Protein AF-0000000081878417 (afdb_homodimer)

Radius of gyration: 31.55 Å; Cα contacts (8 Å, |Δi|>4): 1395; chains: 2; bounding box: 73×76×82 Å

Solvent-accessible surface area (backbone atoms only — not comparable to full-atom values): 37478 Å² total; per-residue (Å²): 100,66,66,60,36,52,51,48,36,58,74,62,37,59,91,52,34,83,74,55,77,72,51,66,67,51,69,57,28,53,36,28,34,59,55,48,40,34,74,86,54,28,40,25,36,40,38,36,64,19,31,47,32,52,66,45,48,50,41,46,41,34,70,64,58,53,53,49,50,54,50,37,52,51,54,51,52,50,50,51,24,53,53,41,17,65,73,70,72,45,90,40,70,38,30,34,34,42,34,37,29,52,69,54,51,69,80,66,66,40,60,73,42,44,53,52,50,44,51,53,48,41,49,45,53,62,65,46,70,78,32,68,61,37,35,42,34,33,60,64,47,89,58,41,22,35,59,47,47,75,47,50,86,63,48,51,70,70,57,56,69,33,49,44,78,40,44,83,61,37,56,63,56,47,50,76,50,23,50,43,68,37,28,36,35,76,68,68,25,65,25,51,34,97,89,59,42,40,67,28,62,92,48,34,33,69,32,32,83,58,63,74,83,48,37,23,56,71,69,71,69,78,86,61,81,43,74,48,75,31,47,46,49,27,66,40,78,44,79,44,79,37,86,53,52,66,23,30,44,33,43,36,34,31,27,33,41,43,64,42,26,41,28,32,30,33,56,76,55,86,95,56,93,72,56,76,89,65,28,46,75,74,38,74,71,40,82,35,58,19,40,79,44,74,40,70,54,64,43,75,32,76,62,54,42,43,34,30,45,32,42,40,30,55,86,31,80,79,52,59,35,42,36,36,28,39,77,46,80,43,54,54,28,66,70,53,44,49,51,51,50,53,25,50,50,50,47,52,51,54,57,53,68,76,96,102,66,67,59,37,53,50,48,37,59,74,60,38,60,92,50,33,84,74,56,77,72,52,68,67,51,67,57,29,53,37,29,34,58,58,48,39,34,74,86,54,28,42,25,36,39,37,35,66,19,31,50,33,51,67,44,48,50,42,45,41,35,72,66,56,54,53,49,50,52,50,39,52,51,54,52,51,50,50,51,25,52,53,40,18,65,72,69,72,45,92,40,70,38,32,34,33,41,34,37,28,51,70,54,51,69,79,65,66,39,60,72,44,44,52,52,51,45,50,52,48,41,49,44,51,61,65,45,68,80,32,68,61,35,34,42,34,33,58,64,45,89,58,41,21,34,58,47,46,74,47,49,83,62,48,50,69,70,58,54,71,33,48,43,77,40,42,84,62,38,54,63,56,47,51,76,51,22,51,46,70,36,27,37,34,76,67,68,25,65,26,51,33,97,89,58,42,39,68,29,62,94,47,34,34,68,32,31,83,57,63,72,84,47,36,24,55,71,69,70,68,79,88,61,81,41,72,46,75,30,48,47,50,27,66,41,78,45,80,45,79,37,85,51,53,67,23,31,45,35,41,37,34,32,29,32,41,44,64,42,27,40,28,33,30,33,55,73,56,86,95,55,93,72,57,76,87,68,30,46,76,74,38,75,69,41,80,35,58,20,42,79,44,72,40,70,55,64,44,76,31,76,61,54,44,43,34,31,46,33,44,40,30,54,84,32,79,78,54,60,37,42,36,36,28,38,76,47,80,44,55,55,28,66,70,52,43,48,49,51,50,53,24,51,51,49,46,51,49,52,57,55,68,76,97

Organism: Varanus komodoensis (NCBI:txid61221)

InterPro domains:
  IPR001251 CRAL-TRIO lipid binding domain [PF00650] (30-189)
  IPR001251 CRAL-TRIO lipid binding domain [PS50191] (22-195)
  IPR001251 CRAL-TRIO lipid binding domain [SM00516] (22-192)
  IPR001251 CRAL-TRIO lipid binding domain [cd00170] (23-190)
  IPR009038 GOLD domain [PS50866] (221-329)
  IPR036598 GOLD domain superfamily [SSF101576] (222-340)
  IPR036865 CRAL-TRIO lipid binding domain superfamily [G3DSA:3.40.525.10] (1-221)
  IPR036865 CRAL-TRIO lipid binding domain superfamily [SSF52087] (24-218)

pLDDT: mean 90.57, std 9.91, range [38.44, 98.81]

Secondary structure (DSSP, 8-state):
-HHHHHHHHHHTTGGGGGG----HHHHHHS-BEEEEE-TTS-EEEEE-GGG--HHHHHTTS-HHHHHHHHHHHHHHHHHHHHHHHHHHTS----EEEEEE-TT--GGGG-HHHHHHHHHHHHHHHHH-TT-EEEEEEES--TTHHHHHHHHGGGS-HHHHHTEEE--TTHHHHHHTTS-GGGSBGGGTS-B--TT--TT-TTT-B---PPPGGG-SGGGGPPPPSEEEEE-TT-EEEEEEEE-STTEEEEEEEEEESS-EEEEEEE-SSTTS---GGGSEEEEEEEEE-TTTS-EEEEEEE-S-EEEEEEEE-TT-SS--EEEEEEEEEEPPPHHHHHHHHHHHHHHHHHHHHT-/-HHHHHHHHHHTTGGGGGG----HHHHHHS-BEEEEE-TTS-EEEEE-GGG--HHHHHTTS-HHHHHHHHHHHHHHHHHHHHHHHHHHTS----EEEEEE-TT--GGGG-HHHHHHHHHHHHHHHHH-TT-EEEEEEES--TTHHHHHHHHGGGS-HHHHHTEEE--TTHHHHHHTTS-GGGSBGGGTS-B--TT--TT-TTT-B---PPPGGG-SGGGGPPPPSEEEEE-TT-EEEEEEEE-STTEEEEEEEEEESS-EEEEEEE-SSTTS---GGGSEEEEEEEEE-TTTS-EEEEEEE-S-EEEEEEEE-TT-SS--EEEEEEEEEEPPPHHHHHHHHHHHHHHHHHHHHT-

Foldseek 3Di:
DVVVLVVVCVVLVVVCLLVDDAPPLCVFAQWKFWFFAWPVRAIEIEAELLFHQLVLVVLQDPLVSVLSVLSNRVSVSQVSQVVSCVVVVHRGQAYEYEYENPNPDPSCVPPVSLVSVLVSLLVCCVNPVPHHQAYEYEPHDPCNVVSCVSRVVSDDPVHVVRYDYDPPCSLVVSVVIHPLCRDQVVSPGDDAPPVRHSVNCVGTHSHHDRDPVSRPVVVPDDDFDDKDKADALGKDKDKDFFADFFKKKKKKKAKADFWWKKFKWFAPDPPDDDDPVRTHTPGDIDTGRRNVPIDIDMDGGRDGGMMMIMIDNSVGRDDMMMMGMDMDIGDDDPVVVVVVVVVVVVVVVVVVVVD/DVVVQVVVCVVLVVVCLLVDDAPPLCVFAQWKFWFFAWPVRAIEIEAELLFHQLVLVVLQDPLVSVLSVLSNRVSVSQVSQVVSCVVVVHRRQAYEYEYENPNPDPSCVPPVSLVSVLVSLLVCCVNPVPHHQAYEYEPHDPCNVVSCVSRVVSDDPVHVVRYDYDDPCSLVVSVVIHPLCRDQ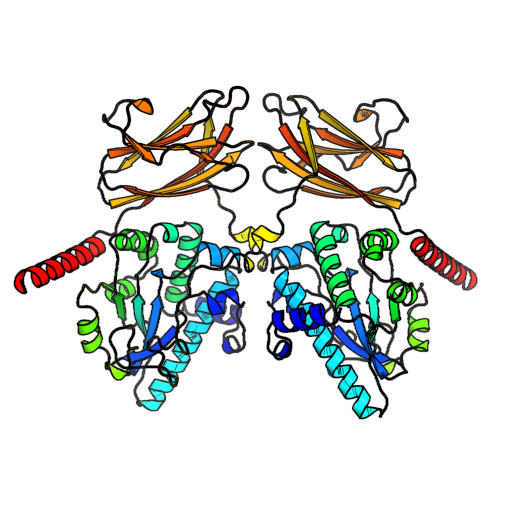VVSVGDDAPPVRHSVNCVGTHSHHDRDPVSRDVVVPDDDFDDKDKAFALGKDKDKDFFADFFKKKKKKKAKADFWWKKFKWFAPDPPDDDDPVRTHTPGDIDTGRRNVPIDIDMDGGRDGGMMMIMIDNSVGRDDMMMMGMDMDIGDDDPVVVVVVVVVVVVVVVVVVVVD

Structure (mmCIF, N/CA/C/O backbone):
data_AF-0000000081878417-model_v1
#
loop_
_entity.id
_entity.type
_entity.pdbx_description
1 polymer 'SEC14-like protein 2'
#
loop_
_atom_site.group_PDB
_atom_site.id
_atom_site.type_symbol
_atom_site.label_atom_id
_atom_site.label_alt_id
_atom_site.label_comp_id
_atom_site.label_asym_id
_atom_site.label_entity_id
_atom_site.label_seq_id
_atom_site.pdbx_PDB_ins_code
_atom_site.Cartn_x
_atom_site.Cartn_y
_atom_site.Cartn_z
_atom_site.occupancy
_atom_site.B_iso_or_equiv
_atom_site.auth_seq_id
_atom_site.auth_comp_id
_atom_site.auth_asym_id
_atom_site.auth_atom_id
_atom_site.pdbx_PDB_model_num
ATOM 1 N N . MET A 1 1 ? -19.375 -26.359 7.75 1 61.56 1 MET A N 1
ATOM 2 C CA . MET A 1 1 ? -19.172 -25.781 6.422 1 61.56 1 MET A CA 1
ATOM 3 C C . MET A 1 1 ? -20.156 -24.656 6.145 1 61.56 1 MET A C 1
ATOM 5 O O . MET A 1 1 ? -19.75 -23.547 5.781 1 61.56 1 MET A O 1
ATOM 9 N N . ILE A 1 2 ? -21.359 -24.875 6.484 1 66.19 2 ILE A N 1
ATOM 10 C CA . ILE A 1 2 ? -22.422 -23.922 6.18 1 66.19 2 ILE A CA 1
ATOM 11 C C . ILE A 1 2 ? -22.281 -22.688 7.086 1 66.19 2 ILE A C 1
ATOM 13 O O . ILE A 1 2 ? -22.391 -21.562 6.621 1 66.19 2 ILE A O 1
ATOM 17 N N . ARG A 1 3 ? -21.984 -22.969 8.359 1 69.94 3 ARG A N 1
ATOM 18 C CA . ARG A 1 3 ? -21.891 -21.859 9.297 1 69.94 3 ARG A CA 1
ATOM 19 C C . ARG A 1 3 ? -20.734 -20.953 8.945 1 69.94 3 ARG A C 1
ATOM 21 O O . ARG A 1 3 ? -20.859 -19.719 8.992 1 69.94 3 ARG A O 1
ATOM 28 N N . LYS A 1 4 ? -19.625 -21.594 8.594 1 73.69 4 LYS A N 1
ATOM 29 C CA . LYS A 1 4 ? -18.453 -20.797 8.211 1 73.69 4 LYS A CA 1
ATOM 30 C C . LYS A 1 4 ? -18.719 -19.984 6.957 1 73.69 4 LYS A C 1
ATOM 32 O O . LYS A 1 4 ? -18.297 -18.828 6.867 1 73.69 4 LYS A O 1
ATOM 37 N N . HIS A 1 5 ? -19.484 -20.578 6.18 1 80.5 5 HIS A N 1
ATOM 38 C CA . HIS A 1 5 ? -19.828 -19.891 4.938 1 80.5 5 HIS A CA 1
ATOM 39 C C . HIS A 1 5 ? -20.719 -18.672 5.203 1 80.5 5 HIS A C 1
ATOM 41 O O . HIS A 1 5 ? -20.469 -17.594 4.652 1 80.5 5 HIS A O 1
ATOM 47 N N . VAL A 1 6 ? -21.641 -18.828 6.094 1 79.56 6 VAL A N 1
ATOM 48 C CA . VAL A 1 6 ? -22.578 -17.75 6.418 1 79.56 6 VAL A CA 1
ATOM 49 C C . VAL A 1 6 ? -21.828 -16.609 7.082 1 79.56 6 VAL A C 1
ATOM 51 O O . VAL A 1 6 ? -22.047 -15.438 6.758 1 79.56 6 VAL A O 1
ATOM 54 N N . GLN A 1 7 ? -20.984 -17.016 7.918 1 80.12 7 GLN A N 1
ATOM 55 C CA . GLN A 1 7 ? -20.203 -15.992 8.602 1 80.12 7 GLN A CA 1
ATOM 56 C C . GLN A 1 7 ? -19.297 -15.25 7.629 1 80.12 7 GLN A C 1
ATOM 58 O O . GLN A 1 7 ? -19.156 -14.023 7.711 1 80.12 7 GLN A O 1
ATOM 63 N N . PHE A 1 8 ? -18.781 -15.953 6.805 1 85.12 8 PHE A N 1
ATOM 64 C CA . PHE A 1 8 ? -17.891 -15.367 5.801 1 85.12 8 PHE A CA 1
ATOM 65 C C . PHE A 1 8 ? -18.656 -14.414 4.898 1 85.12 8 PHE A C 1
ATOM 67 O O . PHE A 1 8 ? -18.188 -13.312 4.602 1 85.12 8 PHE A O 1
ATOM 74 N N . ARG A 1 9 ? -19.75 -14.781 4.574 1 85.12 9 ARG A N 1
ATOM 75 C CA . ARG A 1 9 ? -20.578 -13.953 3.697 1 85.12 9 ARG A CA 1
ATOM 76 C C . ARG A 1 9 ? -20.984 -12.656 4.383 1 85.12 9 ARG A C 1
ATOM 78 O O . ARG A 1 9 ? -21.047 -11.602 3.742 1 85.12 9 ARG A O 1
ATOM 85 N N . LYS A 1 10 ? -21.219 -12.781 5.598 1 81.25 10 LYS A N 1
ATOM 86 C CA . LYS A 1 10 ? -21.531 -11.578 6.371 1 81.25 10 LYS A CA 1
ATOM 87 C C . LYS A 1 10 ? -20.328 -10.656 6.469 1 81.25 10 LYS A C 1
ATOM 89 O O . LYS A 1 10 ? -20.438 -9.445 6.266 1 81.25 10 LYS A O 1
ATOM 94 N N . LEU A 1 11 ? -19.266 -11.305 6.668 1 78.44 11 LEU A N 1
ATOM 95 C CA . LEU A 1 11 ? -18.016 -10.547 6.793 1 78.44 11 LEU A CA 1
ATOM 96 C C . LEU A 1 11 ? -17.688 -9.812 5.496 1 78.44 11 LEU A C 1
ATOM 98 O O . LEU A 1 11 ? -17.219 -8.68 5.52 1 78.44 11 LEU A O 1
ATOM 102 N N . MET A 1 12 ? -18.031 -10.398 4.434 1 84.31 12 MET A N 1
ATOM 103 C CA . MET A 1 12 ? -17.703 -9.844 3.121 1 84.31 12 MET A CA 1
ATOM 104 C C . MET A 1 12 ? -18.828 -8.961 2.607 1 84.31 12 MET A C 1
ATOM 106 O O . MET A 1 12 ? -18.734 -8.398 1.513 1 84.31 12 MET A O 1
ATOM 110 N N . ASP A 1 13 ? -19.859 -8.859 3.359 1 83.81 13 ASP A N 1
ATOM 111 C CA . ASP A 1 13 ? -21.031 -8.094 2.947 1 83.81 13 ASP A CA 1
ATOM 112 C C . ASP A 1 13 ? -21.531 -8.539 1.577 1 83.81 13 ASP A C 1
ATOM 114 O O . ASP A 1 13 ? -21.656 -7.727 0.66 1 83.81 13 ASP A O 1
ATOM 118 N N . ALA A 1 14 ? -21.875 -9.727 1.53 1 83.88 14 ALA A N 1
ATOM 119 C CA . ALA A 1 14 ? -22.234 -10.375 0.27 1 83.88 14 ALA A CA 1
ATOM 120 C C . ALA A 1 14 ? -23.391 -9.641 -0.409 1 83.88 14 ALA A C 1
ATOM 122 O O . ALA A 1 14 ? -23.438 -9.547 -1.638 1 83.88 14 ALA A O 1
ATOM 123 N N . GLU A 1 15 ? -24.266 -9.078 0.28 1 86.38 15 GLU A N 1
ATOM 124 C CA . GLU A 1 15 ? -25.453 -8.422 -0.269 1 86.38 15 GLU A CA 1
ATOM 125 C C . GLU A 1 15 ? -25.078 -7.156 -1.034 1 86.38 15 GLU A C 1
ATOM 127 O O . GLU A 1 15 ? -25.781 -6.754 -1.961 1 86.38 15 GLU A O 1
ATOM 132 N N . HIS A 1 16 ? -23.984 -6.621 -0.652 1 88.44 16 HIS A N 1
ATOM 133 C CA . HIS A 1 16 ? -23.641 -5.348 -1.268 1 88.44 16 HIS A CA 1
ATOM 134 C C . HIS A 1 16 ? -22.281 -5.418 -1.96 1 88.44 16 HIS A C 1
ATOM 136 O O . HIS A 1 16 ? -21.719 -4.387 -2.316 1 88.44 16 HIS A O 1
ATOM 142 N N . VAL A 1 17 ? -21.812 -6.582 -2.17 1 90.94 17 VAL A N 1
ATOM 143 C CA . VAL A 1 17 ? -20.453 -6.73 -2.654 1 90.94 17 VAL A CA 1
ATOM 144 C C . VAL A 1 17 ? -20.344 -6.223 -4.094 1 90.94 17 VAL A C 1
ATOM 146 O O . VAL A 1 17 ? -19.297 -5.75 -4.52 1 90.94 17 VAL A O 1
ATOM 149 N N . GLN A 1 18 ? -21.5 -6.203 -4.742 1 90.88 18 GLN A N 1
ATOM 150 C CA . GLN A 1 18 ? -21.469 -5.781 -6.141 1 90.88 18 GLN A CA 1
ATOM 151 C C . GLN A 1 18 ? -21.344 -4.266 -6.254 1 90.88 18 GLN A C 1
ATOM 153 O O . GLN A 1 18 ? -20.938 -3.75 -7.301 1 90.88 18 GLN A O 1
ATOM 158 N N . GLU A 1 19 ? -21.609 -3.615 -5.219 1 88 19 GLU A N 1
ATOM 159 C CA . GLU A 1 19 ? -21.5 -2.158 -5.207 1 88 19 GLU A CA 1
ATOM 160 C C . GLU A 1 19 ? -20.109 -1.703 -4.805 1 88 19 GLU A C 1
ATOM 162 O O . GLU A 1 19 ? -19.734 -0.545 -5.016 1 88 19 GLU A O 1
ATOM 167 N N . TRP A 1 20 ? -19.438 -2.645 -4.305 1 87.31 20 TRP A N 1
ATOM 168 C CA . TRP A 1 20 ? -18.094 -2.322 -3.875 1 87.31 20 TRP A CA 1
ATOM 169 C C . TRP A 1 20 ? -17.172 -2.105 -5.074 1 87.31 20 TRP A C 1
ATOM 171 O O . TRP A 1 20 ? -17.219 -2.857 -6.051 1 87.31 20 TRP A O 1
ATOM 181 N N . GLN A 1 21 ? -16.344 -1.017 -4.945 1 87.38 21 GLN A N 1
ATOM 182 C CA . GLN A 1 21 ? -15.391 -0.75 -6.012 1 87.38 21 GLN A CA 1
ATOM 183 C C . GLN A 1 21 ? -13.969 -1.088 -5.566 1 87.38 21 GLN A C 1
ATOM 185 O O . GLN A 1 21 ? -13.445 -0.476 -4.633 1 87.38 21 GLN A O 1
ATOM 190 N N . ALA A 1 22 ? -13.383 -1.992 -6.273 1 91.06 22 ALA A N 1
ATOM 191 C CA . ALA A 1 22 ? -12.016 -2.395 -5.973 1 91.06 22 ALA A CA 1
ATOM 192 C C . ALA A 1 22 ? -11.031 -1.272 -6.289 1 91.06 22 ALA A C 1
ATOM 194 O O . ALA A 1 22 ? -11.297 -0.431 -7.152 1 91.06 22 ALA A O 1
ATOM 195 N N . PRO A 1 23 ? -9.844 -1.28 -5.543 1 88.62 23 PRO A N 1
ATOM 196 C CA . PRO A 1 23 ? -8.781 -0.359 -5.953 1 88.62 23 PRO A CA 1
ATOM 197 C C . PRO A 1 23 ? -8.422 -0.491 -7.43 1 88.62 23 PRO A C 1
ATOM 199 O O . PRO A 1 23 ? -8.492 -1.587 -7.992 1 88.62 23 PRO A O 1
ATOM 202 N N . GLU A 1 24 ? -7.996 0.595 -8.031 1 89.81 24 GLU A N 1
ATOM 203 C CA . GLU A 1 24 ? -7.715 0.657 -9.461 1 89.81 24 GLU A CA 1
ATOM 204 C C . GLU A 1 24 ? -6.707 -0.409 -9.875 1 89.81 24 GLU A C 1
ATOM 206 O O . GLU A 1 24 ? -6.852 -1.035 -10.922 1 89.81 24 GLU A O 1
ATOM 211 N N . VAL A 1 25 ? -5.742 -0.569 -9.094 1 92.75 25 VAL A N 1
ATOM 212 C CA . VAL A 1 25 ? -4.668 -1.504 -9.422 1 92.75 25 VAL A CA 1
ATOM 213 C C . VAL A 1 25 ? -5.242 -2.912 -9.57 1 92.75 25 VAL A C 1
ATOM 215 O O . VAL A 1 25 ? -4.801 -3.678 -10.438 1 92.75 25 VAL A O 1
ATOM 218 N N . ILE A 1 26 ? -6.172 -3.25 -8.734 1 95 26 ILE A N 1
ATOM 219 C CA . ILE A 1 26 ? -6.797 -4.566 -8.797 1 95 26 ILE A CA 1
ATOM 220 C C . ILE A 1 26 ? -7.691 -4.656 -10.031 1 95 26 ILE A C 1
ATOM 222 O O . ILE A 1 26 ? -7.68 -5.66 -10.742 1 95 26 ILE A O 1
ATOM 226 N N . GLN A 1 27 ? -8.391 -3.666 -10.328 1 94.38 27 GLN A N 1
ATOM 227 C CA . GLN A 1 27 ? -9.273 -3.629 -11.492 1 94.38 27 GLN A CA 1
ATOM 228 C C . GLN A 1 27 ? -8.484 -3.818 -12.781 1 94.38 27 GLN A C 1
ATOM 230 O O . GLN A 1 27 ? -8.938 -4.5 -13.703 1 94.38 27 GLN A O 1
ATOM 235 N N . LYS A 1 28 ? -7.316 -3.332 -12.781 1 95.38 28 LYS A N 1
ATOM 236 C CA . LYS A 1 28 ? -6.574 -3.264 -14.039 1 95.38 28 LYS A CA 1
ATOM 237 C C . LYS A 1 28 ? -5.598 -4.43 -14.156 1 95.38 28 LYS A C 1
ATOM 239 O O . LYS A 1 28 ? -5.273 -4.859 -15.266 1 95.38 28 LYS A O 1
ATOM 244 N N . TYR A 1 29 ? -5.199 -4.984 -13.016 1 97.38 29 TYR A N 1
ATOM 245 C CA . TYR A 1 29 ? -4.031 -5.852 -13.133 1 97.38 29 TYR A CA 1
ATOM 246 C C . TYR A 1 29 ? -4.309 -7.227 -12.539 1 97.38 29 TYR A C 1
ATOM 248 O O . TYR A 1 29 ? -3.496 -8.141 -12.672 1 97.38 29 TYR A O 1
ATOM 256 N N . MET A 1 30 ? -5.367 -7.363 -11.828 1 97.19 30 MET A N 1
ATOM 257 C CA . MET A 1 30 ? -5.762 -8.719 -11.453 1 97.19 30 MET A CA 1
ATOM 258 C C . MET A 1 30 ? -6.438 -9.43 -12.625 1 97.19 30 MET A C 1
ATOM 260 O O . MET A 1 30 ? -7.605 -9.172 -12.914 1 97.19 30 MET A O 1
ATOM 264 N N . ALA A 1 31 ? -5.738 -10.391 -13.172 1 97.5 31 ALA A N 1
ATOM 265 C CA . ALA A 1 31 ? -6.145 -11.008 -14.438 1 97.5 31 ALA A CA 1
ATOM 266 C C . ALA A 1 31 ? -7.285 -11.992 -14.219 1 97.5 31 ALA A C 1
ATOM 268 O O . ALA A 1 31 ? -7.281 -12.75 -13.242 1 97.5 31 ALA A O 1
ATOM 269 N N . GLY A 1 32 ? -8.297 -11.953 -15.133 1 97.69 32 GLY A N 1
ATOM 270 C CA . GLY A 1 32 ? -9.406 -12.883 -15.109 1 97.69 32 GLY A CA 1
ATOM 271 C C . GLY A 1 32 ? -10.719 -12.266 -15.555 1 97.69 32 GLY A C 1
ATOM 272 O O . GLY A 1 32 ? -10.781 -11.07 -15.844 1 97.69 32 GLY A O 1
ATOM 273 N N . GLY A 1 33 ? -11.742 -13.156 -15.719 1 97.88 33 GLY A N 1
ATOM 274 C CA . GLY A 1 33 ? -13.07 -12.688 -16.078 1 97.88 33 GLY A CA 1
ATOM 275 C C . GLY A 1 33 ? -13.953 -13.781 -16.641 1 97.88 33 GLY A C 1
ATOM 276 O O . GLY A 1 33 ? -13.484 -14.898 -16.891 1 97.88 33 GLY A O 1
ATOM 277 N N . THR A 1 34 ? -15.219 -13.43 -16.75 1 98 34 THR A N 1
ATOM 278 C CA . THR A 1 34 ? -16.203 -14.352 -17.312 1 98 34 THR A CA 1
ATOM 279 C C . THR A 1 34 ? -16.531 -13.969 -18.75 1 98 34 THR A C 1
ATOM 281 O O . THR A 1 34 ? -16.812 -12.797 -19.047 1 98 34 THR A O 1
ATOM 284 N N . CYS A 1 35 ? -16.469 -14.984 -19.641 1 98 35 CYS A N 1
ATOM 285 C CA . CYS A 1 35 ? -16.812 -14.758 -21.047 1 98 35 CYS A CA 1
ATOM 286 C C . CYS A 1 35 ? -17.359 -16.031 -21.688 1 98 35 CYS A C 1
ATOM 288 O O . CYS A 1 35 ? -16.656 -17.031 -21.781 1 98 35 CYS A O 1
ATOM 290 N N . GLY A 1 36 ? -18.672 -15.984 -22.047 1 98.12 36 GLY A N 1
ATOM 291 C CA . GLY A 1 36 ? -19.266 -17.094 -22.781 1 98.12 36 GLY A CA 1
ATOM 292 C C . GLY A 1 36 ? -19.797 -18.188 -21.891 1 98.12 36 GLY A C 1
ATOM 293 O O . GLY A 1 36 ? -19.75 -18.062 -20.656 1 98.12 36 GLY A O 1
ATOM 294 N N . PHE A 1 37 ? -20.375 -19.281 -22.641 1 98.75 37 PHE A N 1
ATOM 295 C CA . PHE A 1 37 ? -21 -20.438 -22 1 98.75 37 PHE A CA 1
ATOM 296 C C . PHE A 1 37 ? -20.562 -21.734 -22.672 1 98.75 37 PHE A C 1
ATOM 298 O O . PHE A 1 37 ? -20.344 -21.75 -23.891 1 98.75 37 PHE A O 1
ATOM 305 N N . ASP A 1 38 ? -20.375 -22.734 -21.844 1 98.5 38 ASP A N 1
ATOM 306 C CA . ASP A 1 38 ? -20.078 -24.016 -22.469 1 98.5 38 ASP A CA 1
ATOM 307 C C . ASP A 1 38 ? -21.344 -24.656 -23.047 1 98.5 38 ASP A C 1
ATOM 309 O O . ASP A 1 38 ? -22.422 -24.047 -23.016 1 98.5 38 ASP A O 1
ATOM 313 N N . LEU A 1 39 ? -21.203 -25.891 -23.594 1 97.94 39 LEU A N 1
ATOM 314 C CA . LEU A 1 39 ? -22.281 -26.516 -24.328 1 97.94 39 LEU A CA 1
ATOM 315 C C . LEU A 1 39 ? -23.469 -26.797 -23.438 1 97.94 39 LEU A C 1
ATOM 317 O O . LEU A 1 39 ? -24.609 -26.875 -23.906 1 97.94 39 LEU A O 1
ATOM 321 N N . ASP A 1 40 ? -23.297 -26.875 -22.125 1 97.12 40 ASP A N 1
ATOM 322 C CA . ASP A 1 40 ? -24.375 -27.156 -21.172 1 97.12 40 ASP A CA 1
ATOM 323 C C . ASP A 1 40 ? -24.953 -25.859 -20.609 1 97.12 40 ASP A C 1
ATOM 325 O O . ASP A 1 40 ? -25.906 -25.891 -19.812 1 97.12 40 ASP A O 1
ATOM 329 N N . GLY A 1 41 ? -24.375 -24.75 -20.969 1 98 41 GLY A N 1
ATOM 330 C CA . GLY A 1 41 ? -24.906 -23.469 -20.516 1 98 41 GLY A CA 1
ATOM 331 C C . GLY A 1 41 ? -24.172 -22.906 -19.328 1 98 41 GLY A C 1
ATOM 332 O O . GLY A 1 41 ? -24.469 -21.797 -18.859 1 98 41 GLY A O 1
ATOM 333 N N . SER A 1 42 ? -23.188 -23.625 -18.812 1 98.5 42 SER A N 1
ATOM 334 C CA . SER A 1 42 ? -22.375 -23.141 -17.703 1 98.5 42 SER A CA 1
ATOM 335 C C . SER A 1 42 ? -21.484 -21.984 -18.141 1 98.5 42 SER A C 1
ATOM 337 O O . SER A 1 42 ? -20.906 -22.016 -19.219 1 98.5 42 SER A O 1
ATOM 339 N N . PRO A 1 43 ? -21.406 -20.875 -17.281 1 98.62 43 PRO A N 1
ATOM 340 C CA . PRO A 1 43 ? -20.484 -19.797 -17.625 1 98.62 43 PRO A CA 1
ATOM 341 C C . PRO A 1 43 ? -19.016 -20.25 -17.609 1 98.62 43 PRO A C 1
ATOM 343 O O . PRO A 1 43 ? -18.672 -21.203 -16.922 1 98.62 43 PRO A O 1
ATOM 346 N N . ILE A 1 44 ? -18.203 -19.547 -18.406 1 98.81 44 ILE A N 1
ATOM 347 C CA . ILE A 1 44 ? -16.781 -19.859 -18.5 1 98.81 44 ILE A CA 1
ATOM 348 C C . ILE A 1 44 ? -15.961 -18.75 -17.828 1 98.81 44 ILE A C 1
ATOM 350 O O . ILE A 1 44 ? -16.094 -17.578 -18.188 1 98.81 44 ILE A O 1
ATOM 354 N N . TRP A 1 45 ? -15.188 -19.109 -16.844 1 98.56 45 TRP A N 1
ATOM 355 C CA . TRP A 1 45 ? -14.234 -18.188 -16.203 1 98.56 45 TRP A CA 1
ATOM 356 C C . TRP A 1 45 ? -12.828 -18.406 -16.766 1 98.56 45 TRP A C 1
ATOM 358 O O . TRP A 1 45 ? -12.336 -19.531 -16.797 1 98.56 45 TRP A O 1
ATOM 368 N N . TYR A 1 46 ? -12.242 -17.344 -17.234 1 98.75 46 TYR A N 1
ATOM 369 C CA . TYR A 1 46 ? -10.859 -17.375 -17.688 1 98.75 46 TYR A CA 1
ATOM 370 C C . TYR A 1 46 ? -9.922 -16.906 -16.578 1 98.75 46 TYR A C 1
ATOM 372 O O . TYR A 1 46 ? -10.125 -15.844 -15.984 1 98.75 46 TYR A O 1
ATOM 380 N N . GLU A 1 47 ? -8.938 -17.719 -16.234 1 97.88 47 GLU A N 1
ATOM 381 C CA . GLU A 1 47 ? -7.895 -17.422 -15.266 1 97.88 47 GLU A CA 1
ATOM 382 C C . GLU A 1 47 ? -6.52 -17.375 -15.922 1 97.88 47 GLU A C 1
ATOM 384 O O . GLU A 1 47 ? -5.973 -18.406 -16.297 1 97.88 47 GLU A O 1
ATOM 389 N N . MET A 1 48 ? -5.965 -16.188 -16.078 1 98 48 MET A N 1
ATOM 390 C CA . MET A 1 48 ? -4.656 -16.078 -16.719 1 98 48 MET A CA 1
ATOM 391 C C . MET A 1 48 ? -3.547 -15.992 -15.672 1 98 48 MET A C 1
ATOM 393 O O . MET A 1 48 ? -2.998 -14.914 -15.43 1 98 48 MET A O 1
ATOM 397 N N . ILE A 1 49 ? -3.137 -17.031 -15.148 1 96.88 49 ILE A N 1
ATOM 398 C CA . ILE A 1 49 ? -2.219 -17.078 -14.016 1 96.88 49 ILE A CA 1
ATOM 399 C C . ILE A 1 49 ? -0.827 -16.641 -14.461 1 96.88 49 ILE A C 1
ATOM 401 O O . ILE A 1 49 ? -0.072 -16.062 -13.672 1 96.88 49 ILE A O 1
ATOM 405 N N . GLY A 1 50 ? -0.506 -16.906 -15.711 1 96.31 50 GLY A N 1
ATOM 406 C CA . GLY A 1 50 ? 0.807 -16.531 -16.203 1 96.31 50 GLY A CA 1
ATOM 407 C C . GLY A 1 50 ? 0.974 -15.023 -16.359 1 96.31 50 GLY A C 1
ATOM 408 O O . GLY A 1 50 ? 2.096 -14.531 -16.469 1 96.31 50 GLY A O 1
ATOM 409 N N . HIS A 1 51 ? -0.052 -14.305 -16.328 1 96.94 51 HIS A N 1
ATOM 410 C CA . HIS A 1 51 ? -0.013 -12.859 -16.547 1 96.94 51 HIS A CA 1
ATOM 411 C C . HIS A 1 51 ? 0.056 -12.102 -15.234 1 96.94 51 HIS A C 1
ATOM 413 O O . HIS A 1 51 ? 0.285 -10.891 -15.219 1 96.94 51 HIS A O 1
ATOM 419 N N . LEU A 1 52 ? -0.075 -12.75 -14.125 1 96.88 52 LEU A N 1
ATOM 420 C CA . LEU A 1 52 ? -0.178 -12.086 -12.828 1 96.88 52 LEU A CA 1
ATOM 421 C C . LEU A 1 52 ? 1.19 -11.609 -12.352 1 96.88 52 LEU A C 1
ATOM 423 O O . LEU A 1 52 ? 2.174 -12.352 -12.438 1 96.88 52 LEU A O 1
ATOM 427 N N . ASP A 1 53 ? 1.254 -10.352 -11.93 1 96.5 53 ASP A N 1
ATOM 428 C CA . ASP A 1 53 ? 2.389 -9.805 -11.188 1 96.5 53 ASP A CA 1
ATOM 429 C C . ASP A 1 53 ? 2.123 -9.82 -9.688 1 96.5 53 ASP A C 1
ATOM 431 O O . ASP A 1 53 ? 1.728 -8.805 -9.109 1 96.5 53 ASP A O 1
ATOM 435 N N . ALA A 1 54 ? 2.408 -10.953 -9.062 1 92.62 54 ALA A N 1
ATOM 436 C CA . ALA A 1 54 ? 2.051 -11.156 -7.664 1 92.62 54 ALA A CA 1
ATOM 437 C C . ALA A 1 54 ? 2.729 -10.125 -6.77 1 92.62 54 ALA A C 1
ATOM 439 O O . ALA A 1 54 ? 2.088 -9.547 -5.887 1 92.62 54 ALA A O 1
ATOM 440 N N . LYS A 1 55 ? 3.988 -9.867 -6.965 1 88.69 55 LYS A N 1
ATOM 441 C CA . LYS A 1 55 ? 4.738 -8.906 -6.156 1 88.69 55 LYS A CA 1
ATOM 442 C C . LYS A 1 55 ? 4.176 -7.5 -6.305 1 88.69 55 LYS A C 1
ATOM 444 O O . LYS A 1 55 ? 3.861 -6.84 -5.312 1 88.69 55 LYS A O 1
ATOM 449 N N . GLY A 1 56 ? 4 -7.098 -7.535 1 91.06 56 GLY A N 1
ATOM 450 C CA . GLY A 1 56 ? 3.436 -5.781 -7.785 1 91.06 56 GLY A CA 1
ATOM 451 C C . GLY A 1 56 ? 2.068 -5.59 -7.156 1 91.06 56 GLY A C 1
ATOM 452 O O . GLY A 1 56 ? 1.784 -4.535 -6.586 1 91.06 56 GLY A O 1
ATOM 453 N N . LEU A 1 57 ? 1.261 -6.566 -7.238 1 93.44 57 LEU A N 1
ATOM 454 C CA . LEU A 1 57 ? -0.086 -6.496 -6.684 1 93.44 57 LEU A CA 1
ATOM 455 C C . LEU A 1 57 ? -0.041 -6.414 -5.16 1 93.44 57 LEU A C 1
ATOM 457 O O . LEU A 1 57 ? -0.719 -5.574 -4.562 1 93.44 57 LEU A O 1
ATOM 461 N N . LEU A 1 58 ? 0.828 -7.18 -4.539 1 89.75 58 LEU A N 1
ATOM 462 C CA . LEU A 1 58 ? 0.85 -7.254 -3.08 1 89.75 58 LEU A CA 1
ATOM 463 C C . LEU A 1 58 ? 1.519 -6.02 -2.484 1 89.75 58 LEU A C 1
ATOM 465 O O . LEU A 1 58 ? 1.312 -5.703 -1.312 1 89.75 58 LEU A O 1
ATOM 469 N N . PHE A 1 59 ? 2.289 -5.336 -3.285 1 86.94 59 PHE A N 1
ATOM 470 C CA . PHE A 1 59 ? 2.885 -4.082 -2.834 1 86.94 59 PHE A CA 1
ATOM 471 C C . PHE A 1 59 ? 1.942 -2.912 -3.082 1 86.94 59 PHE A C 1
ATOM 473 O O . PHE A 1 59 ? 2.203 -1.792 -2.637 1 86.94 59 PHE A O 1
ATOM 480 N N . SER A 1 60 ? 0.774 -3.203 -3.701 1 89.06 60 SER A N 1
ATOM 481 C CA . SER A 1 60 ? -0.048 -2.094 -4.176 1 89.06 60 SER A CA 1
ATOM 482 C C . SER A 1 60 ? -1.433 -2.119 -3.537 1 89.06 60 SER A C 1
ATOM 484 O O . SER A 1 60 ? -2.174 -1.139 -3.613 1 89.06 60 SER A O 1
ATOM 486 N N . ALA A 1 61 ? -1.807 -3.225 -2.932 1 89.5 61 ALA A N 1
ATOM 487 C CA . ALA A 1 61 ? -3.121 -3.365 -2.309 1 89.5 61 ALA A CA 1
ATOM 488 C C . ALA A 1 61 ? -3.072 -4.344 -1.14 1 89.5 61 ALA A C 1
ATOM 490 O O . ALA A 1 61 ? -2.121 -5.117 -1.01 1 89.5 61 ALA A O 1
ATOM 491 N N . THR A 1 62 ? -4.074 -4.285 -0.295 1 85 62 THR A N 1
ATOM 492 C CA . THR A 1 62 ? -4.098 -5.141 0.887 1 85 62 THR A CA 1
ATOM 493 C C . THR A 1 62 ? -4.566 -6.547 0.528 1 85 62 THR A C 1
ATOM 495 O O . THR A 1 62 ? -5.266 -6.738 -0.47 1 85 62 THR A O 1
ATOM 498 N N . LYS A 1 63 ? -4.254 -7.488 1.363 1 85.56 63 LYS A N 1
ATOM 499 C CA . LYS A 1 63 ? -4.73 -8.859 1.23 1 85.56 63 LYS A CA 1
ATOM 500 C C . LYS A 1 63 ? -6.254 -8.914 1.223 1 85.56 63 LYS A C 1
ATOM 502 O O . LYS A 1 63 ? -6.852 -9.648 0.427 1 85.56 63 LYS A O 1
ATOM 507 N N . GLN A 1 64 ? -6.855 -8.148 1.981 1 86.06 64 GLN A N 1
ATOM 508 C CA . GLN A 1 64 ? -8.312 -8.133 2.098 1 86.06 64 GLN A CA 1
ATOM 509 C C . GLN A 1 64 ? -8.961 -7.652 0.801 1 86.06 64 GLN A C 1
ATOM 511 O O . GLN A 1 64 ? -10.016 -8.148 0.412 1 86.06 64 GLN A O 1
ATOM 516 N N . ASP A 1 65 ? -8.32 -6.699 0.182 1 89.94 65 ASP A N 1
ATOM 517 C CA . ASP A 1 65 ? -8.844 -6.211 -1.087 1 89.94 65 ASP A CA 1
ATOM 518 C C . ASP A 1 65 ? -8.844 -7.312 -2.145 1 89.94 65 ASP A C 1
ATOM 520 O O . ASP A 1 65 ? -9.781 -7.43 -2.934 1 89.94 65 ASP A O 1
ATOM 524 N N . PHE A 1 66 ? -7.844 -8.117 -2.158 1 92.06 66 PHE A N 1
ATOM 525 C CA . PHE A 1 66 ? -7.754 -9.219 -3.109 1 92.06 66 PHE A CA 1
ATOM 526 C C . PHE A 1 66 ? -8.828 -10.258 -2.836 1 92.06 66 PHE A C 1
ATOM 528 O O . PHE A 1 66 ? -9.5 -10.727 -3.76 1 92.06 66 PHE A O 1
ATOM 535 N N . ILE A 1 67 ? -8.961 -10.602 -1.621 1 92.19 67 ILE A N 1
ATOM 536 C CA . ILE A 1 67 ? -9.961 -11.578 -1.208 1 92.19 67 ILE A CA 1
ATOM 537 C C . ILE A 1 67 ? -11.359 -11.078 -1.576 1 92.19 67 ILE A C 1
ATOM 539 O O . ILE A 1 67 ? -12.164 -11.82 -2.139 1 92.19 67 ILE A O 1
ATOM 543 N N . LYS A 1 68 ? -11.57 -9.859 -1.304 1 91.81 68 LYS A N 1
ATOM 544 C CA . LYS A 1 68 ? -12.875 -9.273 -1.581 1 91.81 68 LYS A CA 1
ATOM 545 C C . LYS A 1 68 ? -13.164 -9.25 -3.08 1 91.81 68 LYS A C 1
ATOM 547 O O . LYS A 1 68 ? -14.289 -9.492 -3.508 1 91.81 68 LYS A O 1
ATOM 552 N N . ARG A 1 69 ? -12.172 -8.945 -3.857 1 95.06 69 ARG A N 1
ATOM 553 C CA . ARG A 1 69 ? -12.344 -8.961 -5.309 1 95.06 69 ARG A CA 1
ATOM 554 C C . ARG A 1 69 ? -12.695 -10.359 -5.805 1 95.06 69 ARG A C 1
ATOM 556 O O . ARG A 1 69 ? -13.594 -10.523 -6.633 1 95.06 69 ARG A O 1
ATOM 563 N N . LYS A 1 70 ? -12 -11.336 -5.312 1 95.69 70 LYS A N 1
ATOM 564 C CA . LYS A 1 70 ? -12.289 -12.711 -5.707 1 95.69 70 LYS A CA 1
ATOM 565 C C . LYS A 1 70 ? -13.703 -13.117 -5.297 1 95.69 70 LYS A C 1
ATOM 567 O O . LYS A 1 70 ? -14.414 -13.773 -6.059 1 95.69 70 LYS A O 1
ATOM 572 N N . PHE A 1 71 ? -14.133 -12.727 -4.117 1 94.69 71 PHE A N 1
ATOM 573 C CA . PHE A 1 71 ? -15.484 -12.977 -3.65 1 94.69 71 PHE A CA 1
ATOM 574 C C . PHE A 1 71 ? -16.516 -12.305 -4.562 1 94.69 71 PHE A C 1
ATOM 576 O O . PHE A 1 71 ? -17.516 -12.914 -4.926 1 94.69 71 PHE A O 1
ATOM 583 N N . GLN A 1 72 ? -16.188 -11.086 -4.875 1 95.38 72 GLN A N 1
ATOM 584 C CA . GLN A 1 72 ? -17.047 -10.344 -5.785 1 95.38 72 GLN A CA 1
ATOM 585 C C . GLN A 1 72 ? -17.203 -11.078 -7.117 1 95.38 72 GLN A C 1
ATOM 587 O O . GLN A 1 72 ? -18.312 -11.211 -7.633 1 95.38 72 GLN A O 1
ATOM 592 N N . ASP A 1 73 ? -16.141 -11.562 -7.695 1 95.5 73 ASP A N 1
ATOM 593 C CA . ASP A 1 73 ? -16.156 -12.312 -8.945 1 95.5 73 ASP A CA 1
ATOM 594 C C . ASP A 1 73 ? -17 -13.578 -8.82 1 95.5 73 ASP A C 1
ATOM 596 O O . ASP A 1 73 ? -17.781 -13.898 -9.711 1 95.5 73 ASP A O 1
ATOM 600 N N . CYS A 1 74 ? -16.859 -14.281 -7.766 1 94.88 74 CYS A N 1
ATOM 601 C CA . CYS A 1 74 ? -17.609 -15.516 -7.539 1 94.88 74 CYS A CA 1
ATOM 602 C C . CYS A 1 74 ? -19.109 -15.242 -7.473 1 94.88 74 CYS A C 1
ATOM 604 O O . CYS A 1 74 ? -19.891 -15.953 -8.094 1 94.88 74 CYS A O 1
ATOM 606 N N . GLU A 1 75 ? -19.453 -14.211 -6.699 1 94.25 75 GLU A N 1
ATOM 607 C CA . GLU A 1 75 ? -20.875 -13.875 -6.566 1 94.25 75 GLU A CA 1
ATOM 608 C C . GLU A 1 75 ? -21.453 -13.422 -7.902 1 94.25 75 GLU A C 1
ATOM 610 O O . GLU A 1 75 ? -22.609 -13.734 -8.211 1 94.25 75 GLU A O 1
ATOM 615 N N . ARG A 1 76 ? -20.703 -12.734 -8.633 1 95.19 76 ARG A N 1
ATOM 616 C CA . ARG A 1 76 ? -21.156 -12.32 -9.961 1 95.19 76 ARG A CA 1
ATOM 617 C C . ARG A 1 76 ? -21.391 -13.531 -10.859 1 95.19 76 ARG A C 1
ATOM 619 O O . ARG A 1 76 ? -22.391 -13.594 -11.578 1 95.19 76 ARG A O 1
ATOM 626 N N . THR A 1 77 ? -20.469 -14.484 -10.867 1 95.56 77 THR A N 1
ATOM 627 C CA . THR A 1 77 ? -20.594 -15.695 -11.664 1 95.56 77 THR A CA 1
ATOM 628 C C . THR A 1 77 ? -21.797 -16.531 -11.211 1 95.56 77 THR A C 1
ATOM 630 O O . THR A 1 77 ? -22.5 -17.125 -12.039 1 95.56 77 THR A O 1
ATOM 633 N N . ARG A 1 78 ? -22.016 -16.562 -9.938 1 93.19 78 ARG A N 1
ATOM 634 C CA . ARG A 1 78 ? -23.188 -17.234 -9.406 1 93.19 78 ARG A CA 1
ATOM 635 C C . ARG A 1 78 ? -24.469 -16.594 -9.914 1 93.19 78 ARG A C 1
ATOM 637 O O . ARG A 1 78 ? -25.438 -17.281 -10.234 1 93.19 78 ARG A O 1
ATOM 644 N N . GLY A 1 79 ? -24.438 -15.266 -9.914 1 95.12 79 GLY A N 1
ATOM 645 C CA . GLY A 1 79 ? -25.562 -14.57 -10.516 1 95.12 79 GLY A CA 1
ATOM 646 C C . GLY A 1 79 ? -25.797 -14.945 -11.969 1 95.12 79 GLY A C 1
ATOM 647 O O . GLY A 1 79 ? -26.938 -15.148 -12.383 1 95.12 79 GLY A O 1
ATOM 648 N N . THR A 1 80 ? -24.734 -15.086 -12.703 1 97 80 THR A N 1
ATOM 649 C CA . THR A 1 80 ? -24.812 -15.492 -14.102 1 97 80 THR A CA 1
ATOM 650 C C . THR A 1 80 ? -25.406 -16.891 -14.219 1 97 80 THR A C 1
ATOM 652 O O . THR A 1 80 ? -26.188 -17.172 -15.133 1 97 80 THR A O 1
ATOM 655 N N . CYS A 1 81 ? -25.062 -17.812 -13.344 1 97.38 81 CYS A N 1
ATOM 656 C CA . CYS A 1 81 ? -25.641 -19.156 -13.305 1 97.38 81 CYS A CA 1
ATOM 657 C C . CYS A 1 81 ? -27.141 -19.094 -13.102 1 97.38 81 CYS A C 1
ATOM 659 O O . CYS A 1 81 ? -27.891 -19.797 -13.789 1 97.38 81 CYS A O 1
ATOM 661 N N . SER A 1 82 ? -27.562 -18.234 -12.219 1 96.56 82 SER A N 1
ATOM 662 C CA . SER A 1 82 ? -28.984 -18.078 -11.945 1 96.56 82 SER A CA 1
ATOM 663 C C . SER A 1 82 ? -29.719 -17.562 -13.18 1 96.56 82 SER A C 1
ATOM 665 O O . SER A 1 82 ? -30.812 -18.031 -13.484 1 96.56 82 SER A O 1
ATOM 667 N N . GLU A 1 83 ? -29.141 -16.641 -13.797 1 97.25 83 GLU A N 1
ATOM 668 C CA . GLU A 1 83 ? -29.734 -16.109 -15.023 1 97.25 83 GLU A CA 1
ATOM 669 C C . GLU A 1 83 ? -29.844 -17.188 -16.094 1 97.25 83 GLU A C 1
ATOM 671 O O . GLU A 1 83 ? -30.844 -17.266 -16.812 1 97.25 83 GLU A O 1
ATOM 676 N N . GLN A 1 84 ? -28.844 -18.016 -16.281 1 97.44 84 GLN A N 1
ATOM 677 C CA . GLN A 1 84 ? -28.828 -19.109 -17.25 1 97.44 84 GLN A CA 1
ATOM 678 C C . GLN A 1 84 ? -29.875 -20.172 -16.906 1 97.44 84 GLN A C 1
ATOM 680 O O . GLN A 1 84 ? -30.5 -20.75 -17.797 1 97.44 84 GLN A O 1
ATOM 685 N N . THR A 1 85 ? -30.016 -20.438 -15.586 1 97.56 85 THR A N 1
ATOM 686 C CA . THR A 1 85 ? -31.031 -21.375 -15.125 1 97.56 85 THR A CA 1
ATOM 687 C C . THR A 1 85 ? -32.406 -20.938 -15.609 1 97.56 85 THR A C 1
ATOM 689 O O . THR A 1 85 ? -33.188 -21.75 -16.125 1 97.56 85 THR A O 1
ATOM 692 N N . GLN A 1 86 ? -32.688 -19.641 -15.453 1 97.81 86 GLN A N 1
ATOM 693 C CA . GLN A 1 86 ? -33.969 -19.094 -15.883 1 97.81 86 GLN A CA 1
ATOM 694 C C . GLN A 1 86 ? -34.094 -19.156 -17.406 1 97.81 86 GLN A C 1
ATOM 696 O O . GLN A 1 86 ? -35.156 -19.562 -17.922 1 97.81 86 GLN A O 1
ATOM 701 N N . LYS A 1 87 ? -33.125 -18.812 -18.047 1 97.5 87 LYS A N 1
ATOM 702 C CA . LYS A 1 87 ? -33.125 -18.75 -19.5 1 97.5 87 LYS A CA 1
ATOM 703 C C . LYS A 1 87 ? -33.312 -20.125 -20.125 1 97.5 87 LYS A C 1
ATOM 705 O O . LYS A 1 87 ? -34.031 -20.297 -21.094 1 97.5 87 LYS A O 1
ATOM 710 N N . LEU A 1 88 ? -32.656 -21.172 -19.609 1 97.31 88 LEU A N 1
ATOM 711 C CA . LEU A 1 88 ? -32.594 -22.484 -20.234 1 97.31 88 LEU A CA 1
ATOM 712 C C . LEU A 1 88 ? -33.625 -23.422 -19.625 1 97.31 88 LEU A C 1
ATOM 714 O O . LEU A 1 88 ? -33.906 -24.5 -20.172 1 97.31 88 LEU A O 1
ATOM 718 N N . GLY A 1 89 ? -34.156 -23.047 -18.516 1 96.69 89 GLY A N 1
ATOM 719 C CA . GLY A 1 89 ? -35.156 -23.875 -17.875 1 96.69 89 GLY A CA 1
ATOM 720 C C . GLY A 1 89 ? -34.594 -25.109 -17.203 1 96.69 89 GLY A C 1
ATOM 721 O O . GLY A 1 89 ? -35.281 -26.109 -17.047 1 96.69 89 GLY A O 1
ATOM 722 N N . ARG A 1 90 ? -33.375 -25.125 -17.062 1 95.94 90 ARG A N 1
ATOM 723 C CA . ARG A 1 90 ? -32.688 -26.172 -16.312 1 95.94 90 ARG A CA 1
ATOM 724 C C . ARG A 1 90 ? -31.656 -25.594 -15.352 1 95.94 90 ARG A C 1
ATOM 726 O O . ARG A 1 90 ? -31.094 -24.531 -15.602 1 95.94 90 ARG A O 1
ATOM 733 N N . LYS A 1 91 ? -31.422 -26.359 -14.328 1 96.56 91 LYS A N 1
ATOM 734 C CA . LYS A 1 91 ? -30.562 -25.875 -13.258 1 96.56 91 LYS A CA 1
ATOM 735 C C . LYS A 1 91 ? -29.094 -25.797 -13.703 1 96.56 91 LYS A C 1
ATOM 737 O O . LYS A 1 91 ? -28.531 -26.812 -14.109 1 96.56 91 LYS A O 1
ATOM 742 N N . ILE A 1 92 ? -28.531 -24.656 -13.742 1 97.62 92 ILE A N 1
ATOM 743 C CA . ILE A 1 92 ? -27.125 -24.391 -13.992 1 97.62 92 ILE A CA 1
ATOM 744 C C . ILE A 1 92 ? -26.453 -23.875 -12.711 1 97.62 92 ILE A C 1
ATOM 746 O O . ILE A 1 92 ? -26.766 -22.781 -12.242 1 97.62 92 ILE A O 1
ATOM 750 N N . GLU A 1 93 ? -25.469 -24.656 -12.133 1 96.44 93 GLU A N 1
ATOM 751 C CA . GLU A 1 93 ? -24.906 -24.281 -10.836 1 96.44 93 GLU A CA 1
ATOM 752 C C . GLU A 1 93 ? -23.391 -24.391 -10.844 1 96.44 93 GLU A C 1
ATOM 754 O O . GLU A 1 93 ? -22.734 -24.109 -9.836 1 96.44 93 GLU A O 1
ATOM 759 N N . THR A 1 94 ? -22.828 -24.797 -12.008 1 97.94 94 THR A N 1
ATOM 760 C CA . THR A 1 94 ? -21.391 -25.031 -12.047 1 97.94 94 THR A CA 1
ATOM 761 C C . THR A 1 94 ? -20.719 -24.094 -13.062 1 97.94 94 THR A C 1
ATOM 763 O O . THR A 1 94 ? -21.406 -23.516 -13.914 1 97.94 94 THR A O 1
ATOM 766 N N . VAL A 1 95 ? -19.438 -23.938 -12.906 1 98.06 95 VAL A N 1
ATOM 767 C CA . VAL A 1 95 ? -18.625 -23.062 -13.75 1 98.06 95 VAL A CA 1
ATOM 768 C C . VAL A 1 95 ? -17.5 -23.844 -14.398 1 98.06 95 VAL A C 1
ATOM 770 O O . VAL A 1 95 ? -16.906 -24.734 -13.773 1 98.06 95 VAL A O 1
ATOM 773 N N . THR A 1 96 ? -17.297 -23.594 -15.656 1 98.62 96 THR A N 1
ATOM 774 C CA . THR A 1 96 ? -16.109 -24.094 -16.359 1 98.62 96 THR A CA 1
ATOM 775 C C . THR A 1 96 ? -14.977 -23.078 -16.297 1 98.62 96 THR A C 1
ATOM 777 O O . THR A 1 96 ? -15.195 -21.875 -16.516 1 98.62 96 THR A O 1
ATOM 780 N N . ILE A 1 97 ? -13.734 -23.547 -15.969 1 98.56 97 ILE A N 1
ATOM 781 C CA . ILE A 1 97 ? -12.602 -22.641 -15.867 1 98.56 97 ILE A CA 1
ATOM 782 C C . ILE A 1 97 ? -11.57 -22.969 -16.938 1 98.56 97 ILE A C 1
ATOM 784 O O . ILE A 1 97 ? -11.234 -24.141 -17.141 1 98.56 97 ILE A O 1
ATOM 788 N N . ILE A 1 98 ? -11.188 -22.031 -17.688 1 98.75 98 ILE A N 1
ATOM 789 C CA . ILE A 1 98 ? -10.008 -22.109 -18.547 1 98.75 98 ILE A CA 1
ATOM 790 C C . ILE A 1 98 ? -8.836 -21.391 -17.891 1 98.75 98 ILE A C 1
ATOM 792 O O . ILE A 1 98 ? -8.859 -20.156 -17.766 1 98.75 98 ILE A O 1
ATOM 796 N N . CYS A 1 99 ? -7.852 -22.125 -17.516 1 98.38 99 CYS A N 1
ATOM 797 C CA . CYS A 1 99 ? -6.652 -21.578 -16.891 1 98.38 99 CYS A CA 1
ATOM 798 C C . CYS A 1 99 ? -5.52 -21.453 -17.891 1 98.38 99 CYS A C 1
ATOM 800 O O . CYS A 1 99 ? -4.969 -22.453 -18.344 1 98.38 99 CYS A O 1
ATOM 802 N N . ASP A 1 100 ? -5.23 -20.25 -18.25 1 98.5 100 ASP A N 1
ATOM 803 C CA . ASP A 1 100 ? -4.133 -19.953 -19.172 1 98.5 100 ASP A CA 1
ATOM 804 C C . ASP A 1 100 ? -2.812 -19.797 -18.422 1 98.5 100 ASP A C 1
ATOM 806 O O . ASP A 1 100 ? -2.59 -18.797 -17.734 1 98.5 100 ASP A O 1
ATOM 810 N N . ALA A 1 101 ? -1.873 -20.703 -18.641 1 97.69 101 ALA A N 1
ATOM 811 C CA . ALA A 1 101 ? -0.62 -20.734 -17.891 1 97.69 101 ALA A CA 1
ATOM 812 C C . ALA A 1 101 ? 0.526 -20.156 -18.719 1 97.69 101 ALA A C 1
ATOM 814 O O . ALA A 1 101 ? 1.692 -20.25 -18.328 1 97.69 101 ALA A O 1
ATOM 815 N N . GLU A 1 102 ? 0.136 -19.547 -19.781 1 97.12 102 GLU A N 1
ATOM 816 C CA . GLU A 1 102 ? 1.181 -18.922 -20.594 1 97.12 102 GLU A CA 1
ATOM 817 C C . GLU A 1 102 ? 1.885 -17.812 -19.797 1 97.12 102 GLU A C 1
ATOM 819 O O . GLU A 1 102 ? 1.231 -16.938 -19.234 1 97.12 102 GLU A O 1
ATOM 824 N N . GLY A 1 103 ? 3.176 -17.922 -19.797 1 95.94 103 GLY A N 1
ATOM 825 C CA . GLY A 1 103 ? 3.947 -16.891 -19.109 1 95.94 103 GLY A CA 1
ATOM 826 C C . GLY A 1 103 ? 4.316 -17.281 -17.688 1 95.94 103 GLY A C 1
ATOM 827 O O . GLY A 1 103 ? 5.078 -16.578 -17.031 1 95.94 103 GLY A O 1
ATOM 828 N N . LEU A 1 104 ? 3.861 -18.375 -17.188 1 96.62 104 LEU A N 1
ATOM 829 C CA . LEU A 1 104 ? 4.219 -18.844 -15.859 1 96.62 104 LEU A CA 1
ATOM 830 C C . LEU A 1 104 ? 5.719 -19.109 -15.758 1 96.62 104 LEU A C 1
ATOM 832 O O . LEU A 1 104 ? 6.277 -19.844 -16.578 1 96.62 104 LEU A O 1
ATOM 836 N N . GLY A 1 105 ? 6.363 -18.453 -14.836 1 94.25 105 GLY A N 1
ATOM 837 C CA . GLY A 1 105 ? 7.801 -18.578 -14.664 1 94.25 105 GLY A CA 1
ATOM 838 C C . GLY A 1 105 ? 8.242 -18.453 -13.211 1 94.25 105 GLY A C 1
ATOM 839 O O . GLY A 1 105 ? 7.414 -18.531 -12.305 1 94.25 105 GLY A O 1
ATOM 840 N N . LEU A 1 106 ? 9.539 -18.328 -12.984 1 91.31 106 LEU A N 1
ATOM 841 C CA . LEU A 1 106 ? 10.141 -18.359 -11.648 1 91.31 106 LEU A CA 1
ATOM 842 C C . LEU A 1 106 ? 9.602 -17.219 -10.789 1 91.31 106 LEU A C 1
ATOM 844 O O . LEU A 1 106 ? 9.461 -17.359 -9.578 1 91.31 106 LEU A O 1
ATOM 848 N N . LYS A 1 107 ? 9.273 -16.141 -11.391 1 92.25 107 LYS A N 1
ATOM 849 C CA . LYS A 1 107 ? 8.789 -14.992 -10.633 1 92.25 107 LYS A CA 1
ATOM 850 C C . LYS A 1 107 ? 7.469 -15.312 -9.93 1 92.25 107 LYS A C 1
ATOM 852 O O . LYS A 1 107 ? 7.137 -14.703 -8.914 1 92.25 107 LYS A O 1
ATOM 857 N N . HIS A 1 108 ? 6.789 -16.266 -10.414 1 94.44 108 HIS A N 1
ATOM 858 C CA . HIS A 1 108 ? 5.5 -16.641 -9.852 1 94.44 108 HIS A CA 1
ATOM 859 C C . HIS A 1 108 ? 5.672 -17.547 -8.641 1 94.44 108 HIS A C 1
ATOM 861 O O . HIS A 1 108 ? 4.703 -17.859 -7.949 1 94.44 108 HIS A O 1
ATOM 867 N N . LEU A 1 109 ? 6.863 -17.938 -8.359 1 93.12 109 LEU A N 1
ATOM 868 C CA . LEU A 1 109 ? 7.109 -18.859 -7.258 1 93.12 109 LEU A CA 1
ATOM 869 C C . LEU A 1 109 ? 7.508 -18.094 -5.996 1 93.12 109 LEU A C 1
ATOM 871 O O . LEU A 1 109 ? 7.891 -18.703 -4.992 1 93.12 109 LEU A O 1
ATOM 875 N N . TRP A 1 110 ? 7.305 -16.734 -6.027 1 89.75 110 TRP A N 1
ATOM 876 C CA . TRP A 1 110 ? 7.559 -15.898 -4.859 1 89.75 110 TRP A CA 1
ATOM 877 C C . TRP A 1 110 ? 6.664 -16.297 -3.693 1 89.75 110 TRP A C 1
ATOM 879 O O . TRP A 1 110 ? 5.438 -16.344 -3.83 1 89.75 110 TRP A O 1
ATOM 889 N N . LYS A 1 111 ? 7.211 -16.609 -2.539 1 87.62 111 LYS A N 1
ATOM 890 C CA . LYS A 1 111 ? 6.504 -17.281 -1.455 1 87.62 111 LYS A CA 1
ATOM 891 C C . LYS A 1 111 ? 5.301 -16.469 -0.99 1 87.62 111 LYS A C 1
ATOM 893 O O . LYS A 1 111 ? 4.195 -17 -0.862 1 87.62 111 LYS A O 1
ATOM 898 N N . PRO A 1 112 ? 5.457 -15.148 -0.669 1 84.12 112 PRO A N 1
ATOM 899 C CA . PRO A 1 112 ? 4.266 -14.406 -0.246 1 84.12 112 PRO A CA 1
ATOM 900 C C . PRO A 1 112 ? 3.148 -14.445 -1.286 1 84.12 112 PRO A C 1
ATOM 902 O O . PRO A 1 112 ? 1.968 -14.453 -0.928 1 84.12 112 PRO A O 1
ATOM 905 N N . GLY A 1 113 ? 3.559 -14.414 -2.523 1 90.81 113 GLY A N 1
ATOM 906 C CA . GLY A 1 113 ? 2.578 -14.531 -3.59 1 90.81 113 GLY A CA 1
ATOM 907 C C . GLY A 1 113 ? 1.862 -15.867 -3.6 1 90.81 113 GLY A C 1
ATOM 908 O O . GLY A 1 113 ? 0.637 -15.922 -3.721 1 90.81 113 GLY A O 1
ATOM 909 N N . ILE A 1 114 ? 2.637 -16.922 -3.473 1 92.38 114 ILE A N 1
ATOM 910 C CA . ILE A 1 114 ? 2.082 -18.266 -3.428 1 92.38 114 ILE A CA 1
ATOM 911 C C . ILE A 1 114 ? 1.177 -18.422 -2.207 1 92.38 114 ILE A C 1
ATOM 913 O O . ILE A 1 114 ? 0.089 -18.984 -2.299 1 92.38 114 ILE A O 1
ATOM 917 N N . ASP A 1 115 ? 1.569 -17.875 -1.086 1 89.69 115 ASP A N 1
ATOM 918 C CA . ASP A 1 115 ? 0.76 -17.938 0.127 1 89.69 115 ASP A CA 1
ATOM 919 C C . ASP A 1 115 ? -0.579 -17.234 -0.076 1 89.69 115 ASP A C 1
ATOM 921 O O . ASP A 1 115 ? -1.626 -17.75 0.318 1 89.69 115 ASP A O 1
ATOM 925 N N . MET A 1 116 ? -0.479 -16.094 -0.709 1 90 116 MET A N 1
ATOM 926 C CA . MET A 1 116 ? -1.701 -15.344 -0.971 1 90 116 MET A CA 1
ATOM 927 C C . MET A 1 116 ? -2.621 -16.109 -1.916 1 90 116 MET A C 1
ATOM 929 O O . MET A 1 116 ? -3.826 -16.203 -1.679 1 90 116 MET A O 1
ATOM 933 N N . TYR A 1 117 ? -2.105 -16.641 -2.961 1 94.44 117 TYR A N 1
ATOM 934 C CA . TYR A 1 117 ? -2.908 -17.406 -3.9 1 94.44 117 TYR A CA 1
ATOM 935 C C . TYR A 1 117 ? -3.508 -18.641 -3.223 1 94.44 117 TYR A C 1
ATOM 937 O O . TYR A 1 117 ? -4.652 -19 -3.49 1 94.44 117 TYR A O 1
ATOM 945 N N . GLY A 1 118 ? -2.754 -19.25 -2.408 1 94.19 118 GLY A N 1
ATOM 946 C CA . GLY A 1 118 ? -3.256 -20.375 -1.629 1 94.19 118 GLY A CA 1
ATOM 947 C C . GLY A 1 118 ? -4.449 -20.016 -0.767 1 94.19 118 GLY A C 1
ATOM 948 O O . GLY A 1 118 ? -5.402 -20.781 -0.66 1 94.19 118 GLY A O 1
ATOM 949 N N . GLU A 1 119 ? -4.375 -18.891 -0.201 1 91.75 119 GLU A N 1
ATOM 950 C CA . GLU A 1 119 ? -5.508 -18.438 0.595 1 91.75 119 GLU A CA 1
ATOM 951 C C . GLU A 1 119 ? -6.758 -18.281 -0.266 1 91.75 119 GLU A C 1
ATOM 953 O O . GLU A 1 119 ? -7.867 -18.594 0.168 1 91.75 119 GLU A O 1
ATOM 958 N N . LEU A 1 120 ? -6.609 -17.797 -1.439 1 94.25 120 LEU A N 1
ATOM 959 C CA . LEU A 1 120 ? -7.73 -17.656 -2.359 1 94.25 120 LEU A CA 1
ATOM 960 C C . LEU A 1 120 ? -8.32 -19.016 -2.717 1 94.25 120 LEU A C 1
ATOM 962 O O . LEU A 1 120 ? -9.539 -19.188 -2.732 1 94.25 120 LEU A O 1
ATOM 966 N N . ILE A 1 121 ? -7.438 -19.953 -2.998 1 95.31 121 ILE A N 1
ATOM 967 C CA . ILE A 1 121 ? -7.879 -21.297 -3.322 1 95.31 121 ILE A CA 1
ATOM 968 C C . ILE A 1 121 ? -8.672 -21.891 -2.152 1 95.31 121 ILE A C 1
ATOM 970 O O . ILE A 1 121 ? -9.766 -22.422 -2.34 1 95.31 121 ILE A O 1
ATOM 974 N N . SER A 1 122 ? -8.141 -21.703 -0.982 1 92.94 122 SER A N 1
ATOM 975 C CA . SER A 1 122 ? -8.797 -22.234 0.212 1 92.94 122 SER A CA 1
ATOM 976 C C . SER A 1 122 ? -10.164 -21.594 0.413 1 92.94 122 SER A C 1
ATOM 978 O O . SER A 1 122 ? -11.125 -22.281 0.778 1 92.94 122 SER A O 1
ATOM 980 N N . LEU A 1 123 ? -10.234 -20.391 0.197 1 88.94 123 LEU A N 1
ATOM 981 C CA . LEU A 1 123 ? -11.5 -19.672 0.315 1 88.94 123 LEU A CA 1
ATOM 982 C C . LEU A 1 123 ? -12.539 -20.234 -0.653 1 88.94 123 LEU A C 1
ATOM 984 O O . LEU A 1 123 ? -13.695 -20.453 -0.278 1 88.94 123 LEU A O 1
ATOM 988 N N . LEU A 1 124 ? -12.125 -20.5 -1.873 1 92.44 124 LEU A N 1
ATOM 989 C CA . LEU A 1 124 ? -13.031 -21.031 -2.883 1 92.44 124 LEU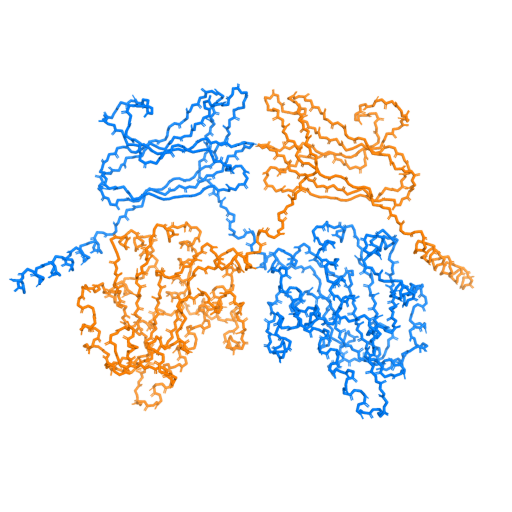 A CA 1
ATOM 990 C C . LEU A 1 124 ? -13.477 -22.438 -2.525 1 92.44 124 LEU A C 1
ATOM 992 O O . LEU A 1 124 ? -14.656 -22.781 -2.627 1 92.44 124 LEU A O 1
ATOM 996 N N . GLU A 1 125 ? -12.547 -23.281 -2.074 1 92.44 125 GLU A N 1
ATOM 997 C CA . GLU A 1 125 ? -12.828 -24.656 -1.685 1 92.44 125 GLU A CA 1
ATOM 998 C C . GLU A 1 125 ? -13.805 -24.703 -0.511 1 92.44 125 GLU A C 1
ATOM 1000 O O . GLU A 1 125 ? -14.688 -25.562 -0.464 1 92.44 125 GLU A O 1
ATOM 1005 N N . ASP A 1 126 ? -13.703 -23.75 0.321 1 89.88 126 ASP A N 1
ATOM 1006 C CA . ASP A 1 126 ? -14.492 -23.75 1.55 1 89.88 126 ASP A CA 1
ATOM 1007 C C . ASP A 1 126 ? -15.883 -23.172 1.31 1 89.88 126 ASP A C 1
ATOM 1009 O O . ASP A 1 126 ? -16.859 -23.594 1.932 1 89.88 126 ASP A O 1
ATOM 1013 N N . ASN A 1 127 ? -15.977 -22.281 0.365 1 89.56 127 ASN A N 1
ATOM 1014 C CA . ASN A 1 127 ? -17.219 -21.531 0.287 1 89.56 127 ASN A CA 1
ATOM 1015 C C . ASN A 1 127 ? -18 -21.859 -0.978 1 89.56 127 ASN A C 1
ATOM 1017 O O . ASN A 1 127 ? -19.203 -21.562 -1.07 1 89.56 127 ASN A O 1
ATOM 1021 N N . TYR A 1 128 ? -17.359 -22.547 -1.89 1 91.94 128 TYR A N 1
ATOM 1022 C CA . TYR A 1 128 ? -18.031 -22.906 -3.137 1 91.94 128 TYR A CA 1
ATOM 1023 C C . TYR A 1 128 ? -17.688 -24.344 -3.541 1 91.94 128 TYR A C 1
ATOM 1025 O O . TYR A 1 128 ? -17.344 -24.594 -4.695 1 91.94 128 TYR A O 1
ATOM 1033 N N . PRO A 1 129 ? -17.734 -25.312 -2.764 1 87.12 129 PRO A N 1
ATOM 1034 C CA . PRO A 1 129 ? -17.25 -26.672 -2.986 1 87.12 129 PRO A CA 1
ATOM 1035 C C . PRO A 1 129 ? -17.953 -27.375 -4.145 1 87.12 129 PRO A C 1
ATOM 1037 O O . PRO A 1 129 ? -17.375 -28.25 -4.785 1 87.12 129 PRO A O 1
ATOM 1040 N N . GLU A 1 130 ? -19.109 -27.109 -4.59 1 88.06 130 GLU A N 1
ATOM 1041 C CA . GLU A 1 130 ? -19.812 -27.844 -5.629 1 88.06 130 GLU A CA 1
ATOM 1042 C C . GLU A 1 130 ? -20.109 -26.953 -6.84 1 88.06 130 GLU A C 1
ATOM 1044 O O . GLU A 1 130 ? -20.969 -27.281 -7.656 1 88.06 130 GLU A O 1
ATOM 1049 N N . SER A 1 131 ? -19.266 -25.953 -7 1 93.81 131 SER A N 1
ATOM 1050 C CA . SER A 1 131 ? -19.578 -24.984 -8.047 1 93.81 131 SER A CA 1
ATOM 1051 C C . SER A 1 131 ? -18.641 -25.141 -9.242 1 93.81 131 SER A C 1
ATOM 1053 O O . SER A 1 131 ? -18.781 -24.438 -10.242 1 93.81 131 SER A O 1
ATOM 1055 N N . LEU A 1 132 ? -17.75 -26.109 -9.203 1 97.12 132 LEU A N 1
ATOM 1056 C CA . LEU A 1 132 ? -16.781 -26.281 -10.273 1 97.12 132 LEU A CA 1
ATOM 1057 C C . LEU A 1 132 ? -17.172 -27.453 -11.172 1 97.12 132 LEU A C 1
ATOM 1059 O O . LEU A 1 132 ? -17.406 -28.562 -10.688 1 97.12 132 LEU A O 1
ATOM 1063 N N . LYS A 1 133 ? -17.281 -27.219 -12.422 1 97.5 133 LYS A N 1
ATOM 1064 C CA . LYS A 1 133 ? -17.578 -28.266 -13.391 1 97.5 133 LYS A CA 1
ATOM 1065 C C . LYS A 1 133 ? -16.297 -28.938 -13.891 1 97.5 133 LYS A C 1
ATOM 1067 O O . LYS A 1 133 ? -16.156 -30.156 -13.82 1 97.5 133 LYS A O 1
ATOM 1072 N N . ARG A 1 134 ? -15.445 -28.094 -14.445 1 97.5 134 ARG A N 1
ATOM 1073 C CA . ARG A 1 134 ? -14.164 -28.578 -14.969 1 97.5 134 ARG A CA 1
ATOM 1074 C C . ARG A 1 134 ? -13.164 -27.438 -15.086 1 97.5 134 ARG A C 1
ATOM 1076 O O . ARG A 1 134 ? -13.547 -26.266 -15.172 1 97.5 134 ARG A O 1
ATOM 1083 N N . ILE A 1 135 ? -11.867 -27.828 -15.008 1 98.12 135 ILE A N 1
ATOM 1084 C CA . ILE A 1 135 ? -10.773 -26.875 -15.242 1 98.12 135 ILE A CA 1
ATOM 1085 C C . ILE A 1 135 ? -9.906 -27.375 -16.391 1 98.12 135 ILE A C 1
ATOM 1087 O O . ILE A 1 135 ? -9.352 -28.469 -16.344 1 98.12 135 ILE A O 1
ATOM 1091 N N . PHE A 1 136 ? -9.836 -26.594 -17.438 1 98.38 136 PHE A N 1
ATOM 1092 C CA . PHE A 1 136 ? -8.898 -26.828 -18.531 1 98.38 136 PHE A CA 1
ATOM 1093 C C . PHE A 1 136 ? -7.641 -25.984 -18.359 1 98.38 136 PHE A C 1
ATOM 1095 O O . PHE A 1 136 ? -7.703 -24.75 -18.375 1 98.38 136 PHE A O 1
ATOM 1102 N N . ILE A 1 137 ? -6.523 -26.609 -18.156 1 98.06 137 ILE A N 1
ATOM 1103 C CA . ILE A 1 137 ? -5.246 -25.906 -18.109 1 98.06 137 ILE A CA 1
ATOM 1104 C C . ILE A 1 137 ? -4.605 -25.922 -19.5 1 98.06 137 ILE A C 1
ATOM 1106 O O . ILE A 1 137 ? -4.332 -26.984 -20.047 1 98.06 137 ILE A O 1
ATOM 1110 N N . ILE A 1 138 ? -4.41 -24.734 -19.984 1 97.81 138 ILE A N 1
ATOM 1111 C CA . ILE A 1 138 ? -3.863 -24.656 -21.344 1 97.81 138 ILE A CA 1
ATOM 1112 C C . ILE A 1 138 ? -2.506 -23.953 -21.312 1 97.81 138 ILE A C 1
ATOM 1114 O O . ILE A 1 138 ? -2.229 -23.172 -20.406 1 97.81 138 ILE A O 1
ATOM 1118 N N . LYS A 1 139 ? -1.606 -24.266 -22.281 1 97.19 139 LYS A N 1
ATOM 1119 C CA . LYS A 1 139 ? -0.305 -23.641 -22.5 1 97.19 139 LYS A CA 1
ATOM 1120 C C . LYS A 1 139 ? 0.577 -23.75 -21.266 1 97.19 139 LYS A C 1
ATOM 1122 O O . LYS A 1 139 ? 1.205 -22.766 -20.859 1 97.19 139 LYS A O 1
ATOM 1127 N N . ALA A 1 140 ? 0.545 -24.922 -20.609 1 95.75 140 ALA A N 1
ATOM 1128 C CA . ALA A 1 140 ? 1.327 -25.172 -19.406 1 95.75 140 ALA A CA 1
ATOM 1129 C C . ALA A 1 140 ? 2.811 -25.312 -19.719 1 95.75 140 ALA A C 1
ATOM 1131 O O . ALA A 1 140 ? 3.205 -26.234 -20.453 1 95.75 140 ALA A O 1
ATOM 1132 N N . PRO A 1 141 ? 3.617 -24.453 -19.172 1 94.12 141 PRO A N 1
ATOM 1133 C CA . PRO A 1 141 ? 5.055 -24.625 -19.375 1 94.12 141 PRO A CA 1
ATOM 1134 C C . PRO A 1 141 ? 5.656 -25.719 -18.5 1 94.12 141 PRO A C 1
ATOM 1136 O O . PRO A 1 141 ? 4.961 -26.281 -17.656 1 94.12 141 PRO A O 1
ATOM 1139 N N . ARG A 1 142 ? 6.91 -25.984 -18.719 1 87.88 142 ARG A N 1
ATOM 1140 C CA . ARG A 1 142 ? 7.613 -27.047 -18 1 87.88 142 ARG A CA 1
ATOM 1141 C C . ARG A 1 142 ? 7.609 -26.781 -16.5 1 87.88 142 ARG A C 1
ATOM 1143 O O . ARG A 1 142 ? 7.695 -27.703 -15.695 1 87.88 142 ARG A O 1
ATOM 1150 N N . LEU A 1 143 ? 7.469 -25.547 -16.141 1 91.94 143 LEU A N 1
ATOM 1151 C CA . LEU A 1 143 ? 7.523 -25.156 -14.742 1 91.94 143 LEU A CA 1
ATOM 1152 C C . LEU A 1 143 ? 6.191 -25.422 -14.047 1 91.94 143 LEU A C 1
ATOM 1154 O O . LEU A 1 143 ? 6.117 -25.422 -12.82 1 91.94 143 LEU A O 1
ATOM 1158 N N . PHE A 1 144 ? 5.199 -25.719 -14.711 1 95.25 144 PHE A N 1
ATOM 1159 C CA . PHE A 1 144 ? 3.844 -25.828 -14.188 1 95.25 144 PHE A CA 1
ATOM 1160 C C . PHE A 1 144 ? 3.766 -26.906 -13.109 1 95.25 144 PHE A C 1
ATOM 1162 O O . PHE A 1 144 ? 3.186 -26.688 -12.047 1 95.25 144 PHE A O 1
ATOM 1169 N N . PRO A 1 145 ? 4.387 -28.031 -13.312 1 93.75 145 PRO A N 1
ATOM 1170 C CA . PRO A 1 145 ? 4.258 -29.078 -12.297 1 93.75 145 PRO A CA 1
ATOM 1171 C C . PRO A 1 145 ? 4.805 -28.656 -10.938 1 93.75 145 PRO A C 1
ATOM 1173 O O . PRO A 1 145 ? 4.297 -29.078 -9.898 1 93.75 145 PRO A O 1
ATOM 1176 N N . VAL A 1 146 ? 5.82 -27.797 -10.938 1 93 146 VAL A N 1
ATOM 1177 C CA . VAL A 1 146 ? 6.371 -27.297 -9.688 1 93 146 VAL A CA 1
ATOM 1178 C C . VAL A 1 146 ? 5.359 -26.391 -9.008 1 93 146 VAL A C 1
ATOM 1180 O O . VAL A 1 146 ? 5.074 -26.531 -7.816 1 93 146 VAL A O 1
ATOM 1183 N N . ALA A 1 147 ? 4.828 -25.484 -9.781 1 95.38 147 ALA A N 1
ATOM 1184 C CA . ALA A 1 147 ? 3.836 -24.547 -9.242 1 95.38 147 ALA A CA 1
ATOM 1185 C C . ALA A 1 147 ? 2.609 -25.297 -8.727 1 95.38 147 ALA A C 1
ATOM 1187 O O . ALA A 1 147 ? 2.107 -25.016 -7.637 1 95.38 147 ALA A O 1
ATOM 1188 N N . PHE A 1 148 ? 2.166 -26.234 -9.508 1 96.25 148 PHE A N 1
ATOM 1189 C CA . PHE A 1 148 ? 0.995 -27.031 -9.141 1 96.25 148 PHE A CA 1
ATOM 1190 C C . PHE A 1 148 ? 1.231 -27.766 -7.824 1 96.25 148 PHE A C 1
ATOM 1192 O O . PHE A 1 148 ? 0.35 -27.812 -6.965 1 96.25 148 PHE A O 1
ATOM 1199 N N . ASN A 1 149 ? 2.391 -28.281 -7.664 1 94 149 ASN A N 1
ATOM 1200 C CA . ASN A 1 149 ? 2.73 -29.031 -6.461 1 94 149 ASN A CA 1
ATOM 1201 C C . ASN A 1 149 ? 2.662 -28.141 -5.215 1 94 149 ASN A C 1
ATOM 1203 O O . ASN A 1 149 ? 2.385 -28.641 -4.117 1 94 149 ASN A O 1
ATOM 1207 N N . LEU A 1 150 ? 2.896 -26.938 -5.34 1 93.5 150 LEU A N 1
ATOM 1208 C CA . LEU A 1 150 ? 2.912 -26.016 -4.211 1 93.5 150 LEU A CA 1
ATOM 1209 C C . LEU A 1 150 ? 1.497 -25.75 -3.707 1 93.5 150 LEU A C 1
ATOM 1211 O O . LEU A 1 150 ? 1.308 -25.375 -2.551 1 93.5 150 LEU A O 1
ATOM 1215 N N . VAL A 1 151 ? 0.458 -25.969 -4.559 1 95.5 151 VAL A N 1
ATOM 1216 C CA . VAL A 1 151 ? -0.873 -25.547 -4.145 1 95.5 151 VAL A CA 1
ATOM 1217 C C . VAL A 1 151 ? -1.831 -26.734 -4.164 1 95.5 151 VAL A C 1
ATOM 1219 O O . VAL A 1 151 ? -2.934 -26.656 -3.615 1 95.5 151 VAL A O 1
ATOM 1222 N N . LYS A 1 152 ? -1.469 -27.891 -4.746 1 94.88 152 LYS A N 1
ATOM 1223 C CA . LYS A 1 152 ? -2.377 -29 -4.965 1 94.88 152 LYS A CA 1
ATOM 1224 C C . LYS A 1 152 ? -2.945 -29.516 -3.645 1 94.88 152 LYS A C 1
ATOM 1226 O O . LYS A 1 152 ? -4.07 -30.031 -3.602 1 94.88 152 LYS A O 1
ATOM 1231 N N . HIS A 1 153 ? -2.213 -29.422 -2.547 1 94.06 153 HIS A N 1
ATOM 1232 C CA . HIS A 1 153 ? -2.658 -29.906 -1.245 1 94.06 153 HIS A CA 1
ATOM 1233 C C . HIS A 1 153 ? -3.85 -29.109 -0.736 1 94.06 153 HIS A C 1
ATOM 1235 O O . HIS A 1 153 ? -4.582 -29.562 0.147 1 94.06 153 HIS A O 1
ATOM 1241 N N . LEU A 1 154 ? -4.07 -27.969 -1.26 1 95.19 154 LEU A N 1
ATOM 1242 C CA . LEU A 1 154 ? -5.184 -27.109 -0.858 1 95.19 154 LEU A CA 1
ATOM 1243 C C . LEU A 1 154 ? -6.449 -27.469 -1.631 1 95.19 154 LEU A C 1
ATOM 1245 O O . LEU A 1 154 ? -7.543 -27.016 -1.28 1 95.19 154 LEU A O 1
ATOM 1249 N N . LEU A 1 155 ? -6.297 -28.266 -2.699 1 95.62 155 LEU A N 1
ATOM 1250 C CA . LEU A 1 155 ? -7.414 -28.672 -3.547 1 95.62 155 LEU A CA 1
ATOM 1251 C C . LEU A 1 155 ? -8.023 -29.984 -3.062 1 95.62 155 LEU A C 1
ATOM 1253 O O . LEU A 1 155 ? -7.301 -30.906 -2.682 1 95.62 155 LEU A O 1
ATOM 1257 N N . SER A 1 156 ? -9.297 -30.047 -3.092 1 95.19 156 SER A N 1
ATOM 1258 C CA . SER A 1 156 ? -9.969 -31.312 -2.795 1 95.19 156 SER A CA 1
ATOM 1259 C C . SER A 1 156 ? -9.703 -32.344 -3.885 1 95.19 156 SER A C 1
ATOM 1261 O O . SER A 1 156 ? -9.328 -31.984 -5.004 1 95.19 156 SER A O 1
ATOM 1263 N N . GLU A 1 157 ? -9.938 -33.562 -3.527 1 94.19 157 GLU A N 1
ATOM 1264 C CA . GLU A 1 157 ? -9.805 -34.656 -4.512 1 94.19 157 GLU A CA 1
ATOM 1265 C C . GLU A 1 157 ? -10.773 -34.438 -5.676 1 94.19 157 GLU A C 1
ATOM 1267 O O . GLU A 1 157 ? -10.414 -34.688 -6.828 1 94.19 157 GLU A O 1
ATOM 1272 N N . ASP A 1 158 ? -11.922 -34.062 -5.336 1 94.81 158 ASP A N 1
ATOM 1273 C CA . ASP A 1 158 ? -12.93 -33.812 -6.363 1 94.81 158 ASP A CA 1
ATOM 1274 C C . ASP A 1 158 ? -12.477 -32.75 -7.348 1 94.81 158 ASP A C 1
ATOM 1276 O O . ASP A 1 158 ? -12.625 -32.906 -8.562 1 94.81 158 ASP A O 1
ATOM 1280 N N . THR A 1 159 ? -11.922 -31.641 -6.809 1 95.88 159 THR A N 1
ATOM 1281 C CA . THR A 1 159 ? -11.422 -30.562 -7.656 1 95.88 159 THR A CA 1
ATOM 1282 C C . THR A 1 159 ? -10.281 -31.047 -8.539 1 95.88 159 THR A C 1
ATOM 1284 O O . THR A 1 159 ? -10.25 -30.766 -9.742 1 95.88 159 THR A O 1
ATOM 1287 N N . ARG A 1 160 ? -9.406 -31.844 -8.023 1 95 160 ARG A N 1
ATOM 1288 C CA . ARG A 1 160 ? -8.25 -32.344 -8.766 1 95 160 ARG A CA 1
ATOM 1289 C C . ARG A 1 160 ? -8.695 -33.25 -9.914 1 95 160 ARG A C 1
ATOM 1291 O O . ARG A 1 160 ? -8.109 -33.188 -11 1 95 160 ARG A O 1
ATOM 1298 N N . LYS A 1 161 ? -9.719 -34 -9.688 1 94.62 161 LYS A N 1
ATOM 1299 C CA . LYS A 1 161 ? -10.227 -34.906 -10.711 1 94.62 161 LYS A CA 1
ATOM 1300 C C . LYS A 1 161 ? -10.836 -34.125 -11.875 1 94.62 161 LYS A C 1
ATOM 1302 O O . LYS A 1 161 ? -10.93 -34.625 -12.992 1 94.62 161 LYS A O 1
ATOM 1307 N N . LYS A 1 162 ? -11.242 -32.969 -11.578 1 96.56 162 LYS A N 1
ATOM 1308 C CA . LYS A 1 162 ? -11.914 -32.156 -12.578 1 96.56 162 LYS A CA 1
ATOM 1309 C C . LYS A 1 162 ? -10.914 -31.312 -13.352 1 96.56 162 LYS A C 1
ATOM 1311 O O . LYS A 1 162 ? -11.305 -30.484 -14.188 1 96.56 162 LYS A O 1
ATOM 1316 N N . MET A 1 163 ? -9.633 -31.438 -13.078 1 96 163 MET A N 1
ATOM 1317 C CA . MET A 1 163 ? -8.586 -30.688 -13.75 1 96 163 MET A CA 1
ATOM 1318 C C . MET A 1 163 ? -7.934 -31.516 -14.859 1 96 163 MET A C 1
ATOM 1320 O O . MET A 1 163 ? -7.594 -32.688 -14.648 1 96 163 MET A O 1
ATOM 1324 N N . VAL A 1 164 ? -7.793 -30.891 -16 1 95.06 164 VAL A N 1
ATOM 1325 C CA . VAL A 1 164 ? -7.125 -31.562 -17.109 1 95.06 164 VAL A CA 1
ATOM 1326 C C . VAL A 1 164 ? -6.113 -30.625 -17.75 1 95.06 164 VAL A C 1
ATOM 1328 O O . VAL A 1 164 ? -6.453 -29.5 -18.125 1 95.06 164 VAL A O 1
ATOM 1331 N N . VAL A 1 165 ? -4.891 -31.078 -17.875 1 95.12 165 VAL A N 1
ATOM 1332 C CA . VAL A 1 165 ? -3.865 -30.328 -18.609 1 95.12 165 VAL A CA 1
ATOM 1333 C C . VAL A 1 165 ? -3.914 -30.703 -20.078 1 95.12 165 VAL A C 1
ATOM 1335 O O . VAL A 1 165 ? -3.74 -31.875 -20.438 1 95.12 165 VAL A O 1
ATOM 1338 N N . LEU A 1 166 ? -4.176 -29.688 -20.875 1 95.38 166 LEU A N 1
ATOM 1339 C CA . LEU A 1 166 ? -4.312 -29.953 -22.297 1 95.38 166 LEU A CA 1
ATOM 1340 C C . LEU A 1 166 ? -2.986 -29.734 -23.016 1 95.38 166 LEU A C 1
ATOM 1342 O O . LEU A 1 166 ? -2.217 -28.844 -22.656 1 95.38 166 LEU A O 1
ATOM 1346 N N . GLY A 1 167 ? -2.727 -30.516 -24.016 1 91.94 167 GLY A N 1
ATOM 1347 C CA . GLY A 1 167 ? -1.518 -30.406 -24.828 1 91.94 167 GLY A CA 1
ATOM 1348 C C . GLY A 1 167 ? -1.624 -29.375 -25.922 1 91.94 167 GLY A C 1
ATOM 1349 O O . GLY A 1 167 ? -2.393 -28.422 -25.828 1 91.94 167 GLY A O 1
ATOM 1350 N N . ALA A 1 168 ? -0.825 -29.547 -27 1 91.06 168 ALA A N 1
ATOM 1351 C CA . ALA A 1 168 ? -0.705 -28.594 -28.094 1 91.06 168 ALA A CA 1
ATOM 1352 C C . ALA A 1 168 ? -2.025 -28.438 -28.844 1 91.06 168 ALA A C 1
ATOM 1354 O O . ALA A 1 168 ? -2.281 -27.422 -29.469 1 91.06 168 ALA A O 1
ATOM 1355 N N . ASN A 1 169 ? -2.883 -29.453 -28.781 1 94.38 169 ASN A N 1
ATOM 1356 C CA . ASN A 1 169 ? -4.16 -29.422 -29.484 1 94.38 169 ASN A CA 1
ATOM 1357 C C . ASN A 1 169 ? -5.281 -28.891 -28.594 1 94.38 169 ASN A C 1
ATOM 1359 O O . ASN A 1 169 ? -6.434 -29.312 -28.734 1 94.38 169 ASN A O 1
ATOM 1363 N N . TRP A 1 170 ? -4.949 -28.016 -27.688 1 96.75 170 TRP A N 1
ATOM 1364 C CA . TRP A 1 170 ? -5.898 -27.547 -26.672 1 96.75 170 TRP A CA 1
ATOM 1365 C C . TRP A 1 170 ? -7.078 -26.844 -27.328 1 96.75 170 TRP A C 1
ATOM 1367 O O . TRP A 1 170 ? -8.219 -26.953 -26.875 1 96.75 170 TRP A O 1
ATOM 1377 N N . LYS A 1 171 ? -6.949 -26.141 -28.438 1 97.75 171 LYS A N 1
ATOM 1378 C CA . LYS A 1 171 ? -8.047 -25.453 -29.109 1 97.75 171 LYS A CA 1
ATOM 1379 C C . LYS A 1 171 ? -9.109 -26.438 -29.578 1 97.75 171 LYS A C 1
ATOM 1381 O O . LYS A 1 171 ? -10.305 -26.203 -29.375 1 97.75 171 LYS A O 1
ATOM 1386 N N . GLU A 1 172 ? -8.656 -27.469 -30.203 1 96.69 172 GLU A N 1
ATOM 1387 C CA . GLU A 1 172 ? -9.57 -28.484 -30.688 1 96.69 172 GLU A CA 1
ATOM 1388 C C . GLU A 1 172 ? -10.352 -29.141 -29.547 1 96.69 172 GLU A C 1
ATOM 1390 O O . GLU A 1 172 ? -11.555 -29.375 -29.672 1 96.69 172 GLU A O 1
ATOM 1395 N N . ILE A 1 173 ? -9.656 -29.406 -28.547 1 96.94 173 ILE A N 1
ATOM 1396 C CA . ILE A 1 173 ? -10.297 -30.047 -27.406 1 96.94 173 ILE A CA 1
ATOM 1397 C C . ILE A 1 173 ? -11.344 -29.109 -26.812 1 96.94 173 ILE A C 1
ATOM 1399 O O . ILE A 1 173 ? -12.445 -29.531 -26.453 1 96.94 173 ILE A O 1
ATOM 1403 N N . LEU A 1 174 ? -11.023 -27.797 -26.688 1 98.31 174 LEU A N 1
ATOM 1404 C CA . LEU A 1 174 ? -11.992 -26.828 -26.172 1 98.31 174 LEU A CA 1
ATOM 1405 C C . LEU A 1 174 ? -13.258 -26.828 -27.031 1 98.31 174 LEU A C 1
ATOM 1407 O O . LEU A 1 174 ? -14.367 -26.719 -26.516 1 98.31 174 LEU A O 1
ATOM 1411 N N . HIS A 1 175 ? -13.125 -27 -28.312 1 98.25 175 HIS A N 1
ATOM 1412 C CA . HIS A 1 175 ? -14.242 -26.969 -29.234 1 98.25 175 HIS A CA 1
ATOM 1413 C C . HIS A 1 175 ? -15.188 -28.141 -29 1 98.25 175 HIS A C 1
ATOM 1415 O O . HIS A 1 175 ? -16.359 -28.094 -29.406 1 98.25 175 HIS A O 1
ATOM 1421 N N . ASN A 1 176 ? -14.703 -29.203 -28.391 1 97.94 176 ASN A N 1
ATOM 1422 C CA . ASN A 1 176 ? -15.562 -30.328 -28.047 1 97.94 176 ASN A CA 1
ATOM 1423 C C . ASN A 1 176 ? -16.5 -30.016 -26.891 1 97.94 176 ASN A C 1
ATOM 1425 O O . ASN A 1 176 ? -17.484 -30.703 -26.672 1 97.94 176 ASN A O 1
ATOM 1429 N N . HIS A 1 177 ? -16.172 -28.953 -26.203 1 98.19 177 HIS A N 1
ATOM 1430 C CA . HIS A 1 177 ? -16.922 -28.672 -24.984 1 98.19 177 HIS A CA 1
ATOM 1431 C C . HIS A 1 177 ? -17.609 -27.312 -25.047 1 98.19 177 HIS A C 1
ATOM 1433 O O . HIS A 1 177 ? -18.5 -27.031 -24.25 1 98.19 177 HIS A O 1
ATOM 1439 N N . ILE A 1 178 ? -17.172 -26.484 -25.906 1 98.62 178 ILE A N 1
ATOM 1440 C CA . ILE A 1 178 ? -17.641 -25.109 -26.016 1 98.62 178 ILE A CA 1
ATOM 1441 C C . ILE A 1 178 ? -17.812 -24.734 -27.484 1 98.62 178 ILE A C 1
ATOM 1443 O O . ILE A 1 178 ? -16.922 -24.969 -28.312 1 98.62 178 ILE A O 1
ATOM 1447 N N . ASP A 1 179 ? -18.953 -24.172 -27.781 1 98.56 179 ASP A N 1
ATOM 1448 C CA . ASP A 1 179 ? -19.141 -23.656 -29.125 1 98.56 179 ASP A CA 1
ATOM 1449 C C . ASP A 1 179 ? -18.109 -22.562 -29.453 1 98.56 179 ASP A C 1
ATOM 1451 O O . ASP A 1 179 ? -17.922 -21.641 -28.672 1 98.56 179 ASP A O 1
ATOM 1455 N N . PRO A 1 180 ? -17.484 -22.672 -30.625 1 98.38 180 PRO A N 1
ATOM 1456 C CA . PRO A 1 180 ? -16.469 -21.688 -30.984 1 98.38 180 PRO A CA 1
ATOM 1457 C C . PRO A 1 180 ? -16.984 -20.25 -30.922 1 98.38 180 PRO A C 1
ATOM 1459 O O . PRO A 1 180 ? -16.219 -19.328 -30.641 1 98.38 180 PRO A O 1
ATOM 1462 N N . SER A 1 181 ? -18.266 -20.031 -31.094 1 98.44 181 SER A N 1
ATOM 1463 C CA . SER A 1 181 ? -18.828 -18.688 -31.047 1 98.44 181 SER A CA 1
ATOM 1464 C C . SER A 1 181 ? -18.828 -18.125 -29.625 1 98.44 181 SER A C 1
ATOM 1466 O O . SER A 1 181 ? -19.031 -16.922 -29.422 1 98.44 181 SER A O 1
ATOM 1468 N N . GLU A 1 182 ? -18.594 -18.984 -28.625 1 98.5 182 GLU A N 1
ATOM 1469 C CA . GLU A 1 182 ? -18.562 -18.594 -27.219 1 98.5 182 GLU A CA 1
ATOM 1470 C C . GLU A 1 182 ? -17.141 -18.391 -26.734 1 98.5 182 GLU A C 1
ATOM 1472 O O . GLU A 1 182 ? -16.922 -18.016 -25.578 1 98.5 182 GLU A O 1
ATOM 1477 N N . ILE A 1 183 ? -16.141 -18.625 -27.578 1 98.75 183 ILE A N 1
ATOM 1478 C CA . ILE A 1 183 ? -14.734 -18.516 -27.234 1 98.75 183 ILE A CA 1
ATOM 1479 C C . ILE A 1 183 ? -14.117 -17.297 -27.938 1 98.75 183 ILE A C 1
ATOM 1481 O O . ILE A 1 183 ? -14.289 -17.125 -29.141 1 98.75 183 ILE A O 1
ATOM 1485 N N . PRO A 1 184 ? -13.398 -16.453 -27.172 1 98.69 184 PRO A N 1
ATOM 1486 C CA . PRO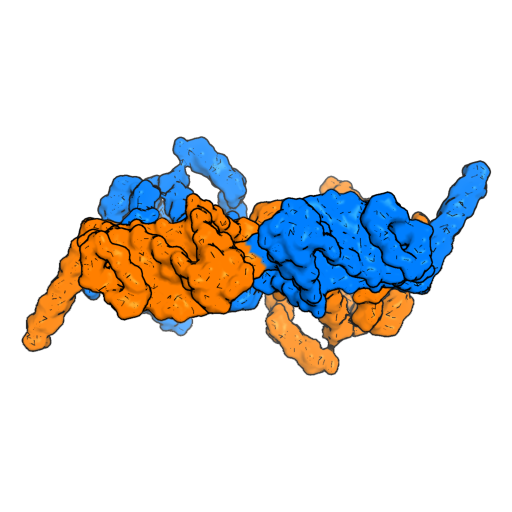 A 1 184 ? -12.703 -15.352 -27.844 1 98.69 184 PRO A CA 1
ATOM 1487 C C . PRO A 1 184 ? -11.781 -15.836 -28.953 1 98.69 184 PRO A C 1
ATOM 1489 O O . PRO A 1 184 ? -11.18 -16.906 -28.844 1 98.69 184 PRO A O 1
ATOM 1492 N N . VAL A 1 185 ? -11.609 -14.984 -29.969 1 98.62 185 VAL A N 1
ATOM 1493 C CA . VAL A 1 185 ? -10.703 -15.289 -31.078 1 98.62 185 VAL A CA 1
ATOM 1494 C C . VAL A 1 185 ? -9.305 -15.578 -30.531 1 98.62 185 VAL A C 1
ATOM 1496 O O . VAL A 1 185 ? -8.641 -16.516 -30.969 1 98.62 185 VAL A O 1
ATOM 1499 N N . HIS A 1 186 ? -8.852 -14.883 -29.578 1 98.12 186 HIS A N 1
ATOM 1500 C CA . HIS A 1 186 ? -7.539 -15.031 -28.953 1 98.12 186 HIS A CA 1
ATOM 1501 C C . HIS A 1 186 ? -7.344 -16.453 -28.406 1 98.12 186 HIS A C 1
ATOM 1503 O O . HIS A 1 186 ? -6.219 -16.938 -28.344 1 98.12 186 HIS A O 1
ATOM 1509 N N . TYR A 1 187 ? -8.453 -17.078 -28.109 1 98.38 187 TYR A N 1
ATOM 1510 C CA . TYR A 1 187 ? -8.375 -18.422 -27.547 1 98.38 187 TYR A CA 1
ATOM 1511 C C . TYR A 1 187 ? -8.922 -19.453 -28.531 1 98.38 187 TYR A C 1
ATOM 1513 O O . TYR A 1 187 ? -9.359 -20.531 -28.125 1 98.38 187 TYR A O 1
ATOM 1521 N N . GLY A 1 188 ? -8.938 -19.109 -29.766 1 98 188 GLY A N 1
ATOM 1522 C CA . GLY A 1 188 ? -9.219 -20.078 -30.797 1 98 188 GLY A CA 1
ATOM 1523 C C . GLY A 1 188 ? -10.68 -20.141 -31.188 1 98 188 GLY A C 1
ATOM 1524 O O . GLY A 1 188 ? -11.102 -21.031 -31.938 1 98 188 GLY A O 1
ATOM 1525 N N . GLY A 1 189 ? -11.5 -19.234 -30.656 1 98.62 189 GLY A N 1
ATOM 1526 C CA . GLY A 1 189 ? -12.898 -19.141 -31.062 1 98.62 189 GLY A CA 1
ATOM 1527 C C . GLY A 1 189 ? -13.148 -18.062 -32.094 1 98.62 189 GLY A C 1
ATOM 1528 O O . GLY A 1 189 ? -12.289 -17.781 -32.938 1 98.62 189 GLY A O 1
ATOM 1529 N N . THR A 1 190 ? -14.438 -17.594 -32.125 1 98.5 190 THR A N 1
ATOM 1530 C CA . THR A 1 190 ? -14.797 -16.594 -33.125 1 98.5 190 THR A CA 1
ATOM 1531 C C . THR A 1 190 ? -15.422 -15.375 -32.438 1 98.5 190 THR A C 1
ATOM 1533 O O . THR A 1 190 ? -15.758 -14.398 -33.125 1 98.5 190 THR A O 1
ATOM 1536 N N . ARG A 1 191 ? -15.531 -15.328 -31.156 1 98.12 191 ARG A N 1
ATOM 1537 C CA . ARG A 1 191 ? -16.156 -14.227 -30.438 1 98.12 191 ARG A CA 1
ATOM 1538 C C . ARG A 1 191 ? -15.242 -13.008 -30.391 1 98.12 191 ARG A C 1
ATOM 1540 O O . ARG A 1 191 ? -14.039 -13.141 -30.203 1 98.12 191 ARG A O 1
ATOM 1547 N N . THR A 1 192 ? -15.789 -11.797 -30.641 1 98.31 192 THR A N 1
ATOM 1548 C CA . THR A 1 192 ? -15.094 -10.523 -30.484 1 98.31 192 THR A CA 1
ATOM 1549 C C . THR A 1 192 ? -15.953 -9.523 -29.719 1 98.31 192 THR A C 1
ATOM 1551 O O . THR A 1 192 ? -17.156 -9.727 -29.562 1 98.31 192 THR A O 1
ATOM 1554 N N . ASP A 1 193 ? -15.359 -8.508 -29.188 1 97.12 193 ASP A N 1
ATOM 1555 C CA . ASP A 1 193 ? -16.125 -7.383 -28.656 1 97.12 193 ASP A CA 1
ATOM 1556 C C . ASP A 1 193 ? -16.875 -6.645 -29.766 1 97.12 193 ASP A C 1
ATOM 1558 O O . ASP A 1 193 ? -16.578 -6.828 -30.938 1 97.12 193 ASP A O 1
ATOM 1562 N N . PRO A 1 194 ? -17.828 -5.852 -29.297 1 95 194 PRO A N 1
ATOM 1563 C CA . PRO A 1 194 ? -18.562 -5.094 -30.312 1 95 194 PRO A CA 1
ATOM 1564 C C . PRO A 1 194 ? -17.641 -4.246 -31.188 1 95 194 PRO A C 1
ATOM 1566 O O . PRO A 1 194 ? -17.938 -4.031 -32.375 1 95 194 PRO A O 1
ATOM 1569 N N . ASP A 1 195 ? -16.531 -3.797 -30.734 1 96.38 195 ASP A N 1
ATOM 1570 C CA . ASP A 1 195 ? -15.617 -2.975 -31.516 1 96.38 195 ASP A CA 1
ATOM 1571 C C . ASP A 1 195 ? -14.617 -3.844 -32.281 1 96.38 195 ASP A C 1
ATOM 1573 O O . ASP A 1 195 ? -13.664 -3.33 -32.875 1 96.38 195 ASP A O 1
ATOM 1577 N N . GLY A 1 196 ? -14.773 -5.168 -32.188 1 97 196 GLY A N 1
ATOM 1578 C CA . GLY A 1 196 ? -13.969 -6.082 -33 1 97 196 GLY A CA 1
ATOM 1579 C C . GLY A 1 196 ? -12.75 -6.602 -32.25 1 97 196 GLY A C 1
ATOM 1580 O O . GLY A 1 196 ? -11.938 -7.34 -32.812 1 97 196 GLY A O 1
ATOM 1581 N N . ASP A 1 197 ? -12.531 -6.285 -31.031 1 97.75 197 ASP A N 1
ATOM 1582 C CA . ASP A 1 197 ? -11.375 -6.73 -30.25 1 97.75 197 ASP A CA 1
ATOM 1583 C C . ASP A 1 197 ? -11.375 -8.25 -30.094 1 97.75 197 ASP A C 1
ATOM 1585 O O . ASP A 1 197 ? -12.273 -8.812 -29.469 1 97.75 197 ASP A O 1
ATOM 1589 N N . PRO A 1 198 ? -10.406 -8.867 -30.625 1 98.31 198 PRO A N 1
ATOM 1590 C CA . PRO A 1 198 ? -10.352 -10.336 -30.578 1 98.31 198 PRO A CA 1
ATOM 1591 C C . PRO A 1 198 ? -10.086 -10.875 -29.188 1 98.31 198 PRO A C 1
ATOM 1593 O O . PRO A 1 198 ? -10.227 -12.078 -28.953 1 98.31 198 PRO A O 1
ATOM 1596 N N . LYS A 1 199 ? -9.719 -10.062 -28.25 1 98.19 199 LYS A N 1
ATOM 1597 C CA . LYS A 1 199 ? -9.383 -10.492 -26.906 1 98.19 199 LYS A CA 1
ATOM 1598 C C . LYS A 1 199 ? -10.562 -10.297 -25.953 1 98.19 199 LYS A C 1
ATOM 1600 O O . LYS A 1 199 ? -10.508 -10.703 -24.797 1 98.19 199 LYS A O 1
ATOM 1605 N N . CYS A 1 200 ? -11.664 -9.703 -26.406 1 98.31 200 CYS A N 1
ATOM 1606 C CA . CYS A 1 200 ? -12.859 -9.445 -25.625 1 98.31 200 CYS A CA 1
ATOM 1607 C C . CYS A 1 200 ? -12.508 -8.773 -24.297 1 98.31 200 CYS A C 1
ATOM 1609 O O . CYS A 1 200 ? -12.922 -9.234 -23.234 1 98.31 200 CYS A O 1
ATOM 1611 N N . GLN A 1 201 ? -11.781 -7.66 -24.375 1 97.44 201 GLN A N 1
ATOM 1612 C CA . GLN A 1 201 ? -11.25 -6.98 -23.203 1 97.44 201 GLN A CA 1
ATOM 1613 C C . GLN A 1 201 ? -12.352 -6.266 -22.422 1 97.44 201 GLN A C 1
ATOM 1615 O O . GLN A 1 201 ? -12.141 -5.844 -21.281 1 97.44 201 GLN A O 1
ATOM 1620 N N . SER A 1 202 ? -13.539 -6.156 -22.984 1 96.06 202 SER A N 1
ATOM 1621 C CA . SER A 1 202 ? -14.68 -5.613 -22.25 1 96.06 202 SER A CA 1
ATOM 1622 C C . SER A 1 202 ? -15.117 -6.555 -21.125 1 96.06 202 SER A C 1
ATOM 1624 O O . SER A 1 202 ? -15.742 -6.125 -20.156 1 96.06 202 SER A O 1
ATOM 1626 N N . MET A 1 203 ? -14.734 -7.859 -21.25 1 96.44 203 MET A N 1
ATOM 1627 C CA . MET A 1 203 ? -15.195 -8.859 -20.297 1 96.44 203 MET A CA 1
ATOM 1628 C C . MET A 1 203 ? -14.016 -9.508 -19.578 1 96.44 203 MET A C 1
ATOM 1630 O O . MET A 1 203 ? -14.18 -10.094 -18.5 1 96.44 203 MET A O 1
ATOM 1634 N N . LEU A 1 204 ? -12.836 -9.359 -20.234 1 98.06 204 LEU A N 1
ATOM 1635 C CA . LEU A 1 204 ?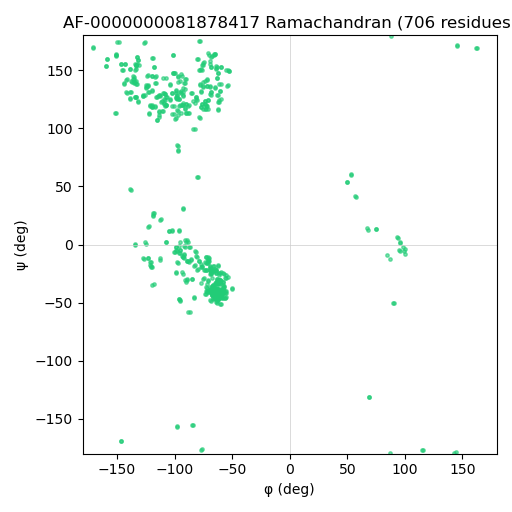 -11.664 -10.055 -19.703 1 98.06 204 LEU A CA 1
ATOM 1636 C C . LEU A 1 204 ? -10.539 -9.078 -19.391 1 98.06 204 LEU A C 1
ATOM 1638 O O . LEU A 1 204 ? -10.203 -8.219 -20.219 1 98.06 204 LEU A O 1
ATOM 1642 N N . CYS A 1 205 ? -10.016 -9.266 -18.172 1 97.75 205 CYS A N 1
ATOM 1643 C CA . CYS A 1 205 ? -8.812 -8.531 -17.781 1 97.75 205 CYS A CA 1
ATOM 1644 C C . CYS A 1 205 ? -7.57 -9.398 -17.938 1 97.75 205 CYS A C 1
ATOM 1646 O O . CYS A 1 205 ? -7.477 -10.477 -17.344 1 97.75 205 CYS A O 1
ATOM 1648 N N . TYR A 1 206 ? -6.594 -8.891 -18.656 1 97.81 206 TYR A N 1
ATOM 1649 C CA . TYR A 1 206 ? -5.438 -9.727 -18.969 1 97.81 206 TYR A CA 1
ATOM 1650 C C . TYR A 1 206 ? -4.27 -9.406 -18.031 1 97.81 206 TYR A C 1
ATOM 1652 O O . TYR A 1 206 ? -3.234 -10.078 -18.078 1 97.81 206 TYR A O 1
ATOM 1660 N N . GLY A 1 207 ? -4.391 -8.398 -17.203 1 97.12 207 GLY A N 1
ATOM 1661 C CA . GLY A 1 207 ? -3.393 -8.07 -16.188 1 97.12 207 GLY A CA 1
ATOM 1662 C C . GLY A 1 207 ? -2.096 -7.555 -16.781 1 97.12 207 GLY A C 1
ATOM 1663 O O . GLY A 1 207 ? -2.109 -6.664 -17.641 1 97.12 207 GLY A O 1
ATOM 1664 N N . GLY A 1 208 ? -0.996 -8.109 -16.328 1 96.62 208 GLY A N 1
ATOM 1665 C CA . GLY A 1 208 ? 0.324 -7.637 -16.719 1 96.62 208 GLY A CA 1
ATOM 1666 C C . GLY A 1 208 ? 1.119 -7.066 -15.562 1 96.62 208 GLY A C 1
ATOM 1667 O O . GLY A 1 208 ? 0.7 -7.16 -14.414 1 96.62 208 GLY A O 1
ATOM 1668 N N . ASP A 1 209 ? 2.352 -6.539 -15.891 1 96.12 209 ASP A N 1
ATOM 1669 C CA . ASP A 1 209 ? 3.209 -5.953 -14.867 1 96.12 209 ASP A CA 1
ATOM 1670 C C . ASP A 1 209 ? 2.566 -4.707 -14.258 1 96.12 209 ASP A C 1
ATOM 1672 O O . ASP A 1 209 ? 2.037 -3.861 -14.984 1 96.12 209 ASP A O 1
ATOM 1676 N N . VAL A 1 210 ? 2.629 -4.629 -12.906 1 94.94 210 VAL A N 1
ATOM 1677 C CA . VAL A 1 210 ? 2.047 -3.494 -12.195 1 94.94 210 VAL A CA 1
ATOM 1678 C C . VAL A 1 210 ? 3.01 -2.311 -12.234 1 94.94 210 VAL A C 1
ATOM 1680 O O . VAL A 1 210 ? 4.168 -2.432 -11.828 1 94.94 210 VAL A O 1
ATOM 1683 N N . PRO A 1 211 ? 2.566 -1.203 -12.664 1 92.44 211 PRO A N 1
ATOM 1684 C CA . PRO A 1 211 ? 3.426 -0.018 -12.648 1 92.44 211 PRO A CA 1
ATOM 1685 C C . PRO A 1 211 ? 3.809 0.417 -11.242 1 92.44 211 PRO A C 1
ATOM 1687 O O . PRO A 1 211 ? 3.004 0.294 -10.312 1 92.44 211 PRO A O 1
ATOM 1690 N N . ARG A 1 212 ? 5.012 1.072 -11.047 1 84.94 212 ARG A N 1
ATOM 1691 C CA . ARG A 1 212 ? 5.566 1.457 -9.75 1 84.94 212 ARG A CA 1
ATOM 1692 C C . ARG A 1 212 ? 4.707 2.527 -9.086 1 84.94 212 ARG A C 1
ATOM 1694 O O . ARG A 1 212 ? 4.684 2.637 -7.859 1 84.94 212 ARG A O 1
ATOM 1701 N N . LYS A 1 213 ? 3.98 3.219 -9.844 1 83.12 213 LYS A N 1
ATOM 1702 C CA . LYS A 1 213 ? 3.143 4.289 -9.312 1 83.12 213 LYS A CA 1
ATOM 1703 C C . LYS A 1 213 ? 2.102 3.744 -8.344 1 83.12 213 LYS A C 1
ATOM 1705 O O . LYS A 1 213 ? 1.543 4.492 -7.535 1 83.12 213 LYS A O 1
ATOM 1710 N N . TYR A 1 214 ? 1.8 2.49 -8.336 1 88.62 214 TYR A N 1
ATOM 1711 C CA . TYR A 1 214 ? 0.792 1.89 -7.473 1 88.62 214 TYR A CA 1
ATOM 1712 C C . TYR A 1 214 ? 1.418 1.389 -6.176 1 88.62 214 TYR A C 1
ATOM 1714 O O . TYR A 1 214 ? 0.708 1.065 -5.219 1 88.62 214 TYR A O 1
ATOM 1722 N N . PHE A 1 215 ? 2.785 1.409 -6.105 1 86 215 PHE A N 1
ATOM 1723 C CA . PHE A 1 215 ? 3.447 0.82 -4.949 1 86 215 PHE A CA 1
ATOM 1724 C C . PHE A 1 215 ? 3.342 1.741 -3.738 1 86 215 PHE A C 1
ATOM 1726 O O . PHE A 1 215 ? 3.807 2.883 -3.777 1 86 215 PHE A O 1
ATOM 1733 N N . VAL A 1 216 ? 2.738 1.263 -2.633 1 81 216 VAL A N 1
ATOM 1734 C CA . VAL A 1 216 ? 2.564 2.029 -1.403 1 81 216 VAL A CA 1
ATOM 1735 C C . VAL A 1 216 ? 3.836 1.951 -0.561 1 81 216 VAL A C 1
ATOM 1737 O O . VAL A 1 216 ? 4.27 2.951 0.015 1 81 216 VAL A O 1
ATOM 1740 N N . CYS A 1 217 ? 4.438 0.886 -0.372 1 65.5 217 CYS A N 1
ATOM 1741 C CA . CYS A 1 217 ? 5.594 0.645 0.484 1 65.5 217 CYS A CA 1
ATOM 1742 C C . CYS A 1 217 ? 6.785 1.482 0.038 1 65.5 217 CYS A C 1
ATOM 1744 O O . CYS A 1 217 ? 7.566 1.953 0.87 1 65.5 217 CYS A O 1
ATOM 1746 N N . ASP A 1 218 ? 6.969 1.804 -1.15 1 63.12 218 ASP A N 1
ATOM 1747 C CA . ASP A 1 218 ? 8.102 2.537 -1.704 1 63.12 218 ASP A CA 1
ATOM 1748 C C . ASP A 1 218 ? 7.965 4.035 -1.442 1 63.12 218 ASP A C 1
ATOM 1750 O O . ASP A 1 218 ? 8.969 4.758 -1.413 1 63.12 218 ASP A O 1
ATOM 1754 N N . GLN A 1 219 ? 6.895 4.449 -1.088 1 62.22 219 GLN A N 1
ATOM 1755 C CA . GLN A 1 219 ? 6.633 5.883 -1.019 1 62.22 219 GLN A CA 1
ATOM 1756 C C . GLN A 1 219 ? 7.055 6.453 0.334 1 62.22 219 GLN A C 1
ATOM 1758 O O . GLN A 1 219 ? 7.301 7.656 0.457 1 62.22 219 GLN A O 1
ATOM 1763 N N . VAL A 1 220 ? 7.273 5.602 1.286 1 64.19 220 VAL A N 1
ATOM 1764 C CA . VAL A 1 220 ? 7.574 6.121 2.617 1 64.19 220 VAL A CA 1
ATOM 1765 C C . VAL A 1 220 ? 9.062 5.961 2.91 1 64.19 220 VAL A C 1
ATOM 1767 O O . VAL A 1 220 ? 9.531 6.32 3.992 1 64.19 220 VAL A O 1
ATOM 1770 N N . LYS A 1 221 ? 9.781 5.648 1.912 1 64.81 221 LYS A N 1
ATOM 1771 C CA . LYS A 1 221 ? 11.219 5.496 2.131 1 64.81 221 LYS A CA 1
ATOM 1772 C C . LYS A 1 221 ? 11.883 6.844 2.387 1 64.81 221 LYS A C 1
ATOM 1774 O O . LYS A 1 221 ? 11.617 7.82 1.682 1 64.81 221 LYS A O 1
ATOM 1779 N N . GLN A 1 222 ? 12.602 6.98 3.535 1 67.31 222 GLN A N 1
ATOM 1780 C CA . GLN A 1 222 ? 13.211 8.211 4.031 1 67.31 222 GLN A CA 1
ATOM 1781 C C . GLN A 1 222 ? 14.695 8.266 3.676 1 67.31 222 GLN A C 1
ATOM 1783 O O . GLN A 1 222 ? 15.398 7.262 3.756 1 67.31 222 GLN A O 1
ATOM 1788 N N . GLN A 1 223 ? 15.094 9.43 3.088 1 73.06 223 GLN A N 1
ATOM 1789 C CA . GLN A 1 223 ? 16.516 9.734 2.945 1 73.06 223 GLN A CA 1
ATOM 1790 C C . GLN A 1 223 ? 17.062 10.406 4.199 1 73.06 223 GLN A C 1
ATOM 1792 O O . GLN A 1 223 ? 16.453 11.328 4.738 1 73.06 223 GLN A O 1
ATOM 1797 N N . TYR A 1 224 ? 18.219 9.906 4.758 1 85.81 224 TYR A N 1
ATOM 1798 C CA . TYR A 1 224 ? 18.828 10.445 5.969 1 85.81 224 TYR A CA 1
ATOM 1799 C C . TYR A 1 224 ? 19.953 11.422 5.625 1 85.81 224 TYR A C 1
ATOM 1801 O O . TYR A 1 224 ? 20.734 11.18 4.707 1 85.81 224 TYR A O 1
ATOM 1809 N N . GLU A 1 225 ? 20.156 12.477 6.375 1 86.19 225 GLU A N 1
ATOM 1810 C CA . GLU A 1 225 ? 21.078 13.562 6.066 1 86.19 225 GLU A CA 1
ATOM 1811 C C . GLU A 1 225 ? 22.469 13.273 6.609 1 86.19 225 GLU A C 1
ATOM 1813 O O . GLU A 1 225 ? 23.469 13.773 6.074 1 86.19 225 GLU A O 1
ATOM 1818 N N . HIS A 1 226 ? 22.547 12.539 7.703 1 90.12 226 HIS A N 1
ATOM 1819 C CA . HIS A 1 226 ? 23.812 12.328 8.391 1 90.12 226 HIS A CA 1
ATOM 1820 C C . HIS A 1 226 ? 24.031 10.852 8.711 1 90.12 226 HIS A C 1
ATOM 1822 O O . HIS A 1 226 ? 23.078 10.062 8.68 1 90.12 226 HIS A O 1
ATOM 1828 N N . SER A 1 227 ? 25.281 10.5 8.914 1 91.5 227 SER A N 1
ATOM 1829 C CA . SER A 1 227 ? 25.656 9.172 9.398 1 91.5 227 SER A CA 1
ATOM 1830 C C . SER A 1 227 ? 26.719 9.266 10.492 1 91.5 227 SER A C 1
ATOM 1832 O O . SER A 1 227 ? 27.562 10.156 10.477 1 91.5 227 SER A O 1
ATOM 1834 N N . VAL A 1 228 ? 26.641 8.406 11.445 1 93.94 228 VAL A N 1
ATOM 1835 C CA . VAL A 1 228 ? 27.641 8.406 12.516 1 93.94 228 VAL A CA 1
ATOM 1836 C C . VAL A 1 228 ? 27.969 6.965 12.906 1 93.94 228 VAL A C 1
ATOM 1838 O O . VAL A 1 228 ? 27.094 6.098 12.914 1 93.94 228 VAL A O 1
ATOM 1841 N N . ALA A 1 229 ? 29.172 6.734 13.195 1 92.25 229 ALA A N 1
ATOM 1842 C CA . ALA A 1 229 ? 29.594 5.441 13.711 1 92.25 229 ALA A CA 1
ATOM 1843 C C . ALA A 1 229 ? 29.625 5.445 15.242 1 92.25 229 ALA A C 1
ATOM 1845 O O . ALA A 1 229 ? 30.094 6.402 15.859 1 92.25 229 ALA A O 1
ATOM 1846 N N . VAL A 1 230 ? 29.062 4.473 15.781 1 94.81 230 VAL A N 1
ATOM 1847 C CA . VAL A 1 230 ? 29.094 4.277 17.219 1 94.81 230 VAL A CA 1
ATOM 1848 C C . VAL A 1 230 ? 29.906 3.027 17.562 1 94.81 230 VAL A C 1
ATOM 1850 O O . VAL A 1 230 ? 29.422 1.905 17.406 1 94.81 230 VAL A O 1
ATOM 1853 N N . ASN A 1 231 ? 31.047 3.25 18.141 1 92.62 231 ASN A N 1
ATOM 1854 C CA . ASN A 1 231 ? 31.969 2.146 18.391 1 92.62 231 ASN A CA 1
ATOM 1855 C C . ASN A 1 231 ? 31.453 1.218 19.484 1 92.62 231 ASN A C 1
ATOM 1857 O O . ASN A 1 231 ? 30.578 1.597 20.266 1 92.62 231 ASN A O 1
ATOM 1861 N N . ARG A 1 232 ? 32.031 0.036 19.516 1 90.25 232 ARG A N 1
ATOM 1862 C CA . ARG A 1 232 ? 31.672 -0.924 20.547 1 90.25 232 ARG A CA 1
ATOM 1863 C C . ARG A 1 232 ? 31.953 -0.359 21.938 1 90.25 232 ARG A C 1
ATOM 1865 O O . ARG A 1 232 ? 32.938 0.325 22.156 1 90.25 232 ARG A O 1
ATOM 1872 N N . GLY A 1 233 ? 30.984 -0.626 22.797 1 92.88 233 GLY A N 1
ATOM 1873 C CA . GLY A 1 233 ? 31.156 -0.207 24.172 1 92.88 233 GLY A CA 1
ATOM 1874 C C . GLY A 1 233 ? 31.141 1.301 24.344 1 92.88 233 GLY A C 1
ATOM 1875 O O . GLY A 1 233 ? 31.578 1.814 25.375 1 92.88 233 GLY A O 1
ATOM 1876 N N . SER A 1 234 ? 30.719 1.977 23.297 1 94.56 234 SER A N 1
ATOM 1877 C CA . SER A 1 234 ? 30.766 3.434 23.359 1 94.56 234 SER A CA 1
ATOM 1878 C C . SER A 1 234 ? 29.406 4.051 23.062 1 94.56 234 SER A C 1
ATOM 1880 O O . SER A 1 234 ? 28.438 3.332 22.828 1 94.56 234 SER A O 1
ATOM 1882 N N . SER A 1 235 ? 29.391 5.402 23.234 1 95.81 235 SER A N 1
ATOM 1883 C CA . SER A 1 235 ? 28.203 6.176 22.891 1 95.81 235 SER A CA 1
ATOM 1884 C C . SER A 1 235 ? 28.562 7.422 22.094 1 95.81 235 SER A C 1
ATOM 1886 O O . SER A 1 235 ? 29.719 7.832 22.062 1 95.81 235 SER A O 1
ATOM 1888 N N . GLN A 1 236 ? 27.594 7.875 21.328 1 96.44 236 GLN A N 1
ATOM 1889 C CA . GLN A 1 236 ? 27.734 9.125 20.578 1 96.44 236 GLN A CA 1
ATOM 1890 C C . GLN A 1 236 ? 26.672 10.133 21 1 96.44 236 GLN A C 1
ATOM 1892 O O . GLN A 1 236 ? 25.5 9.773 21.172 1 96.44 236 GLN A O 1
ATOM 1897 N N . GLN A 1 237 ? 27.109 11.336 21.25 1 96.56 237 GLN A N 1
ATOM 1898 C CA . GLN A 1 237 ? 26.203 12.414 21.656 1 96.56 237 GLN A CA 1
ATOM 1899 C C . GLN A 1 237 ? 26.125 13.492 20.578 1 96.56 237 GLN A C 1
ATOM 1901 O O . GLN A 1 237 ? 27.156 13.938 20.062 1 96.56 237 GLN A O 1
ATOM 1906 N N . LEU A 1 238 ? 24.953 13.828 20.188 1 96.25 238 LEU A N 1
ATOM 1907 C CA . LEU A 1 238 ? 24.688 14.938 19.281 1 96.25 238 LEU A CA 1
ATOM 1908 C C . LEU A 1 238 ? 24.047 16.109 20.016 1 96.25 238 LEU A C 1
ATOM 1910 O O . LEU A 1 238 ? 22.984 15.953 20.625 1 96.25 238 LEU A O 1
ATOM 1914 N N . GLU A 1 239 ? 24.656 17.234 19.906 1 96.19 239 GLU A N 1
ATOM 1915 C CA . GLU A 1 239 ? 24.172 18.391 20.672 1 96.19 239 GLU A CA 1
ATOM 1916 C C . GLU A 1 239 ? 23.406 19.359 19.781 1 96.19 239 GLU A C 1
ATOM 1918 O O . GLU A 1 239 ? 23.844 19.688 18.672 1 96.19 239 GLU A O 1
ATOM 1923 N N . TYR A 1 240 ? 22.312 19.812 20.328 1 95.81 240 TYR A N 1
ATOM 1924 C CA . TYR A 1 240 ? 21.469 20.797 19.656 1 95.81 240 TYR A CA 1
ATOM 1925 C C . TYR A 1 240 ? 21.062 21.906 20.625 1 95.81 240 TYR A C 1
ATOM 1927 O O . TYR A 1 240 ? 20.469 21.641 21.672 1 95.81 240 TYR A O 1
ATOM 1935 N N . GLU A 1 241 ? 21.297 23.062 20.25 1 95.06 241 GLU A N 1
ATOM 1936 C CA . GLU A 1 241 ? 21 24.203 21.109 1 95.06 241 GLU A CA 1
ATOM 1937 C C . GLU A 1 241 ? 19.609 24.766 20.844 1 95.06 241 GLU A C 1
ATOM 1939 O O . GLU A 1 241 ? 19.297 25.156 19.719 1 95.06 241 GLU A O 1
ATOM 1944 N N . ILE A 1 242 ? 18.844 24.734 21.906 1 94.38 242 ILE A N 1
ATOM 1945 C CA . ILE A 1 242 ? 17.516 25.344 21.859 1 94.38 242 ILE A CA 1
ATOM 1946 C C . ILE A 1 242 ? 17.562 26.719 22.531 1 94.38 242 ILE A C 1
ATOM 1948 O O . ILE A 1 242 ? 17.766 26.812 23.75 1 94.38 242 ILE A O 1
ATOM 1952 N N . LEU A 1 243 ? 17.25 27.734 21.781 1 91.81 243 LEU A N 1
ATOM 1953 C CA . LEU A 1 243 ? 17.438 29.094 22.25 1 91.81 243 LEU A CA 1
ATOM 1954 C C . LEU A 1 243 ? 16.172 29.609 22.953 1 91.81 243 LEU A C 1
ATOM 1956 O O . LEU A 1 243 ? 16.25 30.469 23.828 1 91.81 243 LEU A O 1
ATOM 1960 N N . SER A 1 244 ? 15.016 29.125 22.531 1 91.44 244 SER A N 1
ATOM 1961 C CA . SER A 1 244 ? 13.75 29.562 23.109 1 91.44 244 SER A CA 1
ATOM 1962 C C . SER A 1 244 ? 12.828 28.375 23.375 1 91.44 244 SER A C 1
ATOM 1964 O O . SER A 1 244 ? 12.75 27.453 22.562 1 91.44 244 SER A O 1
ATOM 1966 N N . PRO A 1 245 ? 12.148 28.469 24.562 1 90.06 245 PRO A N 1
ATOM 1967 C CA . PRO A 1 245 ? 11.18 27.406 24.828 1 90.06 245 PRO A CA 1
ATOM 1968 C C . PRO A 1 245 ? 10.086 27.312 23.766 1 90.06 245 PRO A C 1
ATOM 1970 O O . PRO A 1 245 ? 9.789 28.312 23.094 1 90.06 245 PRO A O 1
ATOM 1973 N N . GLY A 1 246 ? 9.555 26.141 23.609 1 88.62 246 GLY A N 1
ATOM 1974 C CA . GLY A 1 246 ? 8.422 25.969 22.703 1 88.62 246 GLY A CA 1
ATOM 1975 C C . GLY A 1 246 ? 8.82 25.422 21.344 1 88.62 246 GLY A C 1
ATOM 1976 O O . GLY A 1 246 ? 7.965 25.062 20.547 1 88.62 246 GLY A O 1
ATOM 1977 N N . CYS A 1 247 ? 10.148 25.281 21.125 1 91.56 247 CYS A N 1
ATOM 1978 C CA . CYS A 1 247 ? 10.633 24.625 19.906 1 91.56 247 CYS A CA 1
ATOM 1979 C C . CYS A 1 247 ? 10.445 23.109 20 1 91.56 247 CYS A C 1
ATOM 1981 O O . CYS A 1 247 ? 10.242 22.562 21.078 1 91.56 247 CYS A O 1
ATOM 1983 N N . VAL A 1 248 ? 10.383 22.516 18.828 1 94.5 248 VAL A N 1
ATOM 1984 C CA . VAL A 1 248 ? 10.234 21.062 18.797 1 94.5 248 VAL A CA 1
ATOM 1985 C C . VAL A 1 248 ? 11.492 20.422 18.203 1 94.5 248 VAL A C 1
ATOM 1987 O O . VAL A 1 248 ? 12 20.875 17.172 1 94.5 248 VAL A O 1
ATOM 1990 N N . LEU A 1 249 ? 12.016 19.5 18.875 1 95.19 249 LEU A N 1
ATOM 1991 C CA . LEU A 1 249 ? 13.086 18.656 18.375 1 95.19 249 LEU A CA 1
ATOM 1992 C C . LEU A 1 249 ? 12.516 17.406 17.703 1 95.19 249 LEU A C 1
ATOM 1994 O O . LEU A 1 249 ? 11.797 16.625 18.328 1 95.19 249 LEU A O 1
ATOM 1998 N N . ARG A 1 250 ? 12.727 17.203 16.406 1 95.19 250 ARG A N 1
ATOM 1999 C CA . ARG A 1 250 ? 12.266 16.062 15.648 1 95.19 250 ARG A CA 1
ATOM 2000 C C . ARG A 1 250 ? 13.438 15.242 15.117 1 95.19 250 ARG A C 1
ATOM 2002 O O . ARG A 1 250 ? 14.43 15.805 14.656 1 95.19 250 ARG A O 1
ATOM 2009 N N . TRP A 1 251 ? 13.305 13.875 15.188 1 94.94 251 TRP A N 1
ATOM 2010 C CA . TRP A 1 251 ? 14.406 13.023 14.727 1 94.94 251 TRP A CA 1
ATOM 2011 C C . TRP A 1 251 ? 13.875 11.82 13.953 1 94.94 251 TRP A C 1
ATOM 2013 O O . TRP A 1 251 ? 12.711 11.445 14.102 1 94.94 251 TRP A O 1
ATOM 2023 N N . GLN A 1 252 ? 14.648 11.328 13.023 1 93.12 252 GLN A N 1
ATOM 2024 C CA . GLN A 1 252 ? 14.5 10.039 12.344 1 93.12 252 GLN A CA 1
ATOM 2025 C C . GLN A 1 252 ? 15.852 9.344 12.188 1 93.12 252 GLN A C 1
ATOM 2027 O O . GLN A 1 252 ? 16.859 9.992 11.922 1 93.12 252 GLN A O 1
ATOM 2032 N N . PHE A 1 253 ? 15.844 7.965 12.391 1 93.06 253 PHE A N 1
ATOM 2033 C CA . PHE A 1 253 ? 17.125 7.301 12.18 1 93.06 253 PHE A CA 1
ATOM 2034 C C . PHE A 1 253 ? 16.922 5.816 11.906 1 93.06 253 PHE A C 1
ATOM 2036 O O . PHE A 1 253 ? 15.859 5.266 12.18 1 93.06 253 PHE A O 1
ATOM 2043 N N . VAL A 1 254 ? 17.906 5.25 11.312 1 86.81 254 VAL A N 1
ATOM 2044 C CA . VAL A 1 254 ? 18.031 3.812 11.109 1 86.81 254 VAL A CA 1
ATOM 2045 C C . VAL A 1 254 ? 19.438 3.361 11.5 1 86.81 254 VAL A C 1
ATOM 2047 O O . VAL A 1 254 ? 20.391 4.133 11.406 1 86.81 254 VAL A O 1
ATOM 2050 N N . SER A 1 255 ? 19.5 2.256 12.172 1 87.31 255 SER A N 1
ATOM 2051 C CA . SER A 1 255 ? 20.797 1.673 12.484 1 87.31 255 SER A CA 1
ATOM 2052 C C . SER A 1 255 ? 21.125 0.518 11.539 1 87.31 255 SER A C 1
ATOM 2054 O O . SER A 1 255 ? 20.219 -0.153 11.039 1 87.31 255 SER A O 1
ATOM 2056 N N . GLU A 1 256 ? 22.312 0.419 11.305 1 78.06 256 GLU A N 1
ATOM 2057 C CA . GLU A 1 256 ? 22.719 -0.691 10.453 1 78.06 256 GLU A CA 1
ATOM 2058 C C . GLU A 1 256 ? 23.156 -1.891 11.289 1 78.06 256 GLU A C 1
ATOM 2060 O O . GLU A 1 256 ? 23.938 -1.744 12.234 1 78.06 256 GLU A O 1
ATOM 2065 N N . GLY A 1 257 ? 22.672 -2.965 10.984 1 67.12 257 GLY A N 1
ATOM 2066 C CA . GLY A 1 257 ? 23.156 -4.223 11.531 1 67.12 257 GLY A CA 1
ATOM 2067 C C . GLY A 1 257 ? 22.438 -4.637 12.805 1 67.12 257 GLY A C 1
ATOM 2068 O O . GLY A 1 257 ? 22 -5.785 12.93 1 67.12 257 GLY A O 1
ATOM 2069 N N . ALA A 1 258 ? 22.297 -3.73 13.867 1 75.19 258 ALA A N 1
ATOM 2070 C CA . ALA A 1 258 ? 21.719 -4.145 15.133 1 75.19 258 ALA A CA 1
ATOM 2071 C C . ALA A 1 258 ? 21 -2.979 15.812 1 75.19 258 ALA A C 1
ATOM 2073 O O . ALA A 1 258 ? 21.016 -1.854 15.305 1 75.19 258 ALA A O 1
ATOM 2074 N N . ASP A 1 259 ? 20.344 -3.365 16.922 1 80.88 259 ASP A N 1
ATOM 2075 C CA . ASP A 1 259 ? 19.609 -2.357 17.688 1 80.88 259 ASP A CA 1
ATOM 2076 C C . ASP A 1 259 ? 20.562 -1.326 18.281 1 80.88 259 ASP A C 1
ATOM 2078 O O . ASP A 1 259 ? 21.781 -1.513 18.266 1 80.88 259 ASP A O 1
ATOM 2082 N N . ILE A 1 260 ? 20.062 -0.244 18.688 1 92.38 260 ILE A N 1
ATOM 2083 C CA . ILE A 1 260 ? 20.844 0.837 19.266 1 92.38 260 ILE A CA 1
ATOM 2084 C C . ILE A 1 260 ? 20.047 1.5 20.391 1 92.38 260 ILE A C 1
ATOM 2086 O O . ILE A 1 260 ? 18.812 1.562 20.328 1 92.38 260 ILE A O 1
ATOM 2090 N N . GLY A 1 261 ? 20.766 1.805 21.484 1 95.06 261 GLY A N 1
ATOM 2091 C CA . GLY A 1 261 ? 20.125 2.613 22.516 1 95.06 261 GLY A CA 1
ATOM 2092 C C . GLY A 1 261 ? 19.938 4.062 22.109 1 95.06 261 GLY A C 1
ATOM 2093 O O . GLY A 1 261 ? 20.812 4.641 21.438 1 95.06 261 GLY A O 1
ATOM 2094 N N . PHE A 1 262 ? 18.812 4.672 22.469 1 96.88 262 PHE A N 1
ATOM 2095 C CA . PHE A 1 262 ? 18.531 6.059 22.125 1 96.88 262 PHE A CA 1
ATOM 2096 C C . PHE A 1 262 ? 17.844 6.781 23.266 1 96.88 262 PHE A C 1
ATOM 2098 O O . PHE A 1 262 ? 16.906 6.25 23.875 1 96.88 262 PHE A O 1
ATOM 2105 N N . GLY A 1 263 ? 18.344 7.926 23.609 1 96.75 263 GLY A N 1
ATOM 2106 C CA . GLY A 1 263 ? 17.766 8.797 24.609 1 96.75 263 GLY A CA 1
ATOM 2107 C C . GLY A 1 263 ? 18.047 10.266 24.375 1 96.75 263 GLY A C 1
ATOM 2108 O O . GLY A 1 263 ? 18.859 10.609 23.516 1 96.75 263 GLY A O 1
ATOM 2109 N N . ILE A 1 264 ? 17.281 11.125 25.047 1 97 264 ILE A N 1
ATOM 2110 C CA . ILE A 1 264 ? 17.469 12.562 24.922 1 97 264 ILE A CA 1
ATOM 2111 C C . ILE A 1 264 ? 17.688 13.172 26.297 1 97 264 ILE A C 1
ATOM 2113 O O . ILE A 1 264 ? 17 12.828 27.266 1 97 264 ILE A O 1
ATOM 2117 N N . TYR A 1 265 ? 18.609 14.055 26.375 1 97.31 265 TYR A N 1
ATOM 2118 C CA . TYR A 1 265 ? 19 14.68 27.641 1 97.31 265 TYR A CA 1
ATOM 2119 C C . TYR A 1 265 ? 19.094 16.188 27.484 1 97.31 265 TYR A C 1
ATOM 2121 O O . TYR A 1 265 ? 19.266 16.703 26.391 1 97.31 265 TYR A O 1
ATOM 2129 N N . LEU A 1 266 ? 18.938 16.906 28.625 1 97.06 266 LEU A N 1
ATOM 2130 C CA . LEU A 1 266 ? 19.188 18.344 28.734 1 97.06 266 LEU A CA 1
ATOM 2131 C C . LEU A 1 266 ? 20.406 18.625 29.609 1 97.06 266 LEU A C 1
ATOM 2133 O O . LEU A 1 266 ? 20.469 18.172 30.75 1 97.06 266 LEU A O 1
ATOM 2137 N N . LYS A 1 267 ? 21.328 19.312 29.016 1 96.56 267 LYS A N 1
ATOM 2138 C CA . LYS A 1 267 ? 22.547 19.609 29.766 1 96.56 267 LYS A CA 1
ATOM 2139 C C . LYS A 1 267 ? 22.234 20.469 30.984 1 96.56 267 LYS A C 1
ATOM 2141 O O . LYS A 1 267 ? 21.391 21.344 30.938 1 96.56 267 LYS A O 1
ATOM 2146 N N . THR A 1 268 ? 22.938 20.188 32.031 1 94.06 268 THR A N 1
ATOM 2147 C CA . THR A 1 268 ? 22.781 20.969 33.281 1 94.06 268 THR A CA 1
ATOM 2148 C C . THR A 1 268 ? 23.797 22.109 33.312 1 94.06 268 THR A C 1
ATOM 2150 O O . THR A 1 268 ? 23.625 23.078 34.062 1 94.06 268 THR A O 1
ATOM 2153 N N . LYS A 1 269 ? 24.922 21.953 32.594 1 91.06 269 LYS A N 1
ATOM 2154 C CA . LYS A 1 269 ? 25.953 22.984 32.469 1 91.06 269 LYS A CA 1
ATOM 2155 C C . LYS A 1 269 ? 26.266 23.312 31.016 1 91.06 269 LYS A C 1
ATOM 2157 O O . LYS A 1 269 ? 26.609 22.422 30.234 1 91.06 269 LYS A O 1
ATOM 2162 N N . ALA A 1 270 ? 26.219 24.625 30.719 1 83.75 270 ALA A N 1
ATOM 2163 C CA . ALA A 1 270 ? 26.453 25.047 29.344 1 83.75 270 ALA A CA 1
ATOM 2164 C C . ALA A 1 270 ? 27.922 24.938 28.969 1 83.75 270 ALA A C 1
ATOM 2166 O O . ALA A 1 270 ? 28.797 25.266 29.781 1 83.75 270 ALA A O 1
ATOM 2167 N N . GLY A 1 271 ? 28.203 24.516 27.797 1 83.31 271 GLY A N 1
ATOM 2168 C CA . GLY A 1 271 ? 29.531 24.609 27.219 1 83.31 271 GLY A CA 1
ATOM 2169 C C . GLY A 1 271 ? 30.438 23.469 27.609 1 83.31 271 GLY A C 1
ATOM 2170 O O . GLY A 1 271 ? 31.562 23.359 27.109 1 83.31 271 GLY A O 1
ATOM 2171 N N . LEU A 1 272 ? 30.109 22.594 28.516 1 86 272 LEU A N 1
ATOM 2172 C CA . LEU A 1 272 ? 30.984 21.5 28.938 1 86 272 LEU A CA 1
ATOM 2173 C C . LEU A 1 272 ? 30.438 20.156 28.469 1 86 272 LEU A C 1
ATOM 2175 O O . LEU A 1 272 ? 29.219 19.984 28.359 1 86 272 LEU A O 1
ATOM 2179 N N . ARG A 1 273 ? 31.375 19.312 28.109 1 89.31 273 ARG A N 1
ATOM 2180 C CA . ARG A 1 273 ? 30.953 17.938 27.844 1 89.31 273 ARG A CA 1
ATOM 2181 C C . ARG A 1 273 ? 30.5 17.25 29.141 1 89.31 273 ARG A C 1
ATOM 2183 O O . ARG A 1 273 ? 31.156 17.375 30.172 1 89.31 273 ARG A O 1
ATOM 2190 N N . GLN A 1 274 ? 29.312 16.672 29.094 1 92.81 274 GLN A N 1
ATOM 2191 C CA . GLN A 1 274 ? 28.766 15.992 30.266 1 92.81 274 GLN A CA 1
ATOM 2192 C C . GLN A 1 274 ? 28.422 14.547 29.938 1 92.81 274 GLN A C 1
ATOM 2194 O O . GLN A 1 274 ? 28.016 14.227 28.828 1 92.81 274 GLN A O 1
ATOM 2199 N N . HIS A 1 275 ? 28.641 13.703 30.969 1 92.75 275 HIS A N 1
ATOM 2200 C CA . HIS A 1 275 ? 28.141 12.336 30.859 1 92.75 275 HIS A CA 1
ATOM 2201 C C . HIS A 1 275 ? 26.625 12.281 31.062 1 92.75 275 HIS A C 1
ATOM 2203 O O . HIS A 1 275 ? 26.047 13.172 31.688 1 92.75 275 HIS A O 1
ATOM 2209 N N . ALA A 1 276 ? 26.047 11.297 30.5 1 92.75 276 ALA A N 1
ATOM 2210 C CA . ALA A 1 276 ? 24.594 11.148 30.531 1 92.75 276 ALA A CA 1
ATOM 2211 C C . ALA A 1 276 ? 24.062 11.289 31.953 1 92.75 276 ALA A C 1
ATOM 2213 O O . ALA A 1 276 ? 23.016 11.898 32.188 1 92.75 276 ALA A O 1
ATOM 2214 N N . GLY A 1 277 ? 24.797 10.773 32.938 1 93.19 277 GLY A N 1
ATOM 2215 C CA . GLY A 1 277 ? 24.375 10.797 34.344 1 93.19 277 GLY A CA 1
ATOM 2216 C C . GLY A 1 277 ? 24.375 12.188 34.938 1 93.19 277 GLY A C 1
ATOM 2217 O O . GLY A 1 277 ? 23.734 12.43 35.969 1 93.19 277 GLY A O 1
ATOM 2218 N N . GLU A 1 278 ? 25.062 13.078 34.344 1 94.69 278 GLU A N 1
ATOM 2219 C CA . GLU A 1 278 ? 25.188 14.445 34.812 1 94.69 278 GLU A CA 1
ATOM 2220 C C . GLU A 1 278 ? 24.141 15.359 34.188 1 94.69 278 GLU A C 1
ATOM 2222 O O . GLU A 1 278 ? 24.016 16.531 34.562 1 94.69 278 GLU A O 1
ATOM 2227 N N . MET A 1 279 ? 23.469 14.883 33.219 1 96.44 279 MET A N 1
ATOM 2228 C CA . MET A 1 279 ? 22.453 15.664 32.5 1 96.44 279 MET A CA 1
ATOM 2229 C C . MET A 1 279 ? 21.047 15.273 32.969 1 96.44 279 MET A C 1
ATOM 2231 O O . MET A 1 279 ? 20.875 14.289 33.688 1 96.44 279 MET A O 1
ATOM 2235 N N . THR A 1 280 ? 20.062 16.109 32.688 1 95.94 280 THR A N 1
ATOM 2236 C CA . THR A 1 280 ? 18.672 15.805 32.969 1 95.94 280 THR A CA 1
ATOM 2237 C C . THR A 1 280 ? 18.062 14.938 31.875 1 95.94 280 THR A C 1
ATOM 2239 O O . THR A 1 280 ? 18.062 15.328 30.703 1 95.94 280 THR A O 1
ATOM 2242 N N . GLU A 1 281 ? 17.562 13.781 32.219 1 94.94 281 GLU A N 1
ATOM 2243 C CA . GLU A 1 281 ? 16.938 12.898 31.234 1 94.94 281 GLU A CA 1
ATOM 2244 C C . GLU A 1 281 ? 15.562 13.422 30.812 1 94.94 281 GLU A C 1
ATOM 2246 O O . GLU A 1 281 ? 14.664 13.562 31.641 1 94.94 281 GLU A O 1
ATOM 2251 N N . VAL A 1 282 ? 15.43 13.734 29.625 1 95.06 282 VAL A N 1
ATOM 2252 C CA . VAL A 1 282 ? 14.164 14.234 29.094 1 95.06 282 VAL A CA 1
ATOM 2253 C C . VAL A 1 282 ? 13.383 13.086 28.453 1 95.06 282 VAL A C 1
ATOM 2255 O O . VAL A 1 282 ? 12.164 13.008 28.594 1 95.06 282 VAL A O 1
ATOM 2258 N N . CYS A 1 283 ? 14.016 12.289 27.656 1 92 283 CYS A N 1
ATOM 2259 C CA . CYS A 1 283 ? 13.523 11.023 27.125 1 92 283 CYS A CA 1
ATOM 2260 C C . CYS A 1 283 ? 14.422 9.867 27.562 1 92 283 CYS A C 1
ATOM 2262 O O . CYS A 1 283 ? 15.594 9.82 27.188 1 92 283 CYS A O 1
ATOM 2264 N N . PRO A 1 284 ? 13.828 8.945 28.312 1 90.44 284 PRO A N 1
ATOM 2265 C CA . PRO A 1 284 ? 14.664 7.848 28.797 1 90.44 284 PRO A CA 1
ATOM 2266 C C . PRO A 1 284 ? 15.25 7.008 27.656 1 90.44 284 PRO A C 1
ATOM 2268 O O . PRO A 1 284 ? 14.594 6.805 26.641 1 90.44 284 PRO A O 1
ATOM 2271 N N . THR A 1 285 ? 16.453 6.512 27.938 1 91.19 285 THR A N 1
ATOM 2272 C CA . THR A 1 285 ? 17.125 5.68 26.938 1 91.19 285 THR A CA 1
ATOM 2273 C C . THR A 1 285 ? 16.391 4.348 26.766 1 91.19 285 THR A C 1
ATOM 2275 O O . THR A 1 285 ? 16.031 3.695 27.75 1 91.19 285 THR A O 1
ATOM 2278 N N . ARG A 1 286 ? 16.156 4.016 25.547 1 88.94 286 ARG A N 1
ATOM 2279 C CA . ARG A 1 286 ? 15.539 2.738 25.219 1 88.94 286 ARG A CA 1
ATOM 2280 C C . ARG A 1 286 ? 16.281 2.053 24.078 1 88.94 286 ARG A C 1
ATOM 2282 O O . ARG A 1 286 ? 16.875 2.719 23.234 1 88.94 286 ARG A O 1
ATOM 2289 N N . ARG A 1 287 ? 16.203 0.694 24.141 1 87.75 287 ARG A N 1
ATOM 2290 C CA . ARG A 1 287 ? 16.766 -0.057 23.031 1 87.75 287 ARG A CA 1
ATOM 2291 C C . ARG A 1 287 ? 15.836 -0.036 21.828 1 87.75 287 ARG A C 1
ATOM 2293 O O . ARG A 1 287 ? 14.672 -0.436 21.922 1 87.75 287 ARG A O 1
ATOM 2300 N N . CYS A 1 288 ? 16.328 0.531 20.75 1 87.19 288 CYS A N 1
ATOM 2301 C CA . CYS A 1 288 ? 15.516 0.664 19.547 1 87.19 288 CYS A CA 1
ATOM 2302 C C . CYS A 1 288 ? 15.977 -0.316 18.469 1 87.19 288 CYS A C 1
ATOM 2304 O O . CYS A 1 288 ? 17.156 -0.366 18.141 1 87.19 288 CYS A O 1
ATOM 2306 N N . ASN A 1 289 ? 15.031 -1.114 17.953 1 78.12 289 ASN A N 1
ATOM 2307 C CA . ASN A 1 289 ? 15.32 -1.957 16.797 1 78.12 289 ASN A CA 1
ATOM 2308 C C . ASN A 1 289 ? 15.266 -1.162 15.5 1 78.12 289 ASN A C 1
ATOM 2310 O O . ASN A 1 289 ? 14.562 -1.543 14.57 1 78.12 289 ASN A O 1
ATOM 2314 N N . ALA A 1 290 ? 16.047 -0.163 15.406 1 83.88 290 ALA A N 1
ATOM 2315 C CA . ALA A 1 290 ? 16.016 0.794 14.305 1 83.88 290 ALA A CA 1
ATOM 2316 C C . ALA A 1 290 ? 16.547 0.171 13.016 1 83.88 290 ALA A C 1
ATOM 2318 O O . ALA A 1 290 ? 16.359 0.71 11.93 1 83.88 290 ALA A O 1
ATOM 2319 N N . HIS A 1 291 ? 17.25 -0.975 13.141 1 74.06 291 HIS A N 1
ATOM 2320 C CA . HIS A 1 291 ? 17.734 -1.691 11.969 1 74.06 291 HIS A CA 1
ATOM 2321 C C . HIS A 1 291 ? 16.594 -2.408 11.25 1 74.06 291 HIS A C 1
ATOM 2323 O O . HIS A 1 291 ? 16.719 -2.754 10.078 1 74.06 291 HIS A O 1
ATOM 2329 N N . LEU A 1 292 ? 15.586 -2.617 12.055 1 62.34 292 LEU A N 1
ATOM 2330 C CA . LEU A 1 292 ? 14.43 -3.295 11.484 1 62.34 292 LEU A CA 1
ATOM 2331 C C . LEU A 1 292 ? 13.383 -2.285 11.016 1 62.34 292 LEU A C 1
ATOM 2333 O O . LEU A 1 292 ? 12.82 -2.43 9.93 1 62.34 292 LEU A O 1
ATOM 2337 N N . VAL A 1 293 ? 13.094 -1.394 11.812 1 67.25 293 VAL A N 1
ATOM 2338 C CA . VAL A 1 293 ? 12.109 -0.357 11.531 1 67.25 293 VAL A CA 1
ATOM 2339 C C . VAL A 1 293 ? 12.68 1.014 11.883 1 67.25 293 VAL A C 1
ATOM 2341 O O . VAL A 1 293 ? 13.117 1.244 13.008 1 67.25 293 VAL A O 1
ATOM 2344 N N . PRO A 1 294 ? 12.656 1.809 10.82 1 80.88 294 PRO A N 1
ATOM 2345 C CA . PRO A 1 294 ? 13.148 3.154 11.117 1 80.88 294 PRO A CA 1
ATOM 2346 C C . PRO A 1 294 ? 12.422 3.797 12.297 1 80.88 294 PRO A C 1
ATOM 2348 O O . PRO A 1 294 ? 11.211 3.619 12.461 1 80.88 294 PRO A O 1
ATOM 2351 N N . GLU A 1 295 ? 13.266 4.445 13.125 1 88 295 GLU A N 1
ATOM 2352 C CA . GLU A 1 295 ? 12.711 5.137 14.289 1 88 295 GLU A CA 1
ATOM 2353 C C . GLU A 1 295 ? 12.508 6.621 14 1 88 295 GLU A C 1
ATOM 2355 O O . GLU A 1 295 ? 13.297 7.23 13.273 1 88 295 GLU A O 1
ATOM 2360 N N . ASP A 1 296 ? 11.406 7.121 14.484 1 89.88 296 ASP A N 1
ATOM 2361 C CA . ASP A 1 296 ? 11.164 8.555 14.414 1 89.88 296 ASP A CA 1
ATOM 2362 C C . ASP A 1 296 ? 10.453 9.062 15.664 1 89.88 296 ASP A C 1
ATOM 2364 O O . ASP A 1 296 ? 9.883 8.273 16.422 1 89.88 296 ASP A O 1
ATOM 2368 N N . GLY A 1 297 ? 10.617 10.352 15.977 1 90.94 297 GLY A N 1
ATOM 2369 C CA . GLY A 1 297 ? 9.984 10.977 17.125 1 90.94 297 GLY A CA 1
ATOM 2370 C C . GLY A 1 297 ? 10.133 12.484 17.156 1 90.94 297 GLY A C 1
ATOM 2371 O O . GLY A 1 297 ? 10.734 13.07 16.25 1 90.94 297 GLY A O 1
ATOM 2372 N N . SER A 1 298 ? 9.43 13.086 18.031 1 93.88 298 SER A N 1
ATOM 2373 C CA . SER A 1 298 ? 9.508 14.523 18.266 1 93.88 298 SER A CA 1
ATOM 2374 C C . SER A 1 298 ? 9.289 14.852 19.75 1 93.88 298 SER A C 1
ATOM 2376 O O . SER A 1 298 ? 8.664 14.07 20.469 1 93.88 298 SER A O 1
ATOM 2378 N N . LEU A 1 299 ? 9.891 15.914 20.188 1 94.12 299 LEU A N 1
ATOM 2379 C CA . LEU A 1 299 ? 9.82 16.359 21.562 1 94.12 299 LEU A CA 1
ATOM 2380 C C . LEU A 1 299 ? 9.664 17.875 21.641 1 94.12 299 LEU A C 1
ATOM 2382 O O . LEU A 1 299 ? 10.406 18.625 20.984 1 94.12 299 LEU A O 1
ATOM 2386 N N . THR A 1 300 ? 8.625 18.359 22.359 1 94.12 300 THR A N 1
ATOM 2387 C CA . THR A 1 300 ? 8.516 19.781 22.625 1 94.12 300 THR A CA 1
ATOM 2388 C C . THR A 1 300 ? 9.539 20.219 23.672 1 94.12 300 THR A C 1
ATOM 2390 O O . THR A 1 300 ? 9.555 19.703 24.781 1 94.12 300 THR A O 1
ATOM 2393 N N . CYS A 1 301 ? 10.352 21.109 23.297 1 94.19 301 CYS A N 1
ATOM 2394 C CA . CYS A 1 301 ? 11.352 21.625 24.219 1 94.19 301 CYS A CA 1
ATOM 2395 C C . CYS A 1 301 ? 10.773 22.734 25.094 1 94.19 301 CYS A C 1
ATOM 2397 O O . CYS A 1 301 ? 10.766 23.891 24.719 1 94.19 301 CYS A O 1
ATOM 2399 N N . THR A 1 302 ? 10.406 22.359 26.297 1 92.25 302 THR A N 1
ATOM 2400 C CA . THR A 1 302 ? 9.75 23.297 27.203 1 92.25 302 THR A CA 1
ATOM 2401 C C . THR A 1 302 ? 10.75 24.297 27.766 1 92.25 302 THR A C 1
ATOM 2403 O O . THR A 1 302 ? 10.375 25.422 28.141 1 92.25 302 THR A O 1
ATOM 2406 N N . ASP A 1 303 ? 12.031 23.922 27.891 1 93.5 303 ASP A N 1
ATOM 2407 C CA . ASP A 1 303 ? 13.086 24.797 28.391 1 93.5 303 ASP A CA 1
ATOM 2408 C C . ASP A 1 303 ? 14.141 25.047 27.312 1 93.5 303 ASP A C 1
ATOM 2410 O O . ASP A 1 303 ? 14.422 24.172 26.484 1 93.5 303 ASP A O 1
ATOM 2414 N N . ALA A 1 304 ? 14.617 26.328 27.406 1 94.69 304 ALA A N 1
ATOM 2415 C CA . ALA A 1 304 ? 15.805 26.594 26.594 1 94.69 304 ALA A CA 1
ATOM 2416 C C . ALA A 1 304 ? 17.031 25.859 27.141 1 94.69 304 ALA A C 1
ATOM 2418 O O . ALA A 1 304 ? 17.062 25.516 28.328 1 94.69 304 ALA A O 1
ATOM 2419 N N . GLY A 1 305 ? 18 25.594 26.312 1 95.31 305 GLY A N 1
ATOM 2420 C CA . GLY A 1 305 ? 19.219 24.906 26.703 1 95.31 305 GLY A CA 1
ATOM 2421 C C . GLY A 1 305 ? 19.766 23.984 25.625 1 95.31 305 GLY A C 1
ATOM 2422 O O . GLY A 1 305 ? 19.281 23.984 24.5 1 95.31 305 GLY A O 1
ATOM 2423 N N . THR A 1 306 ? 20.859 23.328 25.984 1 96.69 306 THR A N 1
ATOM 2424 C CA . THR A 1 306 ? 21.453 22.391 25.047 1 96.69 306 THR A CA 1
ATOM 2425 C C . THR A 1 306 ? 20.891 21 25.234 1 96.69 306 THR A C 1
ATOM 2427 O O . THR A 1 306 ? 21.047 20.391 26.297 1 96.69 306 THR A O 1
ATOM 2430 N N . TYR A 1 307 ? 20.172 20.547 24.25 1 96.88 307 TYR A N 1
ATOM 2431 C CA . TYR A 1 307 ? 19.656 19.172 24.25 1 96.88 307 TYR A CA 1
ATOM 2432 C C . TYR A 1 307 ? 20.641 18.219 23.594 1 96.88 307 TYR A C 1
ATOM 2434 O O . TYR A 1 307 ? 21.266 18.562 22.594 1 96.88 307 TYR A O 1
ATOM 2442 N N . VAL A 1 308 ? 20.734 17.031 24.141 1 97.44 308 VAL A N 1
ATOM 2443 C CA . VAL A 1 308 ? 21.688 16.031 23.656 1 97.44 308 VAL A CA 1
ATOM 2444 C C . VAL A 1 308 ? 20.953 14.766 23.234 1 97.44 308 VAL A C 1
ATOM 2446 O O . VAL A 1 308 ? 20.281 14.133 24.062 1 97.44 308 VAL A O 1
ATOM 2449 N N . LEU A 1 309 ? 20.938 14.445 21.922 1 97.75 309 LEU A N 1
ATOM 2450 C CA . LEU A 1 309 ? 20.547 13.117 21.469 1 97.75 309 LEU A CA 1
ATOM 2451 C C . LEU A 1 309 ? 21.688 12.125 21.609 1 97.75 309 LEU A C 1
ATOM 2453 O O . LEU A 1 309 ? 22.766 12.336 21.047 1 97.75 309 LEU A O 1
ATOM 2457 N N . ARG A 1 310 ? 21.391 11.055 22.328 1 97.81 310 ARG A N 1
ATOM 2458 C CA . ARG A 1 310 ? 22.453 10.117 22.625 1 97.81 310 ARG A CA 1
ATOM 2459 C C . ARG A 1 310 ? 22.172 8.75 22.016 1 97.81 310 ARG A C 1
ATOM 2461 O O . ARG A 1 310 ? 21.156 8.125 22.328 1 97.81 310 ARG A O 1
ATOM 2468 N N . PHE A 1 311 ? 23.062 8.305 21.125 1 97.38 311 PHE A N 1
ATOM 2469 C CA . PHE A 1 311 ? 23.094 6.922 20.656 1 97.38 311 PHE A CA 1
ATOM 2470 C C . PHE A 1 311 ? 24.016 6.074 21.547 1 97.38 311 PHE A C 1
ATOM 2472 O O . PHE A 1 311 ? 25.219 6.348 21.641 1 97.38 311 PHE A O 1
ATOM 2479 N N . ASP A 1 312 ? 23.438 5.035 22.141 1 95.69 312 ASP A N 1
ATOM 2480 C CA . ASP A 1 312 ? 24.125 4.285 23.188 1 95.69 312 ASP A CA 1
ATOM 2481 C C . ASP A 1 312 ? 24.438 2.861 22.719 1 95.69 312 ASP A C 1
ATOM 2483 O O . ASP A 1 312 ? 23.516 2.057 22.531 1 95.69 312 ASP A O 1
ATOM 2487 N N . ASN A 1 313 ? 25.688 2.518 22.578 1 93.75 313 ASN A N 1
ATOM 2488 C CA . ASN A 1 313 ? 26.141 1.176 22.25 1 93.75 313 ASN A CA 1
ATOM 2489 C C . ASN A 1 313 ? 27.031 0.588 23.344 1 93.75 313 ASN A C 1
ATOM 2491 O O . ASN A 1 313 ? 27.875 -0.269 23.078 1 93.75 313 ASN A O 1
ATOM 2495 N N . THR A 1 314 ? 26.844 1.064 24.5 1 92.88 314 THR A N 1
ATOM 2496 C CA . THR A 1 314 ? 27.703 0.657 25.609 1 92.88 314 THR A CA 1
ATOM 2497 C C . THR A 1 314 ? 27.453 -0.806 25.969 1 92.88 314 THR A C 1
ATOM 2499 O O . THR A 1 314 ? 28.344 -1.473 26.5 1 92.88 314 THR A O 1
ATOM 2502 N N . TYR A 1 315 ? 26.328 -1.277 25.609 1 87.06 315 TYR A N 1
ATOM 2503 C CA . TYR A 1 315 ? 25.953 -2.641 25.969 1 87.06 315 TYR A CA 1
ATOM 2504 C C . TYR A 1 315 ? 26.547 -3.645 24.984 1 87.06 315 TYR A C 1
ATOM 2506 O O . TYR A 1 315 ? 26.562 -4.848 25.25 1 87.06 315 TYR A O 1
ATOM 2514 N N . SER A 1 316 ? 26.906 -3.105 23.891 1 83.19 316 SER A N 1
ATOM 2515 C CA . SER A 1 316 ? 27.422 -3.99 22.859 1 83.19 316 SER A CA 1
ATOM 2516 C C . SER A 1 316 ? 28.953 -4.074 22.906 1 83.19 316 SER A C 1
ATOM 2518 O O . SER A 1 316 ? 29.641 -3.146 22.484 1 83.19 316 SER A O 1
ATOM 2520 N N . TYR A 1 317 ? 29.547 -5.203 23.234 1 80.44 317 TYR A N 1
ATOM 2521 C CA . TYR A 1 317 ? 30.984 -5.355 23.391 1 80.44 317 TYR A CA 1
ATOM 2522 C C . TYR A 1 317 ? 31.641 -5.812 22.094 1 80.44 317 TYR A C 1
ATOM 2524 O O . TYR A 1 317 ? 32.844 -5.715 21.938 1 80.44 317 TYR A O 1
ATOM 2532 N N . ILE A 1 318 ? 30.891 -6.188 21.156 1 77.69 318 ILE A N 1
ATOM 2533 C CA . ILE A 1 318 ? 31.453 -6.785 19.953 1 77.69 318 ILE A CA 1
ATOM 2534 C C . ILE A 1 318 ? 31.094 -5.941 18.734 1 77.69 318 ILE A C 1
ATOM 2536 O O . ILE A 1 318 ? 31.906 -5.77 17.828 1 77.69 318 ILE A O 1
ATOM 2540 N N . HIS A 1 319 ? 29.969 -5.355 18.688 1 77 319 HIS A N 1
ATOM 2541 C CA . HIS A 1 319 ? 29.453 -4.766 17.453 1 77 319 HIS A CA 1
ATOM 2542 C C . HIS A 1 319 ? 29.5 -3.242 17.516 1 77 319 HIS A C 1
ATOM 2544 O O . HIS A 1 319 ? 28.953 -2.637 18.438 1 77 319 HIS A O 1
ATOM 2550 N N . SER A 1 320 ? 30.281 -2.736 16.531 1 86.31 320 SER A N 1
ATOM 2551 C CA . SER A 1 320 ? 30.094 -1.317 16.25 1 86.31 320 SER A CA 1
ATOM 2552 C C . SER A 1 320 ? 28.844 -1.085 15.406 1 86.31 320 SER A C 1
ATOM 2554 O O . SER A 1 320 ? 28.375 -1.997 14.727 1 86.31 320 SER A O 1
ATOM 2556 N N . LYS A 1 321 ? 28.266 0.086 15.625 1 86.5 321 LYS A N 1
ATOM 2557 C CA . LYS A 1 321 ? 27.047 0.404 14.891 1 86.5 321 LYS A CA 1
ATOM 2558 C C . LYS A 1 321 ? 27.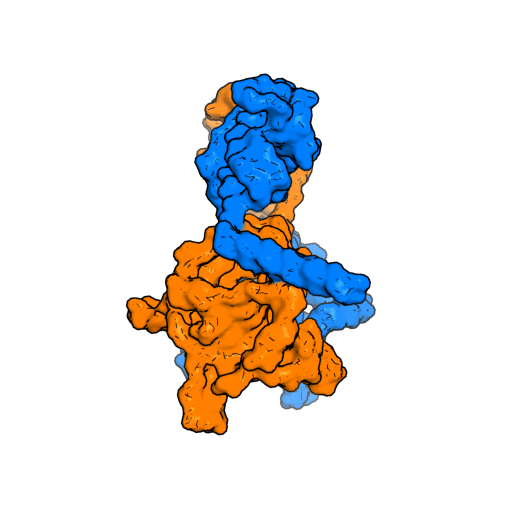219 1.649 14.031 1 86.5 321 LYS A C 1
ATOM 2560 O O . LYS A 1 321 ? 28.031 2.527 14.367 1 86.5 321 LYS A O 1
ATOM 2565 N N . LYS A 1 322 ? 26.531 1.583 12.836 1 89 322 LYS A N 1
ATOM 2566 C CA . LYS A 1 322 ? 26.375 2.789 12.031 1 89 322 LYS A CA 1
ATOM 2567 C C . LYS A 1 322 ? 24.938 3.283 12.062 1 89 322 LYS A C 1
ATOM 2569 O O . LYS A 1 322 ? 24 2.504 11.852 1 89 322 LYS A O 1
ATOM 2574 N N . VAL A 1 323 ? 24.75 4.605 12.359 1 93.38 323 VAL A N 1
ATOM 2575 C CA . VAL A 1 323 ? 23.406 5.184 12.445 1 93.38 323 VAL A CA 1
ATOM 2576 C C . VAL A 1 323 ? 23.266 6.297 11.406 1 93.38 323 VAL A C 1
ATOM 2578 O O . VAL A 1 323 ? 24.062 7.234 11.375 1 93.38 323 VAL A O 1
ATOM 2581 N N . ASN A 1 324 ? 22.266 6.07 10.484 1 91.62 324 ASN A N 1
ATOM 2582 C CA . ASN A 1 324 ? 21.859 7.152 9.602 1 91.62 324 ASN A CA 1
ATOM 2583 C C . ASN A 1 324 ? 20.688 7.93 10.18 1 91.62 324 ASN A C 1
ATOM 2585 O O . ASN A 1 324 ? 19.719 7.34 10.664 1 91.62 324 ASN A O 1
ATOM 2589 N N . TYR A 1 325 ? 20.906 9.305 10.227 1 94 325 TYR A N 1
ATOM 2590 C CA . TYR A 1 325 ? 19.891 10.031 10.977 1 94 325 TYR A CA 1
ATOM 2591 C C . TYR A 1 325 ? 19.656 11.414 10.375 1 94 325 TYR A C 1
ATOM 2593 O O . TYR A 1 325 ? 20.484 11.906 9.602 1 94 325 TYR A O 1
ATOM 2601 N N . THR A 1 326 ? 18.469 11.914 10.625 1 93.56 326 THR A N 1
ATOM 2602 C CA . THR A 1 326 ? 18.109 13.305 10.422 1 93.56 326 THR A CA 1
ATOM 2603 C C . THR A 1 326 ? 17.5 13.898 11.695 1 93.56 326 THR A C 1
ATOM 2605 O O . THR A 1 326 ? 16.672 13.266 12.352 1 93.56 326 THR A O 1
ATOM 2608 N N . VAL A 1 327 ? 18.062 15.07 12.141 1 95.62 327 VAL A N 1
ATOM 2609 C CA . VAL A 1 327 ? 17.516 15.812 13.273 1 95.62 327 VAL A CA 1
ATOM 2610 C C . VAL A 1 327 ? 17.219 17.25 12.859 1 95.62 327 VAL A C 1
ATOM 2612 O O . VAL A 1 327 ? 18.016 17.875 12.18 1 95.62 327 VAL A O 1
ATOM 2615 N N . GLU A 1 328 ? 16 17.688 13.297 1 94.88 328 GLU A N 1
ATOM 2616 C CA . GLU A 1 328 ? 15.602 19.047 12.969 1 94.88 328 GLU A CA 1
ATOM 2617 C C . GLU A 1 328 ? 15.023 19.766 14.188 1 94.88 328 GLU A C 1
ATOM 2619 O O . GLU A 1 328 ? 14.367 19.141 15.016 1 94.88 328 GLU A O 1
ATOM 2624 N N . ILE A 1 329 ? 15.383 21.016 14.32 1 95.31 329 ILE A N 1
ATOM 2625 C CA . ILE A 1 329 ? 14.719 21.875 15.281 1 95.31 329 ILE A CA 1
ATOM 2626 C C . ILE A 1 329 ? 13.617 22.672 14.594 1 95.31 329 ILE A C 1
ATOM 2628 O O . ILE A 1 329 ? 13.891 23.469 13.68 1 95.31 329 ILE A O 1
ATOM 2632 N N . LEU A 1 330 ? 12.43 22.453 15.062 1 94.69 330 LEU A N 1
ATOM 2633 C CA . LEU A 1 330 ? 11.281 23.156 14.5 1 94.69 330 LEU A CA 1
ATOM 2634 C C . LEU A 1 330 ? 10.922 24.359 15.352 1 94.69 330 LEU A C 1
ATOM 2636 O O . LEU A 1 330 ? 10.664 24.234 16.547 1 94.69 330 LEU A O 1
ATOM 2640 N N . LEU A 1 331 ? 10.852 25.484 14.719 1 93.38 331 LEU A N 1
ATOM 2641 C CA . LEU A 1 331 ? 10.578 26.734 15.422 1 93.38 331 LEU A CA 1
ATOM 2642 C C . LEU A 1 331 ? 9.117 27.141 15.258 1 93.38 331 LEU A C 1
ATOM 2644 O O . LEU A 1 331 ? 8.508 26.875 14.227 1 93.38 331 LEU A O 1
ATOM 2648 N N . PRO A 1 332 ? 8.547 27.797 16.266 1 91.94 332 PRO A N 1
ATOM 2649 C CA . PRO A 1 332 ? 7.191 28.312 16.125 1 91.94 332 PRO A CA 1
ATOM 2650 C C . PRO A 1 332 ? 7.141 29.594 15.281 1 91.94 332 PRO A C 1
ATOM 2652 O O . PRO A 1 332 ? 8.109 30.359 15.25 1 91.94 332 PRO A O 1
ATOM 2655 N N . ASP A 1 333 ? 6.027 29.766 14.633 1 89.06 333 ASP A N 1
ATOM 2656 C CA . ASP A 1 333 ? 5.754 31.031 13.961 1 89.06 333 ASP A CA 1
ATOM 2657 C C . ASP A 1 333 ? 5.41 32.125 14.977 1 89.06 333 ASP A C 1
ATOM 2659 O O . ASP A 1 333 ? 4.438 32 15.727 1 89.06 333 ASP A O 1
ATOM 2663 N N . LYS A 1 334 ? 6.094 33.188 14.984 1 86.5 334 LYS A N 1
ATOM 2664 C CA . LYS A 1 334 ? 5.965 34.219 16.016 1 86.5 334 LYS A CA 1
ATOM 2665 C C . LYS A 1 334 ? 4.586 34.875 15.969 1 86.5 334 LYS A C 1
ATOM 2667 O O . LYS A 1 334 ? 3.961 35.094 17.016 1 86.5 334 LYS A O 1
ATOM 2672 N N . LYS A 1 335 ? 4.164 35.156 14.82 1 84.44 335 LYS A N 1
ATOM 2673 C CA . LYS A 1 335 ? 2.875 35.844 14.68 1 84.44 335 LYS A CA 1
ATOM 2674 C C . LYS A 1 335 ? 1.735 34.969 15.188 1 84.44 335 LYS A C 1
ATOM 2676 O O . LYS A 1 335 ? 0.87 35.438 15.93 1 84.44 335 LYS A O 1
ATOM 2681 N N . SER A 1 336 ? 1.805 33.812 14.797 1 84.88 336 SER A N 1
ATOM 2682 C CA . SER A 1 336 ? 0.754 32.875 15.219 1 84.88 336 SER A CA 1
ATOM 2683 C C . SER A 1 336 ? 0.827 32.594 16.719 1 84.88 336 SER A C 1
ATOM 2685 O O . SER A 1 336 ? -0.204 32.438 17.375 1 84.88 336 SER A O 1
ATOM 2687 N N . GLU A 1 337 ? 1.976 32.5 17.172 1 84.19 337 GLU A N 1
ATOM 2688 C CA . GLU A 1 337 ? 2.164 32.312 18.609 1 84.19 337 GLU A CA 1
ATOM 2689 C C . GLU A 1 337 ? 1.54 33.469 19.406 1 84.19 337 GLU A C 1
ATOM 2691 O O . GLU A 1 337 ? 0.889 33.219 20.422 1 84.19 337 GLU A O 1
ATOM 2696 N N . GLU A 1 338 ? 1.669 34.594 18.906 1 83.75 338 GLU A N 1
ATOM 2697 C CA . GLU A 1 338 ? 1.104 35.75 19.562 1 83.75 338 GLU A CA 1
ATOM 2698 C C . GLU A 1 338 ? -0.421 35.75 19.531 1 83.75 338 GLU A C 1
ATOM 2700 O O . GLU A 1 338 ? -1.077 36.125 20.5 1 83.75 338 GLU A O 1
ATOM 2705 N N . GLN A 1 339 ? -0.897 35.344 18.453 1 80.12 339 GLN A N 1
ATOM 2706 C CA . GLN A 1 339 ? -2.346 35.25 18.312 1 80.12 339 GLN A CA 1
ATOM 2707 C C . GLN A 1 339 ? -2.959 34.281 19.297 1 80.12 339 GLN A C 1
ATOM 2709 O O . GLN A 1 339 ? -3.996 34.562 19.891 1 80.12 339 GLN A O 1
ATOM 2714 N N . ILE A 1 340 ? -2.33 33.25 19.469 1 81.56 340 ILE A N 1
ATOM 2715 C CA . ILE A 1 340 ? -2.838 32.219 20.359 1 81.56 340 ILE A CA 1
ATOM 2716 C C . ILE A 1 340 ? -2.701 32.688 21.812 1 81.56 340 ILE A C 1
ATOM 2718 O O . ILE A 1 340 ? -3.613 32.5 22.625 1 81.56 340 ILE A O 1
ATOM 2722 N N . GLN A 1 341 ? -1.637 33.312 22.125 1 76.56 341 GLN A N 1
ATOM 2723 C CA . GLN A 1 341 ? -1.414 33.781 23.469 1 76.56 341 GLN A CA 1
ATOM 2724 C C . GLN A 1 341 ? -2.426 34.875 23.844 1 76.56 341 GLN A C 1
ATOM 2726 O O . GLN A 1 341 ? -2.941 34.906 24.969 1 76.56 341 GLN A O 1
ATOM 2731 N N . HIS A 1 342 ? -2.68 35.688 22.906 1 75.5 342 HIS A N 1
ATOM 2732 C CA . HIS A 1 342 ? -3.648 36.75 23.156 1 75.5 342 HIS A CA 1
ATOM 2733 C C . HIS A 1 342 ? -5.047 36.188 23.375 1 75.5 342 HIS A C 1
ATOM 2735 O O . HIS A 1 342 ? -5.797 36.688 24.219 1 75.5 342 HIS A O 1
ATOM 2741 N N . SER A 1 343 ? -5.277 35.188 22.672 1 71.12 343 SER A N 1
ATOM 2742 C CA . SER A 1 343 ? -6.578 34.531 22.797 1 71.12 343 SER A CA 1
ATOM 2743 C C . SER A 1 343 ? -6.715 33.844 24.156 1 71.12 343 SER A C 1
ATOM 2745 O O . SER A 1 343 ? -7.777 33.906 24.781 1 71.12 343 SER A O 1
ATOM 2747 N N . ASP A 1 344 ? -5.695 33.281 24.547 1 70.81 344 ASP A N 1
ATOM 2748 C CA . ASP A 1 344 ? -5.688 32.625 25.844 1 70.81 344 ASP A CA 1
ATOM 2749 C C . ASP A 1 344 ? -5.82 33.625 26.984 1 70.81 344 ASP A C 1
ATOM 2751 O O . ASP A 1 344 ? -6.523 33.375 27.953 1 70.81 344 ASP A O 1
ATOM 2755 N N . ASP A 1 345 ? -5.121 34.719 26.781 1 66.56 345 ASP A N 1
ATOM 2756 C CA . ASP A 1 345 ? -5.148 35.75 27.797 1 66.56 345 ASP A CA 1
ATOM 2757 C C . ASP A 1 345 ? -6.539 36.375 27.906 1 66.56 345 ASP A C 1
ATOM 2759 O O . ASP A 1 345 ? -7.012 36.656 29.016 1 66.56 345 ASP A O 1
ATOM 2763 N N . ARG A 1 346 ? -7.191 36.5 26.906 1 63.28 346 ARG A N 1
ATOM 2764 C CA . ARG A 1 346 ? -8.531 37.094 26.906 1 63.28 346 ARG A CA 1
ATOM 2765 C C . ARG A 1 346 ? -9.531 36.125 27.547 1 63.28 346 ARG A C 1
ATOM 2767 O O . ARG A 1 346 ? -10.445 36.562 28.266 1 63.28 346 ARG A O 1
ATOM 2774 N N . THR A 1 347 ? -9.258 34.875 27.234 1 62.25 347 THR A N 1
ATOM 2775 C CA . THR A 1 347 ? -10.133 33.875 27.828 1 62.25 347 THR A CA 1
ATOM 2776 C C . THR A 1 347 ? -9.938 33.812 29.344 1 62.25 347 THR A C 1
ATOM 2778 O O . THR A 1 347 ? -10.898 33.656 30.094 1 62.25 347 THR A O 1
ATOM 2781 N N . LYS A 1 348 ? -8.773 33.969 29.75 1 62.72 348 LYS A N 1
ATOM 2782 C CA . LYS A 1 348 ? -8.484 33.969 31.172 1 62.72 348 LYS A CA 1
ATOM 2783 C C . LYS A 1 348 ? -9.055 35.219 31.844 1 62.72 348 LYS A C 1
ATOM 2785 O O . LYS A 1 348 ? -9.562 35.156 32.969 1 62.72 348 LYS A O 1
ATOM 2790 N N . GLU A 1 349 ? -8.922 36.281 31.156 1 54.41 349 GLU A N 1
ATOM 2791 C CA . GLU A 1 349 ? -9.453 37.531 31.703 1 54.41 349 GLU A CA 1
ATOM 2792 C C . GLU A 1 349 ? -10.969 37.5 31.812 1 54.41 349 GLU A C 1
ATOM 2794 O O . GLU A 1 349 ? -11.539 37.969 32.781 1 54.41 349 GLU A O 1
ATOM 2799 N N . LEU A 1 350 ? -11.523 36.906 30.828 1 56.06 350 LEU A N 1
ATOM 2800 C CA . LEU A 1 350 ? -12.977 36.781 30.875 1 56.06 350 LEU A CA 1
ATOM 2801 C C . LEU A 1 350 ? -13.398 35.812 31.969 1 56.06 350 LEU A C 1
ATOM 2803 O O . LEU A 1 350 ? -14.453 36 32.594 1 56.06 350 LEU A O 1
ATOM 2807 N N . LYS A 1 351 ? -12.695 34.844 32.156 1 57.84 351 LYS A N 1
ATOM 2808 C CA . LYS A 1 351 ? -13.023 33.906 33.219 1 57.84 351 LYS A CA 1
ATOM 2809 C C . LYS A 1 351 ? -12.852 34.562 34.594 1 57.84 351 LYS A C 1
ATOM 2811 O O . LYS A 1 351 ? -13.539 34.219 35.562 1 57.84 351 LYS A O 1
ATOM 2816 N N . ILE A 1 352 ? -11.945 35.562 34.781 1 54.88 352 ILE A N 1
ATOM 2817 C CA . ILE A 1 352 ? -11.719 36.281 36.031 1 54.88 352 ILE A CA 1
ATOM 2818 C C . ILE A 1 352 ? -12.844 37.312 36.25 1 54.88 352 ILE A C 1
ATOM 2820 O O . ILE A 1 352 ? -13.281 37.5 37.375 1 54.88 352 ILE A O 1
ATOM 2824 N N . ASN A 1 353 ? -13.312 37.812 35.438 1 48.84 353 ASN A N 1
ATOM 2825 C CA . ASN A 1 353 ? -14.367 38.812 35.625 1 48.84 353 ASN A CA 1
ATOM 2826 C C . ASN A 1 353 ? -15.719 38.156 35.875 1 48.84 353 ASN A C 1
ATOM 2828 O O . ASN A 1 353 ? -16.672 38.812 36.312 1 48.84 353 ASN A O 1
ATOM 2832 N N . HIS A 1 354 ? -15.992 37.094 35.594 1 42.88 354 HIS A N 1
ATOM 2833 C CA . HIS A 1 354 ? -17.25 36.406 35.875 1 42.88 354 HIS A CA 1
ATOM 2834 C C . HIS A 1 354 ? -17.125 35.562 37.156 1 42.88 354 HIS A C 1
ATOM 2836 O O . HIS A 1 354 ? -18.078 34.875 37.562 1 42.88 354 HIS A O 1
ATOM 2842 N N . ALA A 1 355 ? -15.945 35.625 37.688 1 39.19 355 ALA A N 1
ATOM 2843 C CA . ALA A 1 355 ? -15.906 35.094 39.031 1 39.19 355 ALA A CA 1
ATOM 2844 C C . ALA A 1 355 ? -16.125 36.219 40.062 1 39.19 355 ALA A C 1
ATOM 2846 O O . ALA A 1 355 ? -15.547 37.312 39.906 1 39.19 355 ALA A O 1
ATOM 2847 N N . MET B 1 1 ? 0.979 29.641 -15.445 1 61.03 1 MET B N 1
ATOM 2848 C CA . MET B 1 1 ? -0.002 29.219 -14.453 1 61.03 1 MET B CA 1
ATOM 2849 C C . MET B 1 1 ? -1.163 28.484 -15.109 1 61.03 1 MET B C 1
ATOM 2851 O O . MET B 1 1 ? -1.497 27.359 -14.727 1 61.03 1 MET B O 1
ATOM 2855 N N . ILE B 1 2 ? -1.616 28.984 -16.188 1 66.12 2 ILE B N 1
ATOM 2856 C CA . ILE B 1 2 ? -2.791 28.438 -16.859 1 66.12 2 ILE B CA 1
ATOM 2857 C C . ILE B 1 2 ? -2.43 27.125 -17.547 1 66.12 2 ILE B C 1
ATOM 2859 O O . ILE B 1 2 ? -3.17 26.141 -17.453 1 66.12 2 ILE B O 1
ATOM 2863 N N . ARG B 1 3 ? -1.265 27.141 -18.188 1 70.38 3 ARG B N 1
ATOM 2864 C CA . ARG B 1 3 ? -0.868 25.938 -18.906 1 70.38 3 ARG B CA 1
ATOM 2865 C C . ARG B 1 3 ? -0.653 24.766 -17.953 1 70.38 3 ARG B C 1
ATOM 2867 O O . ARG B 1 3 ? -1.07 23.641 -18.234 1 70.38 3 ARG B O 1
ATOM 2874 N N . LYS B 1 4 ? -0.015 25.094 -16.828 1 73.88 4 LYS B N 1
ATOM 2875 C CA . LYS B 1 4 ? 0.228 24.047 -15.836 1 73.88 4 LYS B CA 1
ATOM 2876 C C . LYS B 1 4 ? -1.084 23.516 -15.273 1 73.88 4 LYS B C 1
ATOM 2878 O O . LYS B 1 4 ? -1.229 22.312 -15.055 1 73.88 4 LYS B O 1
ATOM 2883 N N . HIS B 1 5 ? -1.944 24.422 -15.211 1 80.69 5 HIS B N 1
ATOM 2884 C CA . HIS B 1 5 ? -3.256 24.047 -14.688 1 80.69 5 HIS B CA 1
ATOM 2885 C C . HIS B 1 5 ? -3.986 23.125 -15.656 1 80.69 5 HIS B C 1
ATOM 2887 O O . HIS B 1 5 ? -4.551 22.109 -15.242 1 80.69 5 HIS B O 1
ATOM 2893 N N . VAL B 1 6 ? -3.902 23.422 -16.906 1 80.19 6 VAL B N 1
ATOM 2894 C CA . VAL B 1 6 ? -4.59 22.641 -17.938 1 80.19 6 VAL B CA 1
ATOM 2895 C C . VAL B 1 6 ? -3.982 21.234 -18 1 80.19 6 VAL B C 1
ATOM 2897 O O . VAL B 1 6 ? -4.707 20.25 -18.078 1 80.19 6 VAL B O 1
ATOM 2900 N N . GLN B 1 7 ? -2.734 21.266 -17.922 1 80.31 7 GLN B N 1
ATOM 2901 C CA . GLN B 1 7 ? -2.055 19.969 -17.969 1 80.31 7 GLN B CA 1
ATOM 2902 C C . GLN B 1 7 ? -2.396 19.125 -16.734 1 80.31 7 GLN B C 1
ATOM 2904 O O . GLN B 1 7 ? -2.615 17.922 -16.844 1 80.31 7 GLN B O 1
ATOM 2909 N N . PHE B 1 8 ? -2.438 19.766 -15.727 1 85 8 PHE B N 1
ATOM 2910 C CA . PHE B 1 8 ? -2.764 19.094 -14.477 1 85 8 PHE B CA 1
ATOM 2911 C C . PHE B 1 8 ? -4.184 18.531 -14.523 1 85 8 PHE B C 1
ATOM 2913 O O . PHE B 1 8 ? -4.418 17.391 -14.117 1 85 8 PHE B O 1
ATOM 2920 N N . ARG B 1 9 ? -5 19.234 -15.031 1 85.62 9 ARG B N 1
ATOM 2921 C CA . ARG B 1 9 ? -6.398 18.812 -15.109 1 85.62 9 ARG B CA 1
ATOM 2922 C C . ARG B 1 9 ? -6.559 17.625 -16.047 1 85.62 9 ARG B C 1
ATOM 2924 O O . ARG B 1 9 ? -7.375 16.734 -15.781 1 85.62 9 ARG B O 1
ATOM 2931 N N . LYS B 1 10 ? -5.805 17.641 -17.031 1 81.44 10 LYS B N 1
ATOM 2932 C CA . LYS B 1 10 ? -5.816 16.5 -17.938 1 81.44 10 LYS B CA 1
ATOM 2933 C C . LYS B 1 10 ? -5.258 15.258 -17.266 1 81.44 10 LYS B C 1
ATOM 2935 O O . LYS B 1 10 ? -5.84 14.172 -17.359 1 81.44 10 LYS B O 1
ATOM 2940 N N . LEU B 1 11 ? -4.25 15.523 -16.547 1 78.75 11 LEU B N 1
ATOM 2941 C CA . LEU B 1 11 ? -3.598 14.422 -15.859 1 78.75 11 LEU B CA 1
ATOM 2942 C C . LEU B 1 11 ? -4.531 13.805 -14.82 1 78.75 11 LEU B C 1
ATOM 2944 O O . LEU B 1 11 ? -4.551 12.586 -14.641 1 78.75 11 LEU B O 1
ATOM 2948 N N . MET B 1 12 ? -5.316 14.609 -14.258 1 84.56 12 MET B N 1
ATOM 2949 C CA . MET B 1 12 ? -6.211 14.164 -13.188 1 84.56 12 MET B CA 1
ATOM 2950 C C . MET B 1 12 ? -7.555 13.719 -13.75 1 84.56 12 MET B C 1
ATOM 2952 O O . MET B 1 12 ? -8.438 13.305 -13.008 1 84.56 12 MET B O 1
ATOM 2956 N N . ASP B 1 13 ? -7.719 13.828 -15.023 1 83.88 13 ASP B N 1
ATOM 2957 C CA . ASP B 1 13 ? -8.984 13.5 -15.672 1 83.88 13 ASP B CA 1
ATOM 2958 C C . ASP B 1 13 ? -10.141 14.25 -15.031 1 83.88 13 ASP B C 1
ATOM 2960 O O . ASP B 1 13 ? -11.117 13.641 -14.594 1 83.88 13 ASP B O 1
ATOM 2964 N N . ALA B 1 14 ? -10.039 15.484 -15.086 1 84 14 ALA B N 1
ATOM 2965 C CA . ALA B 1 14 ? -10.977 16.359 -14.398 1 84 14 ALA B CA 1
ATOM 2966 C C . ALA B 1 14 ? -12.414 16.109 -14.844 1 84 14 ALA B C 1
ATOM 2968 O O . ALA B 1 14 ? -13.344 16.188 -14.047 1 84 14 ALA B O 1
ATOM 2969 N N . GLU B 1 15 ? -12.641 15.742 -16.016 1 86.62 15 GLU B N 1
ATOM 2970 C CA . GLU B 1 15 ? -13.977 15.547 -16.578 1 86.62 15 GLU B CA 1
ATOM 2971 C C . GLU B 1 15 ? -14.664 14.336 -15.945 1 86.62 15 GLU B C 1
ATOM 2973 O O . GLU B 1 15 ? -15.891 14.289 -15.867 1 86.62 15 GLU B O 1
ATOM 2978 N N . HIS B 1 16 ? -13.859 13.469 -15.492 1 88.44 16 HIS B N 1
ATOM 2979 C CA . HIS B 1 16 ? -14.461 12.234 -14.992 1 88.44 16 HIS B CA 1
ATOM 2980 C C . HIS B 1 16 ? -14.07 11.992 -13.531 1 88.44 16 HIS B C 1
ATOM 2982 O O . HIS B 1 16 ? -14.266 10.898 -13.008 1 88.44 16 HIS B O 1
ATOM 2988 N N . VAL B 1 17 ? -13.578 12.984 -12.906 1 90.94 17 VAL B N 1
ATOM 2989 C CA . VAL B 1 17 ? -13.008 12.781 -11.578 1 90.94 17 VAL B CA 1
ATOM 2990 C C . VAL B 1 17 ? -14.117 12.461 -10.578 1 90.94 17 VAL B C 1
ATOM 2992 O O . VAL B 1 17 ? -13.891 11.758 -9.594 1 90.94 17 VAL B O 1
ATOM 2995 N N . GLN B 1 18 ? -15.312 12.867 -10.945 1 90.88 18 GLN B N 1
ATOM 2996 C CA . GLN B 1 18 ? -16.422 12.648 -10.023 1 90.88 18 GLN B CA 1
ATOM 2997 C C . GLN B 1 18 ? -16.859 11.188 -10.039 1 90.88 18 GLN B C 1
ATOM 2999 O O . GLN B 1 18 ? -17.5 10.719 -9.094 1 90.88 18 GLN B O 1
ATOM 3004 N N . GLU B 1 19 ? -16.5 10.516 -11.023 1 87.94 19 GLU B N 1
ATOM 3005 C CA . GLU B 1 19 ? -16.859 9.109 -11.148 1 87.94 19 GLU B CA 1
ATOM 3006 C C . GLU B 1 19 ? -15.82 8.211 -10.492 1 87.94 19 GLU B C 1
ATOM 3008 O O . GLU B 1 19 ? -16.078 7.031 -10.234 1 87.94 19 GLU B O 1
ATOM 3013 N N . TRP B 1 20 ? -14.758 8.844 -10.242 1 87.19 20 TRP B N 1
ATOM 3014 C CA . TRP B 1 20 ? -13.688 8.078 -9.625 1 87.19 20 TRP B CA 1
ATOM 3015 C C . TRP B 1 20 ? -14.016 7.754 -8.172 1 87.19 20 TRP B C 1
ATOM 3017 O O . TRP B 1 20 ? -14.523 8.609 -7.438 1 87.19 20 TRP B O 1
ATOM 3027 N N . GLN B 1 21 ? -13.727 6.465 -7.805 1 87.25 21 GLN B N 1
ATOM 3028 C CA . GLN B 1 21 ? -13.953 6.066 -6.422 1 87.25 21 GLN B CA 1
ATOM 3029 C C . GLN B 1 21 ? -12.625 5.906 -5.676 1 87.25 21 GLN B C 1
ATOM 3031 O O . GLN B 1 21 ? -11.812 5.051 -6.023 1 87.25 21 GLN B O 1
ATOM 3036 N N . ALA B 1 22 ? -12.492 6.676 -4.656 1 91 22 ALA B N 1
ATOM 3037 C CA . ALA B 1 22 ? -11.289 6.605 -3.836 1 91 22 ALA B CA 1
ATOM 3038 C C . ALA B 1 22 ? -11.219 5.293 -3.064 1 91 22 ALA B C 1
ATOM 3040 O O . ALA B 1 22 ? -12.25 4.68 -2.777 1 91 22 ALA B O 1
ATOM 3041 N N . PRO B 1 23 ? -9.938 4.859 -2.742 1 88.5 23 PRO B N 1
ATOM 3042 C CA . PRO B 1 23 ? -9.828 3.723 -1.825 1 88.5 23 PRO B CA 1
ATOM 3043 C C . PRO B 1 23 ? -10.609 3.93 -0.532 1 88.5 23 PRO B C 1
ATOM 3045 O O . PRO B 1 23 ? -10.727 5.059 -0.048 1 88.5 23 PRO B O 1
ATOM 3048 N N . GLU B 1 24 ? -11.086 2.848 0.037 1 89.69 24 GLU B N 1
ATOM 3049 C CA . GLU B 1 24 ? -11.945 2.889 1.215 1 89.69 24 GLU B CA 1
ATOM 3050 C C . GLU B 1 24 ? -11.281 3.646 2.359 1 89.69 24 GLU B C 1
ATOM 3052 O O . GLU B 1 24 ? -11.938 4.414 3.066 1 89.69 24 GLU B O 1
ATOM 3057 N N . VAL B 1 25 ? -10.062 3.408 2.529 1 92.62 25 VAL B N 1
ATOM 3058 C CA . VAL B 1 25 ? -9.344 4.012 3.643 1 92.62 25 VAL B CA 1
ATOM 3059 C C . VAL B 1 25 ? -9.391 5.535 3.525 1 92.62 25 VAL B C 1
ATOM 3061 O O . VAL B 1 25 ? -9.492 6.238 4.531 1 92.62 25 VAL B O 1
ATOM 3064 N N . ILE B 1 26 ? -9.297 6.027 2.328 1 95.06 26 ILE B N 1
ATOM 3065 C CA . ILE B 1 26 ? -9.344 7.469 2.102 1 95.06 26 ILE B CA 1
ATOM 3066 C C . ILE B 1 26 ? -10.766 7.977 2.324 1 95.06 26 ILE B C 1
ATOM 3068 O O . ILE B 1 26 ? -10.961 9.016 2.955 1 95.06 26 ILE B O 1
ATOM 3072 N N . GLN B 1 27 ? -11.711 7.285 1.906 1 94.31 27 GLN B N 1
ATOM 3073 C CA . GLN B 1 27 ? -13.109 7.664 2.078 1 94.31 27 GLN B CA 1
ATOM 3074 C C . GLN B 1 27 ? -13.469 7.773 3.557 1 94.31 27 GLN B C 1
ATOM 3076 O O . GLN B 1 27 ? -14.219 8.672 3.953 1 94.31 27 GLN B O 1
ATOM 3081 N N . LYS B 1 28 ? -12.867 6.965 4.312 1 95.44 28 LYS B N 1
ATOM 3082 C CA . LYS B 1 28 ? -13.312 6.84 5.699 1 95.44 28 LYS B CA 1
ATOM 3083 C C . LYS B 1 28 ? -12.43 7.664 6.633 1 95.44 28 LYS B C 1
ATOM 3085 O O . LYS B 1 28 ? -12.891 8.117 7.688 1 95.44 28 LYS B O 1
ATOM 3090 N N . TYR B 1 29 ? -11.203 7.93 6.199 1 97.44 29 TYR B N 1
ATOM 3091 C CA . TYR B 1 29 ? -10.289 8.414 7.223 1 97.44 29 TYR B CA 1
ATOM 3092 C C . TYR B 1 29 ? -9.625 9.719 6.789 1 97.44 29 TYR B C 1
ATOM 3094 O O . TYR B 1 29 ? -8.93 10.359 7.578 1 97.44 29 TYR B O 1
ATOM 3102 N N . MET B 1 30 ? -9.758 10.07 5.566 1 97.31 30 MET B N 1
ATOM 3103 C CA . MET B 1 30 ? -9.336 11.422 5.203 1 97.31 30 MET B CA 1
ATOM 3104 C C . MET B 1 30 ? -10.391 12.445 5.613 1 97.31 30 MET B C 1
ATOM 3106 O O . MET B 1 30 ? -11.414 12.594 4.945 1 97.31 30 MET B O 1
ATOM 3110 N N . ALA B 1 31 ? -10.047 13.219 6.613 1 97.56 31 ALA B N 1
ATOM 3111 C CA . ALA B 1 31 ? -11.023 14.086 7.266 1 97.56 31 ALA B CA 1
ATOM 3112 C C . ALA B 1 31 ? -11.297 15.328 6.426 1 97.56 31 ALA B C 1
ATOM 3114 O O . ALA B 1 31 ? -10.383 15.906 5.836 1 97.56 31 ALA B O 1
ATOM 3115 N N . GLY B 1 32 ? -12.602 15.711 6.348 1 97.62 32 GLY B N 1
ATOM 3116 C CA . GLY B 1 32 ? -13.008 16.922 5.656 1 97.62 32 GLY B CA 1
ATOM 3117 C C . GLY B 1 32 ? -14.344 16.797 4.949 1 97.62 32 GLY B C 1
ATOM 3118 O O . GLY B 1 32 ? -14.945 15.711 4.945 1 97.62 32 GLY B O 1
ATOM 3119 N N . GLY B 1 33 ? -14.852 17.953 4.457 1 97.88 33 GLY B N 1
ATOM 3120 C CA . GLY B 1 33 ? -16.094 17.969 3.699 1 97.88 33 GLY B CA 1
ATOM 3121 C C . GLY B 1 33 ? -16.719 19.344 3.6 1 97.88 33 GLY B C 1
ATOM 3122 O O . GLY B 1 33 ? -16.266 20.281 4.242 1 97.88 33 GLY B O 1
ATOM 3123 N N . THR B 1 34 ? -17.703 19.391 2.729 1 98 34 THR B N 1
ATOM 3124 C CA . THR B 1 34 ? -18.469 20.625 2.533 1 98 34 THR B CA 1
ATOM 3125 C C . THR B 1 34 ? -19.812 20.547 3.24 1 98 34 THR B C 1
ATOM 3127 O O . THR B 1 34 ? -20.547 19.562 3.094 1 98 34 THR B O 1
ATOM 3130 N N . CYS B 1 35 ? -20.094 21.625 4.027 1 98 35 CYS B N 1
ATOM 3131 C CA . CYS B 1 35 ? -21.391 21.688 4.715 1 98 35 CYS B CA 1
ATOM 3132 C C . CYS B 1 35 ? -21.812 23.141 4.934 1 98 35 CYS B C 1
ATOM 3134 O O . CYS B 1 35 ? -21.125 23.891 5.629 1 98 35 CYS B O 1
ATOM 3136 N N . GLY B 1 36 ? -22.906 23.531 4.238 1 98.12 36 GLY B N 1
ATOM 3137 C CA . GLY B 1 36 ? -23.469 24.844 4.469 1 98.12 36 GLY B CA 1
ATOM 3138 C C . GLY B 1 36 ? -22.844 25.922 3.611 1 98.12 36 GLY B C 1
ATOM 3139 O O . GLY B 1 36 ? -22 25.641 2.771 1 98.12 36 GLY B O 1
ATOM 3140 N N . PHE B 1 37 ? -23.438 27.219 3.857 1 98.75 37 PHE B N 1
ATOM 3141 C CA . PHE B 1 37 ? -23.031 28.406 3.119 1 98.75 37 PHE B CA 1
ATOM 3142 C C . PHE B 1 37 ? -22.844 29.594 4.059 1 98.75 37 PHE B C 1
ATOM 3144 O O . PHE B 1 37 ? -23.562 29.703 5.062 1 98.75 37 PHE B O 1
ATOM 3151 N N . ASP B 1 38 ? -21.844 30.375 3.758 1 98.5 38 ASP B N 1
ATOM 3152 C CA . ASP B 1 38 ? -21.719 31.594 4.562 1 98.5 38 ASP B CA 1
ATOM 3153 C C . ASP B 1 38 ? -22.75 32.625 4.141 1 98.5 38 ASP B C 1
ATOM 3155 O O . ASP B 1 38 ? -23.594 32.375 3.277 1 98.5 38 ASP B O 1
ATOM 3159 N N . LEU B 1 39 ? -22.656 33.812 4.777 1 97.94 39 LEU B N 1
ATOM 3160 C CA . LEU B 1 39 ? -23.688 34.844 4.602 1 97.94 39 LEU B CA 1
ATOM 3161 C C . LEU B 1 39 ? -23.734 35.344 3.164 1 97.94 39 LEU B C 1
ATOM 3163 O O . LEU B 1 39 ? -24.766 35.812 2.693 1 97.94 39 LEU B O 1
ATOM 3167 N N . ASP B 1 40 ? -22.656 35.188 2.393 1 97.12 40 ASP B N 1
ATOM 3168 C CA . ASP B 1 40 ? -22.578 35.656 1.01 1 97.12 40 ASP B CA 1
ATOM 3169 C C . ASP B 1 40 ? -22.938 34.531 0.038 1 97.12 40 ASP B C 1
ATOM 3171 O O . ASP B 1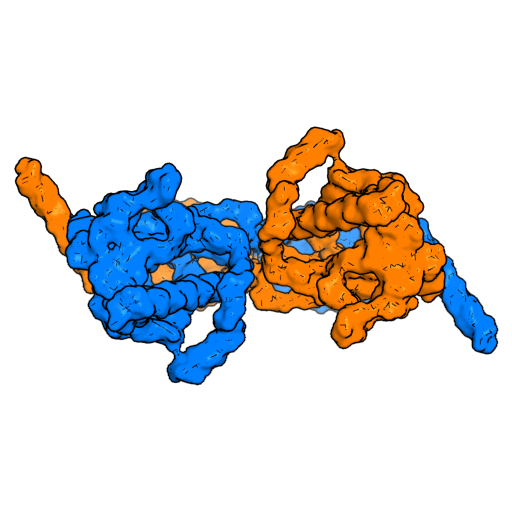 40 ? -22.953 34.75 -1.177 1 97.12 40 ASP B O 1
ATOM 3175 N N . GLY B 1 41 ? -23.156 33.344 0.56 1 98 41 GLY B N 1
ATOM 3176 C CA . GLY B 1 41 ? -23.547 32.25 -0.298 1 98 41 GLY B CA 1
ATOM 3177 C C . GLY B 1 41 ? -22.406 31.328 -0.658 1 98 41 GLY B C 1
ATOM 3178 O O . GLY B 1 41 ? -22.594 30.328 -1.337 1 98 41 GLY B O 1
ATOM 3179 N N . SER B 1 42 ? -21.203 31.672 -0.213 1 98.5 42 SER B N 1
ATOM 3180 C CA . SER B 1 42 ? -20.047 30.812 -0.471 1 98.5 42 SER B CA 1
ATOM 3181 C C . SER B 1 42 ? -20.125 29.516 0.319 1 98.5 42 SER B C 1
ATOM 3183 O O . SER B 1 42 ? -20.516 29.516 1.486 1 98.5 42 SER B O 1
ATOM 3185 N N . PRO B 1 43 ? -19.797 28.344 -0.36 1 98.62 43 PRO B N 1
ATOM 3186 C CA . PRO B 1 43 ? -19.766 27.078 0.395 1 98.62 43 PRO B CA 1
ATOM 3187 C C . PRO B 1 43 ? -18.703 27.062 1.484 1 98.62 43 PRO B C 1
ATOM 3189 O O . PRO B 1 43 ? -17.703 27.781 1.381 1 98.62 43 PRO B O 1
ATOM 3192 N N . ILE B 1 44 ? -18.969 26.266 2.527 1 98.81 44 ILE B N 1
ATOM 3193 C CA . ILE B 1 44 ? -18.031 26.156 3.645 1 98.81 44 ILE B CA 1
ATOM 3194 C C . ILE B 1 44 ? -17.359 24.781 3.631 1 98.81 44 ILE B C 1
ATOM 3196 O O . ILE B 1 44 ? -18.047 23.75 3.627 1 98.81 44 ILE B O 1
ATOM 3200 N N . TRP B 1 45 ? -16.062 24.75 3.549 1 98.56 45 TRP B N 1
ATOM 3201 C CA . TRP B 1 45 ? -15.273 23.531 3.674 1 98.56 45 TRP B CA 1
ATOM 3202 C C . TRP B 1 45 ? -14.719 23.375 5.082 1 98.56 45 TRP B C 1
ATOM 3204 O O . TRP B 1 45 ? -14.094 24.312 5.609 1 98.56 45 TRP B O 1
ATOM 3214 N N . TYR B 1 46 ? -14.992 22.266 5.684 1 98.75 46 TYR B N 1
ATOM 3215 C CA . TYR B 1 46 ? -14.422 21.938 6.984 1 98.75 46 TYR B CA 1
ATOM 3216 C C . TYR B 1 46 ? -13.18 21.062 6.832 1 98.75 46 TYR B C 1
ATOM 3218 O O . TYR B 1 46 ? -13.203 20.047 6.133 1 98.75 46 TYR B O 1
ATOM 3226 N N . GLU B 1 47 ? -12.078 21.5 7.398 1 97.88 47 GLU B N 1
ATOM 3227 C CA . GLU B 1 47 ? -10.812 20.781 7.434 1 97.88 47 GLU B CA 1
ATOM 3228 C C . GLU B 1 47 ? -10.43 20.406 8.867 1 97.88 47 GLU B C 1
ATOM 3230 O O . GLU B 1 47 ? -10.047 21.281 9.656 1 97.88 47 GLU B O 1
ATOM 3235 N N . MET B 1 48 ? -10.531 19.156 9.203 1 98 48 MET B N 1
ATOM 3236 C CA . MET B 1 48 ? -10.188 18.734 10.562 1 98 48 MET B CA 1
ATOM 3237 C C . MET B 1 48 ? -8.766 18.188 10.633 1 98 48 MET B C 1
ATOM 3239 O O . MET B 1 48 ? -8.57 16.984 10.719 1 98 48 MET B O 1
ATOM 3243 N N . ILE B 1 49 ? -7.82 18.984 10.703 1 96.88 49 ILE B N 1
ATOM 3244 C CA . ILE B 1 49 ? -6.414 18.609 10.578 1 96.88 49 ILE B CA 1
ATOM 3245 C C . ILE B 1 49 ? -5.98 17.828 11.82 1 96.88 49 ILE B C 1
ATOM 3247 O O . ILE B 1 49 ? -5.109 16.953 11.742 1 96.88 49 ILE B O 1
ATOM 3251 N N . GLY B 1 50 ? -6.59 18.156 12.945 1 96.31 50 GLY B N 1
ATOM 3252 C CA . GLY B 1 50 ? -6.223 17.469 14.172 1 96.31 50 GLY B CA 1
ATOM 3253 C C . GLY B 1 50 ? -6.676 16.016 14.203 1 96.31 50 GLY B C 1
ATOM 3254 O O . GLY B 1 50 ? -6.195 15.227 15.016 1 96.31 50 GLY B O 1
ATOM 3255 N N . HIS B 1 51 ? -7.52 15.625 13.359 1 97 51 HIS B N 1
ATOM 3256 C CA . HIS B 1 51 ? -8.086 14.281 13.359 1 97 51 HIS B CA 1
ATOM 3257 C C . HIS B 1 51 ? -7.328 13.375 12.398 1 97 51 HIS B C 1
ATOM 3259 O O . HIS B 1 51 ? -7.531 12.156 12.398 1 97 51 HIS B O 1
ATOM 3265 N N . LEU B 1 52 ? -6.426 13.875 11.617 1 96.94 52 LEU B N 1
ATOM 3266 C CA . LEU B 1 52 ? -5.77 13.109 10.57 1 96.94 52 LEU B CA 1
ATOM 3267 C C . LEU B 1 52 ? -4.703 12.188 11.156 1 96.94 52 LEU B C 1
ATOM 3269 O O . LEU B 1 52 ? -3.928 12.602 12.023 1 96.94 52 LEU B O 1
ATOM 3273 N N . ASP B 1 53 ? -4.723 10.93 10.742 1 96.62 53 ASP B N 1
ATOM 3274 C CA . ASP B 1 53 ? -3.639 9.984 10.969 1 96.62 53 ASP B CA 1
ATOM 3275 C C . ASP B 1 53 ? -2.732 9.875 9.742 1 96.62 53 ASP B C 1
ATOM 3277 O O . ASP B 1 53 ? -2.877 8.961 8.938 1 96.62 53 ASP B O 1
ATOM 3281 N N . ALA B 1 54 ? -1.774 10.773 9.664 1 92.75 54 ALA B N 1
ATOM 3282 C CA . ALA B 1 54 ? -0.942 10.898 8.469 1 92.75 54 ALA B CA 1
ATOM 3283 C C . ALA B 1 54 ? -0.181 9.602 8.195 1 92.75 54 ALA B C 1
ATOM 3285 O O . ALA B 1 54 ? -0.127 9.133 7.055 1 92.75 54 ALA B O 1
ATOM 3286 N N . LYS B 1 55 ? 0.396 9 9.203 1 88.75 55 LYS B N 1
ATOM 3287 C CA . LYS B 1 55 ? 1.162 7.766 9.047 1 88.75 55 LYS B CA 1
ATOM 3288 C C . LYS B 1 55 ? 0.274 6.621 8.57 1 88.75 55 LYS B C 1
ATOM 3290 O O . LYS B 1 55 ? 0.583 5.965 7.57 1 88.75 55 LYS B O 1
ATOM 3295 N N . GLY B 1 56 ? -0.827 6.465 9.242 1 91.25 56 GLY B N 1
ATOM 3296 C CA . GLY B 1 56 ? -1.758 5.422 8.836 1 91.25 56 GLY B CA 1
ATOM 3297 C C . GLY B 1 56 ? -2.236 5.566 7.406 1 91.25 56 GLY B C 1
ATOM 3298 O O . GLY B 1 56 ? -2.324 4.582 6.672 1 91.25 56 GLY B O 1
ATOM 3299 N N . LEU B 1 57 ? -2.516 6.734 7.02 1 93.69 57 LEU B N 1
ATOM 3300 C CA . LEU B 1 57 ? -2.996 7 5.668 1 93.69 57 LEU B CA 1
ATOM 3301 C C . LEU B 1 57 ? -1.908 6.711 4.637 1 93.69 57 LEU B C 1
ATOM 3303 O O . LEU B 1 57 ? -2.16 6.035 3.635 1 93.69 57 LEU B O 1
ATOM 3307 N N . LEU B 1 58 ? -0.68 7.113 4.914 1 89.81 58 LEU B N 1
ATOM 3308 C CA . LEU B 1 58 ? 0.392 6.988 3.934 1 89.81 58 LEU B CA 1
ATOM 3309 C C . LEU B 1 58 ? 0.875 5.543 3.836 1 89.81 58 LEU B C 1
ATOM 3311 O O . LEU B 1 58 ? 1.492 5.156 2.84 1 89.81 58 LEU B O 1
ATOM 3315 N N . PHE B 1 59 ? 0.589 4.762 4.855 1 87 59 PHE B N 1
ATOM 3316 C CA . PHE B 1 59 ? 0.919 3.344 4.801 1 87 59 PHE B CA 1
ATOM 3317 C C . PHE B 1 59 ? -0.208 2.549 4.152 1 87 59 PHE B C 1
ATOM 3319 O O . PHE B 1 59 ? -0.06 1.354 3.889 1 87 59 PHE B O 1
ATOM 3326 N N . SER B 1 60 ? -1.302 3.26 3.787 1 89.12 60 SER B N 1
ATOM 3327 C CA . SER B 1 60 ? -2.492 2.518 3.385 1 89.12 60 SER B CA 1
ATOM 3328 C C . SER B 1 60 ? -2.908 2.869 1.96 1 89.12 60 SER B C 1
ATOM 3330 O O . SER B 1 60 ? -3.719 2.166 1.354 1 89.12 60 SER B O 1
ATOM 3332 N N . ALA B 1 61 ? -2.387 3.947 1.42 1 89.62 61 ALA B N 1
ATOM 3333 C CA . ALA B 1 61 ? -2.734 4.391 0.072 1 89.62 61 ALA B CA 1
ATOM 3334 C C . ALA B 1 61 ? -1.579 5.156 -0.568 1 89.62 61 ALA B C 1
ATOM 3336 O O . ALA B 1 61 ? -0.656 5.59 0.124 1 89.62 61 ALA B O 1
ATOM 3337 N N . THR B 1 62 ? -1.636 5.301 -1.865 1 85.19 62 THR B N 1
ATOM 3338 C CA . THR B 1 62 ? -0.551 5.961 -2.582 1 85.19 62 THR B CA 1
ATOM 3339 C C . THR B 1 62 ? -0.686 7.477 -2.486 1 85.19 62 THR B C 1
ATOM 3341 O O . THR B 1 62 ? -1.784 7.996 -2.277 1 85.19 62 THR B O 1
ATOM 3344 N N . LYS B 1 63 ? 0.38 8.164 -2.709 1 85.69 63 LYS B N 1
ATOM 3345 C CA . LYS B 1 63 ? 0.393 9.625 -2.775 1 85.69 63 LYS B CA 1
ATOM 3346 C C . LYS B 1 63 ? -0.561 10.133 -3.852 1 85.69 63 LYS B C 1
ATOM 3348 O O . LYS B 1 63 ? -1.287 11.109 -3.635 1 85.69 63 LYS B O 1
ATOM 3353 N N . GLN B 1 64 ? -0.622 9.492 -4.906 1 86.25 64 GLN B N 1
ATOM 3354 C CA . GLN B 1 64 ? -1.467 9.891 -6.027 1 86.25 64 GLN B CA 1
ATOM 3355 C C . GLN B 1 64 ? -2.945 9.797 -5.66 1 86.25 64 GLN B C 1
ATOM 3357 O O . GLN B 1 64 ? -3.748 10.633 -6.086 1 86.25 64 GLN B O 1
ATOM 3362 N N . ASP B 1 65 ? -3.268 8.781 -4.898 1 90.06 65 ASP B N 1
ATOM 3363 C CA . ASP B 1 65 ? -4.656 8.648 -4.469 1 90.06 65 ASP B CA 1
ATOM 3364 C C . ASP B 1 65 ? -5.082 9.82 -3.596 1 90.06 65 ASP B C 1
ATOM 3366 O O . ASP B 1 65 ? -6.207 10.312 -3.709 1 90.06 65 ASP B O 1
ATOM 3370 N N . PHE B 1 66 ? -4.223 10.281 -2.766 1 92.38 66 PHE B N 1
ATOM 3371 C CA . PHE B 1 66 ? -4.52 11.414 -1.904 1 92.38 66 PHE B CA 1
ATOM 3372 C C . PHE B 1 66 ? -4.695 12.688 -2.729 1 92.38 66 PHE B C 1
ATOM 3374 O O . PHE B 1 66 ? -5.637 13.453 -2.504 1 92.38 66 PHE B O 1
ATOM 3381 N N . ILE B 1 67 ? -3.816 12.898 -3.617 1 92.25 67 ILE B N 1
ATOM 3382 C CA . ILE B 1 67 ? -3.863 14.062 -4.492 1 92.25 67 ILE B CA 1
ATOM 3383 C C . ILE B 1 67 ? -5.16 14.055 -5.297 1 92.25 67 ILE B C 1
ATOM 3385 O O . ILE B 1 67 ? -5.848 15.07 -5.391 1 92.25 67 ILE B O 1
ATOM 3389 N N . LYS B 1 68 ? -5.473 12.922 -5.777 1 91.81 68 LYS B N 1
ATOM 3390 C CA . LYS B 1 68 ? -6.676 12.797 -6.594 1 91.81 68 LYS B CA 1
ATOM 3391 C C . LYS B 1 68 ? -7.934 13.047 -5.766 1 91.81 68 LYS B C 1
ATOM 3393 O O . LYS B 1 68 ? -8.883 13.672 -6.246 1 91.81 68 LYS B O 1
ATOM 3398 N N . ARG B 1 69 ? -7.941 12.562 -4.566 1 95.19 69 ARG B N 1
ATOM 3399 C CA . ARG B 1 69 ? -9.078 12.812 -3.686 1 95.19 69 ARG B CA 1
ATOM 3400 C C . ARG B 1 69 ? -9.234 14.305 -3.408 1 95.19 69 ARG B C 1
ATOM 3402 O O . ARG B 1 69 ? -10.352 14.836 -3.455 1 95.19 69 ARG B O 1
ATOM 3409 N N . LYS B 1 70 ? -8.148 14.961 -3.127 1 95.81 70 LYS B N 1
ATOM 3410 C CA . LYS B 1 70 ? -8.211 16.406 -2.883 1 95.81 70 LYS B CA 1
ATOM 3411 C C . LYS B 1 70 ? -8.695 17.156 -4.121 1 95.81 70 LYS B C 1
ATOM 3413 O O . LYS B 1 70 ? -9.492 18.078 -4.02 1 95.81 70 LYS B O 1
ATOM 3418 N N . PHE B 1 71 ? -8.203 16.766 -5.258 1 94.75 71 PHE B N 1
ATOM 3419 C CA . PHE B 1 71 ? -8.656 17.344 -6.512 1 94.75 71 PHE B CA 1
ATOM 3420 C C . PHE B 1 71 ? -10.148 17.141 -6.707 1 94.75 71 PHE B C 1
ATOM 3422 O O . PHE B 1 71 ? -10.875 18.047 -7.094 1 94.75 71 PHE B O 1
ATOM 3429 N N . GLN B 1 72 ? -10.57 15.922 -6.445 1 95.56 72 GLN B N 1
ATOM 3430 C CA . GLN B 1 72 ? -11.984 15.586 -6.527 1 95.56 72 GLN B CA 1
ATOM 3431 C C . GLN B 1 72 ? -12.82 16.5 -5.629 1 95.56 72 GLN B C 1
ATOM 3433 O O . GLN B 1 72 ? -13.852 17.016 -6.051 1 95.56 72 GLN B O 1
ATOM 3438 N N . ASP B 1 73 ? -12.406 16.719 -4.418 1 95.56 73 ASP B N 1
ATOM 3439 C CA . ASP B 1 73 ? -13.094 17.594 -3.473 1 95.56 73 ASP B CA 1
ATOM 3440 C C . ASP B 1 73 ? -13.156 19.031 -4 1 95.56 73 ASP B C 1
ATOM 3442 O O . ASP B 1 73 ? -14.195 19.688 -3.9 1 95.56 73 ASP B O 1
ATOM 3446 N N . CYS B 1 74 ? -12.102 19.516 -4.531 1 94.88 74 CYS B N 1
ATOM 3447 C CA . CYS B 1 74 ? -12.047 20.875 -5.059 1 94.88 74 CYS B CA 1
ATOM 3448 C C . CYS B 1 74 ? -13.031 21.047 -6.207 1 94.88 74 CYS B C 1
ATOM 3450 O O . CYS B 1 74 ? -13.758 22.047 -6.258 1 94.88 74 CYS B O 1
ATOM 3452 N N . GLU B 1 75 ? -13.023 20.078 -7.125 1 94.19 75 GLU B N 1
ATOM 3453 C CA . GLU B 1 75 ? -13.93 20.156 -8.266 1 94.19 75 GLU B CA 1
ATOM 3454 C C . GLU B 1 75 ? -15.391 20.094 -7.828 1 94.19 75 GLU B C 1
ATOM 3456 O O . GLU B 1 75 ? -16.25 20.766 -8.391 1 94.19 75 GLU B O 1
ATOM 3461 N N . ARG B 1 76 ? -15.633 19.297 -6.859 1 95.19 76 ARG B N 1
ATOM 3462 C CA . ARG B 1 76 ? -16.984 19.219 -6.316 1 95.19 76 ARG B CA 1
ATOM 3463 C C . ARG B 1 76 ? -17.406 20.562 -5.711 1 95.19 76 ARG B C 1
ATOM 3465 O O . ARG B 1 76 ? -18.547 21.016 -5.922 1 95.19 76 ARG B O 1
ATOM 3472 N N . THR B 1 77 ? -16.547 21.188 -4.945 1 95.56 77 THR B N 1
ATOM 3473 C CA . THR B 1 77 ? -16.828 22.469 -4.328 1 95.56 77 THR B CA 1
ATOM 3474 C C . THR B 1 77 ? -17.016 23.547 -5.387 1 95.56 77 THR B C 1
ATOM 3476 O O . THR B 1 77 ? -17.875 24.422 -5.242 1 95.56 77 THR B O 1
ATOM 3479 N N . ARG B 1 78 ? -16.25 23.484 -6.422 1 93.19 78 ARG B N 1
ATOM 3480 C CA . ARG B 1 78 ? -16.422 24.406 -7.543 1 93.19 78 ARG B CA 1
ATOM 3481 C C . ARG B 1 78 ? -17.797 24.234 -8.188 1 93.19 78 ARG B C 1
ATOM 3483 O O . ARG B 1 78 ? -18.422 25.219 -8.57 1 93.19 78 ARG B O 1
ATOM 3490 N N . GLY B 1 79 ? -18.156 22.984 -8.32 1 95.19 79 GLY B N 1
ATOM 3491 C CA . GLY B 1 79 ? -19.516 22.734 -8.797 1 95.19 79 GLY B CA 1
ATOM 3492 C C . GLY B 1 79 ? -20.578 23.344 -7.91 1 95.19 79 GLY B C 1
ATOM 3493 O O . GLY B 1 79 ? -21.547 23.922 -8.414 1 95.19 79 GLY B O 1
ATOM 3494 N N . THR B 1 80 ? -20.391 23.266 -6.641 1 97 80 THR B N 1
ATOM 3495 C CA . THR B 1 80 ? -21.312 23.859 -5.684 1 97 80 THR B CA 1
ATOM 3496 C C . THR B 1 80 ? -21.359 25.375 -5.836 1 97 80 THR B C 1
ATOM 3498 O O . THR B 1 80 ? -22.422 25.984 -5.723 1 97 80 THR B O 1
ATOM 3501 N N . CYS B 1 81 ? -20.234 26.016 -6.074 1 97.38 81 CYS B N 1
ATOM 3502 C CA . CYS B 1 81 ? -20.172 27.453 -6.34 1 97.38 81 CYS B CA 1
ATOM 3503 C C . CYS B 1 81 ? -21 27.812 -7.562 1 97.38 81 CYS B C 1
ATOM 3505 O O . CYS B 1 81 ? -21.75 28.797 -7.539 1 97.38 81 CYS B O 1
ATOM 3507 N N . SER B 1 82 ? -20.906 27 -8.586 1 96.56 82 SER B N 1
ATOM 3508 C CA . SER B 1 82 ? -21.656 27.234 -9.805 1 96.56 82 SER B CA 1
ATOM 3509 C C . SER B 1 82 ? -23.156 27.141 -9.555 1 96.56 82 SER B C 1
ATOM 3511 O O . SER B 1 82 ? -23.938 27.938 -10.062 1 96.56 82 SER B O 1
ATOM 3513 N N . GLU B 1 83 ? -23.516 26.172 -8.828 1 97.25 83 GLU B N 1
ATOM 3514 C CA . GLU B 1 83 ? -24.922 26.016 -8.469 1 97.25 83 GLU B CA 1
ATOM 3515 C C . GLU B 1 83 ? -25.422 27.203 -7.664 1 97.25 83 GLU B C 1
ATOM 3517 O O . GLU B 1 83 ? -26.547 27.672 -7.879 1 97.25 83 GLU B O 1
ATOM 3522 N N . GLN B 1 84 ? -24.688 27.719 -6.723 1 97.44 84 GLN B N 1
ATOM 3523 C CA . GLN B 1 84 ? -25.031 28.875 -5.902 1 97.44 84 GLN B CA 1
ATOM 3524 C C . GLN B 1 84 ? -25.141 30.125 -6.75 1 97.44 84 GLN B C 1
ATOM 3526 O O . GLN B 1 84 ? -25.984 30.984 -6.496 1 97.44 84 GLN B O 1
ATOM 3531 N N . THR B 1 85 ? -24.188 30.25 -7.723 1 97.62 85 THR B N 1
ATOM 3532 C CA . THR B 1 85 ? -24.25 31.375 -8.648 1 97.62 85 THR B CA 1
ATOM 3533 C C . THR B 1 85 ? -25.594 31.438 -9.352 1 97.62 85 THR B C 1
ATOM 3535 O O . THR B 1 85 ? -26.203 32.5 -9.445 1 97.62 85 THR B O 1
ATOM 3538 N N . GLN B 1 86 ? -26.047 30.281 -9.805 1 97.81 86 GLN B N 1
ATOM 3539 C CA . GLN B 1 86 ? -27.328 30.203 -10.492 1 97.81 86 GLN B CA 1
ATOM 3540 C C . GLN B 1 86 ? -28.484 30.5 -9.539 1 97.81 86 GLN B C 1
ATOM 3542 O O . GLN B 1 86 ? -29.391 31.266 -9.883 1 97.81 86 GLN B O 1
ATOM 3547 N N . LYS B 1 87 ? -28.391 29.969 -8.445 1 97.5 87 LYS B N 1
ATOM 3548 C CA . LYS B 1 87 ? -29.469 30.094 -7.457 1 97.5 87 LYS B CA 1
ATOM 3549 C C . LYS B 1 87 ? -29.609 31.531 -6.973 1 97.5 87 LYS B C 1
ATOM 3551 O O . LYS B 1 87 ? -30.719 32.031 -6.793 1 97.5 87 LYS B O 1
ATOM 3556 N N . LEU B 1 88 ? -28.531 32.25 -6.73 1 97.31 88 LEU B N 1
ATOM 3557 C CA . LEU B 1 88 ? -28.531 33.562 -6.09 1 97.31 88 LEU B CA 1
ATOM 3558 C C . LEU B 1 88 ? -28.484 34.688 -7.125 1 97.31 88 LEU B C 1
ATOM 3560 O O . LEU B 1 88 ? -28.719 35.844 -6.801 1 97.31 88 LEU B O 1
ATOM 3564 N N . GLY B 1 89 ? -28.141 34.344 -8.32 1 96.69 89 GLY B N 1
ATOM 3565 C CA . GLY B 1 89 ? -28.078 35.344 -9.375 1 96.69 89 GLY B CA 1
ATOM 3566 C C . GLY B 1 89 ? -26.859 36.25 -9.273 1 96.69 89 GLY B C 1
ATOM 3567 O O . GLY B 1 89 ? -26.875 37.375 -9.766 1 96.69 89 GLY B O 1
ATOM 3568 N N . ARG B 1 90 ? -25.969 35.875 -8.492 1 95.94 90 ARG B N 1
ATOM 3569 C CA . ARG B 1 90 ? -24.688 36.562 -8.391 1 95.94 90 ARG B CA 1
ATOM 3570 C C . ARG B 1 90 ? -23.531 35.594 -8.391 1 95.94 90 ARG B C 1
ATOM 3572 O O . ARG B 1 90 ? -23.672 34.438 -7.953 1 95.94 90 ARG B O 1
ATOM 3579 N N . LYS B 1 91 ? -22.406 36.094 -8.812 1 96.44 91 LYS B N 1
ATOM 3580 C CA . LYS B 1 91 ? -21.25 35.25 -9.008 1 96.44 91 LYS B CA 1
ATOM 3581 C C . LYS B 1 91 ? -20.656 34.812 -7.668 1 96.44 91 LYS B C 1
ATOM 3583 O O . LYS B 1 91 ? -20.281 35.656 -6.848 1 96.44 91 LYS B O 1
ATOM 3588 N N . ILE B 1 92 ? -20.672 33.562 -7.398 1 97.62 92 ILE B N 1
ATOM 3589 C CA . ILE B 1 92 ? -20.031 32.906 -6.254 1 97.62 92 ILE B CA 1
ATOM 3590 C C . ILE B 1 92 ? -18.859 32.062 -6.73 1 97.62 92 ILE B C 1
ATOM 3592 O O . ILE B 1 92 ? -19.047 31.062 -7.41 1 97.62 92 ILE B O 1
ATOM 3596 N N . GLU B 1 93 ? -17.578 32.438 -6.316 1 96.38 93 GLU B N 1
ATOM 3597 C CA . GLU B 1 93 ? -16.406 31.766 -6.855 1 96.38 93 GLU B CA 1
ATOM 3598 C C . GLU B 1 93 ? -15.414 31.406 -5.754 1 96.38 93 GLU B C 1
ATOM 3600 O O . GLU B 1 93 ? -14.367 30.812 -6.02 1 96.38 93 GLU B O 1
ATOM 3605 N N . THR B 1 94 ? -15.773 31.766 -4.5 1 97.88 94 THR B N 1
ATOM 3606 C CA . THR B 1 94 ? -14.82 31.562 -3.412 1 97.88 94 THR B CA 1
ATOM 3607 C C . THR B 1 94 ? -15.398 30.625 -2.359 1 97.88 94 THR B C 1
ATOM 3609 O O . THR B 1 94 ? -16.609 30.391 -2.33 1 97.88 94 THR B O 1
ATOM 3612 N N . VAL B 1 95 ? -14.508 30.078 -1.575 1 98.06 95 VAL B N 1
ATOM 3613 C CA . VAL B 1 95 ? -14.867 29.109 -0.542 1 98.06 95 VAL B CA 1
ATOM 3614 C C . VAL B 1 95 ? -14.375 29.609 0.818 1 98.06 95 VAL B C 1
ATOM 3616 O O . VAL B 1 95 ? -13.289 30.172 0.923 1 98.06 95 VAL B O 1
ATOM 3619 N N . THR B 1 96 ? -15.211 29.453 1.801 1 98.62 96 THR B N 1
ATOM 3620 C CA . THR B 1 96 ? -14.812 29.672 3.186 1 98.62 96 THR B CA 1
ATOM 3621 C C . THR B 1 96 ? -14.352 28.359 3.824 1 98.62 96 THR B C 1
ATOM 3623 O O . THR B 1 96 ? -15.008 27.328 3.676 1 98.62 96 THR B O 1
ATOM 3626 N N . ILE B 1 97 ? -13.203 28.406 4.559 1 98.5 97 ILE B N 1
ATOM 3627 C CA . ILE B 1 97 ? -12.672 27.188 5.176 1 98.5 97 ILE B CA 1
ATOM 3628 C C . ILE B 1 97 ? -12.688 27.344 6.695 1 98.5 97 ILE B C 1
ATOM 3630 O O . ILE B 1 97 ? -12.281 28.375 7.227 1 98.5 97 ILE B O 1
ATOM 3634 N N . ILE B 1 98 ? -13.25 26.438 7.359 1 98.75 98 ILE B N 1
ATOM 3635 C CA . ILE B 1 98 ? -13.094 26.281 8.797 1 98.75 98 ILE B CA 1
ATOM 3636 C C . ILE B 1 98 ? -12.109 25.141 9.094 1 98.75 98 ILE B C 1
ATOM 3638 O O . ILE B 1 98 ? -12.398 23.984 8.828 1 98.75 98 ILE B O 1
ATOM 3642 N N . CYS B 1 99 ? -10.984 25.5 9.625 1 98.38 99 CYS B N 1
ATOM 3643 C CA . CYS B 1 99 ? -9.945 24.547 9.984 1 98.38 99 CYS B CA 1
ATOM 3644 C C . CYS B 1 99 ? -9.984 24.219 11.469 1 98.38 99 CYS B C 1
ATOM 3646 O O . CYS B 1 99 ? -9.656 25.078 12.305 1 98.38 99 CYS B O 1
ATOM 3648 N N . ASP B 1 100 ? -10.391 23.047 11.758 1 98.44 100 ASP B N 1
ATOM 3649 C CA . ASP B 1 100 ? -10.438 22.562 13.133 1 98.44 100 ASP B CA 1
ATOM 3650 C C . ASP B 1 100 ? -9.109 21.922 13.539 1 98.44 100 ASP B C 1
ATOM 3652 O O . ASP B 1 100 ? -8.789 20.828 13.094 1 98.44 100 ASP B O 1
ATOM 3656 N N . ALA B 1 101 ? -8.391 22.531 14.461 1 97.69 101 ALA B N 1
ATOM 3657 C CA . ALA B 1 101 ? -7.059 22.078 14.844 1 97.69 101 ALA B CA 1
ATOM 3658 C C . ALA B 1 101 ? -7.094 21.312 16.156 1 97.69 101 ALA B C 1
ATOM 3660 O O . ALA B 1 101 ? -6.047 21.016 16.734 1 97.69 101 ALA B O 1
ATOM 3661 N N . GLU B 1 102 ? -8.281 21 16.531 1 97.12 102 GLU B N 1
ATOM 3662 C CA . GLU B 1 102 ? -8.383 20.188 17.75 1 97.12 102 GLU B CA 1
ATOM 3663 C C . GLU B 1 102 ? -7.699 18.828 17.562 1 97.12 102 GLU B C 1
ATOM 3665 O O . GLU B 1 102 ? -7.965 18.125 16.594 1 97.12 102 GLU B O 1
ATOM 3670 N N . GLY B 1 103 ? -6.855 18.547 18.5 1 95.94 103 GLY B N 1
ATOM 3671 C CA . GLY B 1 103 ? -6.18 17.266 18.453 1 95.94 103 GLY B CA 1
ATOM 3672 C C . GLY B 1 103 ? -4.816 17.328 17.781 1 95.94 103 GLY B C 1
ATOM 3673 O O . GLY B 1 103 ? -4.066 16.344 17.781 1 95.94 103 GLY B O 1
ATOM 3674 N N . LEU B 1 104 ? -4.43 18.422 17.25 1 96.62 104 LEU B N 1
ATOM 3675 C CA . LEU B 1 104 ? -3.113 18.594 16.641 1 96.62 104 LEU B CA 1
ATOM 3676 C C . LEU B 1 104 ? -2.012 18.375 17.688 1 96.62 104 LEU B C 1
ATOM 3678 O O . LEU B 1 104 ? -2.02 19.016 18.734 1 96.62 104 LEU B O 1
ATOM 3682 N N . GLY B 1 105 ? -1.141 17.453 17.422 1 94.25 105 GLY B N 1
ATOM 3683 C CA . GLY B 1 105 ? -0.069 17.109 18.344 1 94.25 105 GLY B CA 1
ATOM 3684 C C . GLY B 1 105 ? 1.207 16.688 17.641 1 94.25 105 GLY B C 1
ATOM 3685 O O . GLY B 1 105 ? 1.357 16.891 16.438 1 94.25 105 GLY B O 1
ATOM 3686 N N . LEU B 1 106 ? 2.156 16.156 18.391 1 91.31 106 LEU B N 1
ATOM 3687 C CA . LEU B 1 106 ? 3.492 15.828 17.906 1 91.31 106 LEU B CA 1
ATOM 3688 C C . LEU B 1 106 ? 3.428 14.797 16.781 1 91.31 106 LEU B C 1
ATOM 3690 O O . LEU B 1 106 ? 4.246 14.828 15.859 1 91.31 106 LEU B O 1
ATOM 3694 N N . LYS B 1 107 ? 2.477 13.961 16.828 1 92.31 107 LYS B N 1
ATOM 3695 C CA . LYS B 1 107 ? 2.365 12.922 15.805 1 92.31 107 LYS B CA 1
ATOM 3696 C C . LYS B 1 107 ? 2.123 13.523 14.422 1 92.31 107 LYS B C 1
ATOM 3698 O O . LYS B 1 107 ? 2.467 12.922 13.406 1 92.31 107 LYS B O 1
ATOM 3703 N N . HIS B 1 108 ? 1.618 14.672 14.398 1 94.62 108 HIS B N 1
ATOM 3704 C CA . HIS B 1 108 ? 1.31 15.344 13.133 1 94.62 108 HIS B CA 1
ATOM 3705 C C . HIS B 1 108 ? 2.553 15.992 12.539 1 94.62 108 HIS B C 1
ATOM 3707 O O . HIS B 1 108 ? 2.516 16.484 11.406 1 94.62 108 HIS B O 1
ATOM 3713 N N . LEU B 1 109 ? 3.623 15.984 13.242 1 93.06 109 LEU B N 1
ATOM 3714 C CA . LEU B 1 109 ? 4.84 16.641 12.773 1 93.06 109 LEU B CA 1
ATOM 3715 C C . LEU B 1 109 ? 5.766 15.633 12.086 1 93.06 109 LEU B C 1
ATOM 3717 O O . LEU B 1 109 ? 6.898 15.969 11.742 1 93.06 109 LEU B O 1
ATOM 3721 N N . TRP B 1 110 ? 5.219 14.406 11.805 1 89.94 110 TRP B N 1
ATOM 3722 C CA . TRP B 1 110 ? 5.957 13.383 11.07 1 89.94 110 TRP B CA 1
ATOM 3723 C C . TRP B 1 110 ? 6.34 13.883 9.688 1 89.94 110 TRP B C 1
ATOM 3725 O O . TRP B 1 110 ? 5.48 14.312 8.914 1 89.94 110 TRP B O 1
ATOM 3735 N N . LYS B 1 111 ? 7.594 13.852 9.305 1 88 111 LYS B N 1
ATOM 3736 C CA . LYS B 1 111 ? 8.125 14.562 8.141 1 88 111 LYS B CA 1
ATOM 3737 C C . LYS B 1 111 ? 7.445 14.086 6.859 1 88 111 LYS B C 1
ATOM 3739 O O . LYS B 1 111 ? 6.992 14.906 6.055 1 88 111 LYS B O 1
ATOM 3744 N N . PRO B 1 112 ? 7.383 12.766 6.582 1 84.12 112 PRO B N 1
ATOM 3745 C CA . PRO B 1 112 ? 6.707 12.359 5.348 1 84.12 112 PRO B CA 1
ATOM 3746 C C . PRO B 1 112 ? 5.27 12.859 5.27 1 84.12 112 PRO B C 1
ATOM 3748 O O . PRO B 1 112 ? 4.777 13.18 4.184 1 84.12 112 PRO B O 1
ATOM 3751 N N . GLY B 1 113 ? 4.629 12.875 6.426 1 91.06 113 GLY B N 1
ATOM 3752 C CA . GLY B 1 113 ? 3.281 13.422 6.477 1 91.06 113 GLY B CA 1
ATOM 3753 C C . GLY B 1 113 ? 3.219 14.898 6.145 1 91.06 113 GLY B C 1
ATOM 3754 O O . GLY B 1 113 ? 2.371 15.336 5.363 1 91.06 113 GLY B O 1
ATOM 3755 N N . ILE B 1 114 ? 4.125 15.641 6.742 1 92.56 114 ILE B N 1
ATOM 3756 C CA . ILE B 1 114 ? 4.211 17.078 6.488 1 92.56 114 ILE B CA 1
ATOM 3757 C C . ILE B 1 114 ? 4.547 17.328 5.02 1 92.56 114 ILE B C 1
ATOM 3759 O O . ILE B 1 114 ? 3.967 18.203 4.383 1 92.56 114 ILE B O 1
ATOM 3763 N N . ASP B 1 115 ? 5.43 16.547 4.461 1 89.88 115 ASP B N 1
ATOM 3764 C CA . ASP B 1 115 ? 5.797 16.688 3.057 1 89.88 115 ASP B CA 1
ATOM 3765 C C . ASP B 1 115 ? 4.594 16.438 2.148 1 89.88 115 ASP B C 1
ATOM 3767 O O . ASP B 1 115 ? 4.367 17.188 1.195 1 89.88 115 ASP B O 1
ATOM 3771 N N . MET B 1 116 ? 3.867 15.43 2.508 1 90.25 116 MET B N 1
ATOM 3772 C CA . MET B 1 116 ? 2.68 15.117 1.719 1 90.25 116 MET B CA 1
ATOM 3773 C C . MET B 1 116 ? 1.65 16.234 1.812 1 90.25 116 MET B C 1
ATOM 3775 O O . MET B 1 116 ? 1.082 16.656 0.799 1 90.25 116 MET B O 1
ATOM 3779 N N . TYR B 1 117 ? 1.388 16.703 2.979 1 94.56 117 TYR B N 1
ATOM 3780 C CA . TYR B 1 117 ? 0.445 17.812 3.154 1 94.56 117 TYR B CA 1
ATOM 3781 C C . TYR B 1 117 ? 0.916 19.062 2.416 1 94.56 117 TYR B C 1
ATOM 3783 O O . TYR B 1 117 ? 0.107 19.781 1.832 1 94.56 117 TYR B O 1
ATOM 3791 N N . GLY B 1 118 ? 2.154 19.297 2.477 1 94.31 118 GLY B N 1
ATOM 3792 C CA . GLY B 1 118 ? 2.732 20.406 1.728 1 94.31 118 GLY B CA 1
ATOM 3793 C C . GLY B 1 118 ? 2.482 20.312 0.234 1 94.31 118 GLY B C 1
ATOM 3794 O O . GLY B 1 118 ? 2.189 21.312 -0.417 1 94.31 118 GLY B O 1
ATOM 3795 N N . GLU B 1 119 ? 2.596 19.172 -0.254 1 91.88 119 GLU B N 1
ATOM 3796 C CA . GLU B 1 119 ? 2.307 18.969 -1.67 1 91.88 119 GLU B CA 1
ATOM 3797 C C . GLU B 1 119 ? 0.853 19.297 -1.99 1 91.88 119 GLU B C 1
ATOM 3799 O O . GLU B 1 119 ? 0.56 19.875 -3.037 1 91.88 119 GLU B O 1
ATOM 3804 N N . LEU B 1 120 ? -0.033 18.969 -1.135 1 94.19 120 LEU B N 1
ATOM 3805 C CA . LEU B 1 120 ? -1.444 19.281 -1.323 1 94.19 120 LEU B CA 1
ATOM 3806 C C . LEU B 1 120 ? -1.666 20.797 -1.323 1 94.19 120 LEU B C 1
ATOM 3808 O O . LEU B 1 120 ? -2.402 21.312 -2.162 1 94.19 120 LEU B O 1
ATOM 3812 N N . ILE B 1 121 ? -1.025 21.453 -0.371 1 95.31 121 ILE B N 1
ATOM 3813 C CA . ILE B 1 121 ? -1.134 22.906 -0.285 1 95.31 121 ILE B CA 1
ATOM 3814 C C . ILE B 1 121 ? -0.624 23.531 -1.578 1 95.31 121 ILE B C 1
ATOM 3816 O O . ILE B 1 121 ? -1.289 24.391 -2.16 1 95.31 121 ILE B O 1
ATOM 3820 N N . SER B 1 122 ? 0.497 23.047 -2.029 1 92.88 122 SER B N 1
ATOM 3821 C CA . SER B 1 122 ? 1.09 23.578 -3.25 1 92.88 122 SER B CA 1
ATOM 3822 C C . SER B 1 122 ? 0.175 23.359 -4.449 1 92.88 122 SER B C 1
ATOM 3824 O O . SER B 1 122 ? 0.035 24.25 -5.301 1 92.88 122 SER B O 1
ATOM 3826 N N . LEU B 1 123 ? -0.396 22.297 -4.504 1 88.94 123 LEU B N 1
ATOM 3827 C CA . LEU B 1 123 ? -1.325 21.984 -5.582 1 88.94 123 LEU B CA 1
ATOM 3828 C C . LEU B 1 123 ? -2.508 22.938 -5.582 1 88.94 123 LEU B C 1
ATOM 3830 O O . LEU B 1 123 ? -2.914 23.438 -6.637 1 88.94 123 LEU B O 1
ATOM 3834 N N . LEU B 1 124 ? -3.031 23.219 -4.426 1 92.38 124 LEU B N 1
ATOM 3835 C CA . LEU B 1 124 ? -4.168 24.125 -4.305 1 92.38 124 LEU B CA 1
ATOM 3836 C C . LEU B 1 124 ? -3.773 25.547 -4.68 1 92.38 124 LEU B C 1
ATOM 3838 O O . LEU B 1 124 ? -4.496 26.219 -5.41 1 92.38 124 LEU B O 1
ATOM 3842 N N . GLU B 1 125 ? -2.621 26 -4.219 1 92.31 125 GLU B N 1
ATOM 3843 C CA . GLU B 1 125 ? -2.113 27.328 -4.512 1 92.31 125 GLU B CA 1
ATOM 3844 C C . GLU B 1 125 ? -1.878 27.516 -6.008 1 92.31 125 GLU B C 1
ATOM 3846 O O . GLU B 1 125 ? -2.137 28.594 -6.551 1 92.31 125 GLU B O 1
ATOM 3851 N N . ASP B 1 126 ? -1.511 26.484 -6.641 1 89.75 126 ASP B N 1
ATOM 3852 C CA . ASP B 1 126 ? -1.135 26.547 -8.047 1 89.75 126 ASP B CA 1
ATOM 3853 C C . ASP B 1 126 ? -2.361 26.453 -8.953 1 89.75 126 ASP B C 1
ATOM 3855 O O . ASP B 1 126 ? -2.408 27.062 -10.016 1 89.75 126 ASP B O 1
ATOM 3859 N N . ASN B 1 127 ? -3.367 25.766 -8.469 1 89.56 127 ASN B N 1
ATOM 3860 C CA . ASN B 1 127 ? -4.438 25.422 -9.398 1 89.56 127 ASN B CA 1
ATOM 3861 C C . ASN B 1 127 ? -5.738 26.141 -9.047 1 89.56 127 ASN B C 1
ATOM 3863 O O . ASN B 1 127 ? -6.648 26.219 -9.875 1 89.56 127 ASN B O 1
ATOM 3867 N N . TYR B 1 128 ? -5.766 26.703 -7.863 1 91.94 128 TYR B N 1
ATOM 3868 C CA . TYR B 1 128 ? -6.973 27.406 -7.434 1 91.94 128 TYR B CA 1
ATOM 3869 C C . TYR B 1 128 ? -6.625 28.703 -6.73 1 91.94 128 TYR B C 1
ATOM 3871 O O . TYR B 1 128 ? -7.145 29 -5.648 1 91.94 128 TYR B O 1
ATOM 3879 N N . PRO B 1 129 ? -5.805 29.531 -7.172 1 87.06 129 PRO B N 1
ATOM 3880 C CA . PRO B 1 129 ? -5.254 30.703 -6.5 1 87.06 129 PRO B CA 1
ATOM 3881 C C . PRO B 1 129 ? -6.328 31.719 -6.113 1 87.06 129 PRO B C 1
ATOM 3883 O O . PRO B 1 129 ? -6.16 32.469 -5.141 1 87.06 129 PRO B O 1
ATOM 3886 N N . GLU B 1 130 ? -7.434 31.875 -6.668 1 87.88 130 GLU B N 1
ATOM 3887 C CA . GLU B 1 130 ? -8.406 32.938 -6.363 1 87.88 130 GLU B CA 1
ATOM 3888 C C . GLU B 1 130 ? -9.719 32.344 -5.859 1 87.88 130 GLU B C 1
ATOM 3890 O O . GLU B 1 130 ? -10.75 33 -5.863 1 87.88 130 GLU B O 1
ATOM 3895 N N . SER B 1 131 ? -9.594 31.156 -5.262 1 93.69 131 SER B N 1
ATOM 3896 C CA . SER B 1 131 ? -10.828 30.469 -4.887 1 93.69 131 SER B CA 1
ATOM 3897 C C . SER B 1 131 ? -11.039 30.5 -3.379 1 93.69 131 SER B C 1
ATOM 3899 O O . SER B 1 131 ? -12.047 29.984 -2.879 1 93.69 131 SER B O 1
ATOM 3901 N N . LEU B 1 132 ? -10.156 31.141 -2.646 1 97.06 132 LEU B N 1
ATOM 3902 C CA . LEU B 1 132 ? -10.25 31.156 -1.19 1 97.06 132 LEU B CA 1
ATOM 3903 C C . LEU B 1 132 ? -10.789 32.5 -0.697 1 97.06 132 LEU B C 1
ATOM 3905 O O . LEU B 1 132 ? -10.25 33.531 -1.05 1 97.06 132 LEU B O 1
ATOM 3909 N N . LYS B 1 133 ? -11.82 32.469 0.047 1 97.5 133 LYS B N 1
ATOM 3910 C CA . LYS B 1 133 ? -12.391 33.656 0.636 1 97.5 133 LYS B CA 1
ATOM 3911 C C . LYS B 1 133 ? -11.734 34 1.98 1 97.5 133 LYS B C 1
ATOM 3913 O O . LYS B 1 133 ? -11.234 35.094 2.189 1 97.5 133 LYS B O 1
ATOM 3918 N N . ARG B 1 134 ? -11.844 33 2.865 1 97.44 134 ARG B N 1
ATOM 3919 C CA . ARG B 1 134 ? -11.266 33.156 4.199 1 97.44 134 ARG B CA 1
ATOM 3920 C C . ARG B 1 134 ? -11.047 31.781 4.844 1 97.44 134 ARG B C 1
ATOM 3922 O O . ARG B 1 134 ? -11.703 30.812 4.48 1 97.44 134 ARG B O 1
ATOM 3929 N N . ILE B 1 135 ? -10.047 31.766 5.762 1 98.12 135 ILE B N 1
ATOM 3930 C CA . ILE B 1 135 ? -9.805 30.578 6.578 1 98.12 135 ILE B CA 1
ATOM 3931 C C . ILE B 1 135 ? -9.93 30.938 8.055 1 98.12 135 ILE B C 1
ATOM 3933 O O . ILE B 1 135 ? -9.203 31.797 8.555 1 98.12 135 ILE B O 1
ATOM 3937 N N . PHE B 1 136 ? -10.852 30.297 8.727 1 98.38 136 PHE B N 1
ATOM 3938 C CA . PHE B 1 136 ? -10.961 30.391 10.18 1 98.38 136 PHE B CA 1
ATOM 3939 C C . PHE B 1 136 ? -10.289 29.203 10.844 1 98.38 136 PHE B C 1
ATOM 3941 O O . PHE B 1 136 ? -10.719 28.062 10.664 1 98.38 136 PHE B O 1
ATOM 3948 N N . ILE B 1 137 ? -9.258 29.422 11.586 1 98 137 ILE B N 1
ATOM 3949 C CA . ILE B 1 137 ? -8.625 28.375 12.375 1 98 137 ILE B CA 1
ATOM 3950 C C . ILE B 1 137 ? -9.203 28.375 13.789 1 98 137 ILE B C 1
ATOM 3952 O O . ILE B 1 137 ? -9.102 29.375 14.508 1 98 137 ILE B O 1
ATOM 3956 N N . ILE B 1 138 ? -9.766 27.266 14.109 1 97.81 138 ILE B N 1
ATOM 3957 C CA . ILE B 1 138 ? -10.406 27.203 15.414 1 97.81 138 ILE B CA 1
ATOM 3958 C C . ILE B 1 138 ? -9.727 26.141 16.266 1 97.81 138 ILE B C 1
ATOM 3960 O O . ILE B 1 138 ? -9.148 25.188 15.742 1 97.81 138 ILE B O 1
ATOM 3964 N N . LYS B 1 139 ? -9.766 26.297 17.625 1 97.19 139 LYS B N 1
ATOM 3965 C CA . LYS B 1 139 ? -9.281 25.344 18.625 1 97.19 139 LYS B CA 1
ATOM 3966 C C . LYS B 1 139 ? -7.809 25.016 18.406 1 97.19 139 LYS B C 1
ATOM 3968 O O . LYS B 1 139 ? -7.414 23.859 18.453 1 97.19 139 LYS B O 1
ATOM 3973 N N . ALA B 1 140 ? -7.008 26.047 18.094 1 95.75 140 ALA B N 1
ATOM 3974 C CA . ALA B 1 140 ? -5.574 25.906 17.844 1 95.75 140 ALA B CA 1
ATOM 3975 C C . ALA B 1 140 ? -4.82 25.641 19.141 1 95.75 140 ALA B C 1
ATOM 3977 O O . ALA B 1 140 ? -4.816 26.484 20.047 1 95.75 140 ALA B O 1
ATOM 3978 N N . PRO B 1 141 ? -4.168 24.5 19.203 1 94.19 141 PRO B N 1
ATOM 3979 C CA . PRO B 1 141 ? -3.355 24.266 20.406 1 94.19 141 PRO B CA 1
ATOM 3980 C C . PRO B 1 141 ? -2.021 25.016 20.359 1 94.19 141 PRO B C 1
ATOM 3982 O O . PRO B 1 141 ? -1.694 25.656 19.359 1 94.19 141 PRO B O 1
ATOM 3985 N N . ARG B 1 142 ? -1.303 24.922 21.453 1 87.81 142 ARG B N 1
ATOM 3986 C CA . ARG B 1 142 ? -0.028 25.625 21.594 1 87.81 142 ARG B CA 1
ATOM 3987 C C . ARG B 1 142 ? 0.96 25.172 20.516 1 87.81 142 ARG B C 1
ATOM 3989 O O . ARG B 1 142 ? 1.858 25.938 20.141 1 87.81 142 ARG B O 1
ATOM 3996 N N . LEU B 1 143 ? 0.748 24.016 20.016 1 91.81 143 LEU B N 1
ATOM 3997 C CA . LEU B 1 143 ? 1.668 23.453 19.031 1 91.81 143 LEU B CA 1
ATOM 3998 C C . LEU B 1 143 ? 1.396 24 17.641 1 91.81 143 LEU B C 1
ATOM 4000 O O . LEU B 1 143 ? 2.227 23.875 16.75 1 91.81 143 LEU B O 1
ATOM 4004 N N . PHE B 1 144 ? 0.361 24.672 17.438 1 95.25 144 PHE B N 1
ATOM 4005 C CA . PHE B 1 144 ? -0.093 25.109 16.125 1 95.25 144 PHE B CA 1
ATOM 4006 C C . PHE B 1 144 ? 0.946 26 15.461 1 95.25 144 PHE B C 1
ATOM 4008 O O . PHE B 1 144 ? 1.262 25.828 14.281 1 95.25 144 PHE B O 1
ATOM 4015 N N . PRO B 1 145 ? 1.55 26.906 16.188 1 93.88 145 PRO B N 1
ATOM 4016 C CA . PRO B 1 145 ? 2.508 27.797 15.523 1 93.88 145 PRO B CA 1
ATOM 4017 C C . PRO B 1 145 ? 3.693 27.047 14.922 1 93.88 145 PRO B C 1
ATOM 4019 O O . PRO B 1 145 ? 4.238 27.469 13.898 1 93.88 145 PRO B O 1
ATOM 4022 N N . VAL B 1 146 ? 4.074 25.938 15.539 1 92.88 146 VAL B N 1
ATOM 4023 C CA . VAL B 1 146 ? 5.168 25.141 15.008 1 92.88 146 VAL B CA 1
ATOM 4024 C C . VAL B 1 146 ? 4.738 24.484 13.695 1 92.88 146 VAL B C 1
ATOM 4026 O O . VAL B 1 146 ? 5.453 24.562 12.688 1 92.88 146 VAL B O 1
ATOM 4029 N N . ALA B 1 147 ? 3.58 23.891 13.734 1 95.38 147 ALA B N 1
ATOM 4030 C CA . ALA B 1 147 ? 3.055 23.234 12.531 1 95.38 147 ALA B CA 1
ATOM 4031 C C . ALA B 1 147 ? 2.869 24.25 11.398 1 95.38 147 ALA B C 1
ATOM 4033 O O . ALA B 1 147 ? 3.236 23.984 10.258 1 95.38 147 ALA B O 1
ATOM 4034 N N . PHE B 1 148 ? 2.307 25.391 11.742 1 96.25 148 PHE B N 1
ATOM 4035 C CA . PHE B 1 148 ? 2.062 26.422 10.758 1 96.25 148 PHE B CA 1
ATOM 4036 C C . PHE B 1 148 ? 3.369 26.875 10.117 1 96.25 148 PHE B C 1
ATOM 4038 O O . PHE B 1 148 ? 3.436 27.078 8.898 1 96.25 148 PHE B O 1
ATOM 4045 N N . ASN B 1 149 ? 4.379 26.984 10.891 1 94 149 ASN B N 1
ATOM 4046 C CA . ASN B 1 149 ? 5.676 27.438 10.398 1 94 149 ASN B CA 1
ATOM 4047 C C . ASN B 1 149 ? 6.258 26.469 9.375 1 94 149 ASN B C 1
ATOM 4049 O O . ASN B 1 149 ? 7.016 26.859 8.492 1 94 149 ASN B O 1
ATOM 4053 N N . LEU B 1 150 ? 5.949 25.266 9.492 1 93.5 150 LEU B N 1
ATOM 4054 C CA . LEU B 1 150 ? 6.484 24.234 8.609 1 93.5 150 LEU B CA 1
ATOM 4055 C C . LEU B 1 150 ? 5.867 24.344 7.215 1 93.5 150 LEU B C 1
ATOM 4057 O O . LEU B 1 150 ? 6.457 23.891 6.234 1 93.5 150 LEU B O 1
ATOM 4061 N N . VAL B 1 151 ? 4.668 24.984 7.086 1 95.5 151 VAL B N 1
ATOM 4062 C CA . VAL B 1 151 ? 3.984 24.922 5.797 1 95.5 151 VAL B CA 1
ATOM 4063 C C . VAL B 1 151 ? 3.719 26.328 5.281 1 95.5 151 VAL B C 1
ATOM 4065 O O . VAL B 1 151 ? 3.385 26.516 4.109 1 95.5 151 VAL B O 1
ATOM 4068 N N . LYS B 1 152 ? 3.885 27.391 6.09 1 94.81 152 LYS B N 1
ATOM 4069 C CA . LYS B 1 152 ? 3.486 28.75 5.738 1 94.81 152 LYS B CA 1
ATOM 4070 C C . LYS B 1 152 ? 4.219 29.234 4.488 1 94.81 152 LYS B C 1
ATOM 4072 O O . LYS B 1 152 ? 3.688 30.031 3.723 1 94.81 152 LYS B O 1
ATOM 4077 N N . HIS B 1 153 ? 5.438 28.781 4.238 1 94.19 153 HIS B N 1
ATOM 4078 C CA . HIS B 1 153 ? 6.227 29.203 3.088 1 94.19 153 HIS B CA 1
ATOM 4079 C C . HIS B 1 153 ? 5.594 28.734 1.782 1 94.19 153 HIS B C 1
ATOM 4081 O O . HIS B 1 153 ? 5.887 29.281 0.714 1 94.19 153 HIS B O 1
ATOM 4087 N N . LEU B 1 154 ? 4.742 27.781 1.848 1 95.12 154 LEU B N 1
ATOM 4088 C CA . LEU B 1 154 ? 4.066 27.25 0.665 1 95.12 154 LEU B CA 1
ATOM 4089 C C . LEU B 1 154 ? 2.82 28.062 0.342 1 95.12 154 LEU B C 1
ATOM 4091 O O . LEU B 1 154 ? 2.242 27.922 -0.738 1 95.12 154 LEU B O 1
ATOM 4095 N N . LEU B 1 155 ? 2.398 28.922 1.299 1 95.62 155 LEU B N 1
ATOM 4096 C CA . LEU B 1 155 ? 1.199 29.75 1.14 1 95.62 155 LEU B CA 1
ATOM 4097 C C . LEU B 1 155 ? 1.543 31.109 0.539 1 95.62 155 LEU B C 1
ATOM 4099 O O . LEU B 1 155 ? 2.545 31.719 0.914 1 95.62 155 LEU B O 1
ATOM 4103 N N . SER B 1 156 ? 0.743 31.547 -0.339 1 95.12 156 SER B N 1
ATOM 4104 C CA . SER B 1 156 ? 0.903 32.906 -0.861 1 95.12 156 SER B CA 1
ATOM 4105 C C . SER B 1 156 ? 0.601 33.938 0.208 1 95.12 156 SER B C 1
ATOM 4107 O O . SER B 1 156 ? -0.061 33.625 1.204 1 95.12 156 SER B O 1
ATOM 4109 N N . GLU B 1 157 ? 1.062 35.125 -0.05 1 94.12 157 GLU B N 1
ATOM 4110 C CA . GLU B 1 157 ? 0.767 36.219 0.862 1 94.12 157 GLU B CA 1
ATOM 4111 C C . GLU B 1 157 ? -0.735 36.5 0.952 1 94.12 157 GLU B C 1
ATOM 4113 O O . GLU B 1 157 ? -1.259 36.781 2.031 1 94.12 157 GLU B O 1
ATOM 4118 N N . ASP B 1 158 ? -1.337 36.406 -0.145 1 94.69 158 ASP B N 1
ATOM 4119 C CA . ASP B 1 158 ? -2.781 36.625 -0.188 1 94.69 158 ASP B CA 1
ATOM 4120 C C . ASP B 1 158 ? -3.514 35.594 0.679 1 94.69 158 ASP B C 1
ATOM 4122 O O . ASP B 1 158 ? -4.426 35.938 1.427 1 94.69 158 ASP B O 1
ATOM 4126 N N . THR B 1 159 ? -3.113 34.312 0.558 1 95.81 159 THR B N 1
ATOM 4127 C CA . THR B 1 159 ? -3.717 33.25 1.363 1 95.81 159 THR B CA 1
ATOM 4128 C C . THR B 1 159 ? -3.471 33.5 2.85 1 95.81 159 THR B C 1
ATOM 4130 O O . THR B 1 159 ? -4.387 33.375 3.666 1 95.81 159 THR B O 1
ATOM 4133 N N . ARG B 1 160 ? -2.312 33.906 3.211 1 94.88 160 ARG B N 1
ATOM 4134 C CA . ARG B 1 160 ? -1.954 34.156 4.605 1 94.88 160 ARG B CA 1
ATOM 4135 C C . ARG B 1 160 ? -2.787 35.281 5.203 1 94.88 160 ARG B C 1
ATOM 4137 O O . ARG B 1 160 ? -3.197 35.188 6.363 1 94.88 160 ARG B O 1
ATOM 4144 N N . LYS B 1 161 ? -3.049 36.25 4.402 1 94.56 161 LYS B N 1
ATOM 4145 C CA . LYS B 1 161 ? -3.834 37.406 4.863 1 94.56 161 LYS B CA 1
ATOM 4146 C C . LYS B 1 161 ? -5.281 37 5.133 1 94.56 161 LYS B C 1
ATOM 4148 O O . LYS B 1 161 ? -5.98 37.656 5.91 1 94.56 161 LYS B O 1
ATOM 4153 N N . LYS B 1 162 ? -5.668 36 4.5 1 96.5 162 LYS B N 1
ATOM 4154 C CA . LYS B 1 162 ? -7.055 35.562 4.605 1 96.5 162 LYS B CA 1
ATOM 4155 C C . LYS B 1 162 ? -7.227 34.531 5.742 1 96.5 162 LYS B C 1
ATOM 4157 O O . LYS B 1 162 ? -8.312 34 5.934 1 96.5 162 LYS B O 1
ATOM 4162 N N . MET B 1 163 ? -6.168 34.25 6.488 1 96 163 MET B N 1
ATOM 4163 C CA . MET B 1 163 ? -6.211 33.312 7.602 1 96 163 MET B CA 1
ATOM 4164 C C . MET B 1 163 ? -6.34 34.031 8.93 1 96 163 MET B C 1
ATOM 4166 O O . MET B 1 163 ? -5.621 35 9.18 1 96 163 MET B O 1
ATOM 4170 N N . VAL B 1 164 ? -7.25 33.562 9.727 1 95.06 164 VAL B N 1
ATOM 4171 C CA . VAL B 1 164 ? -7.41 34.156 11.055 1 95.06 164 VAL B CA 1
ATOM 4172 C C . VAL B 1 164 ? -7.512 33.062 12.102 1 95.06 164 VAL B C 1
ATOM 4174 O O . VAL B 1 164 ? -8.328 32.125 11.969 1 95.06 164 VAL B O 1
ATOM 4177 N N . VAL B 1 165 ? -6.699 33.125 13.109 1 95.06 165 VAL B N 1
ATOM 4178 C CA . VAL B 1 165 ? -6.785 32.219 14.25 1 95.06 165 VAL B CA 1
ATOM 4179 C C . VAL B 1 165 ? -7.758 32.781 15.281 1 95.06 165 VAL B C 1
ATOM 4181 O O . VAL B 1 165 ? -7.555 33.875 15.805 1 95.06 165 VAL B O 1
ATOM 4184 N N . LEU B 1 166 ? -8.781 31.984 15.516 1 95.31 166 LEU B N 1
ATOM 4185 C CA . LEU B 1 166 ? -9.805 32.469 16.438 1 95.31 166 LEU B CA 1
ATOM 4186 C C . LEU B 1 166 ? -9.539 31.969 17.844 1 95.31 166 LEU B C 1
ATOM 4188 O O . LEU B 1 166 ? -9.047 30.844 18.031 1 95.31 166 LEU B O 1
ATOM 4192 N N . GLY B 1 167 ? -9.867 32.75 18.812 1 91.88 167 GLY B N 1
ATOM 4193 C CA . GLY B 1 167 ? -9.695 32.406 20.219 1 91.88 167 GLY B CA 1
ATOM 4194 C C . GLY B 1 167 ? -10.859 31.594 20.781 1 91.88 167 GLY B C 1
ATOM 4195 O O . GLY B 1 167 ? -11.555 30.906 20.031 1 91.88 167 GLY B O 1
ATOM 4196 N N . ALA B 1 168 ? -11.055 31.672 22.109 1 90.94 168 ALA B N 1
ATOM 4197 C CA . ALA B 1 168 ? -12.047 30.875 22.828 1 90.94 168 ALA B CA 1
ATOM 4198 C C . ALA B 1 168 ? -13.461 31.219 22.391 1 90.94 168 ALA B C 1
ATOM 4200 O O . ALA B 1 168 ? -14.375 30.406 22.5 1 90.94 168 ALA B O 1
ATOM 4201 N N . ASN B 1 169 ? -13.664 32.438 21.875 1 94.38 169 ASN B N 1
ATOM 4202 C CA . ASN B 1 169 ? -14.984 32.875 21.453 1 94.38 169 ASN B CA 1
ATOM 4203 C C . ASN B 1 169 ? -15.219 32.594 19.969 1 94.38 169 ASN B C 1
ATOM 4205 O O . ASN B 1 169 ? -15.906 33.375 19.281 1 94.38 169 ASN B O 1
ATOM 4209 N N . TRP B 1 170 ? -14.609 31.531 19.453 1 96.75 170 TRP B N 1
ATOM 4210 C CA . TRP B 1 170 ? -14.641 31.25 18.016 1 96.75 170 TRP B CA 1
ATOM 4211 C C . TRP B 1 170 ? -16.062 31 17.547 1 96.75 170 TRP B C 1
ATOM 4213 O O . TRP B 1 170 ? -16.422 31.406 16.438 1 96.75 170 TRP B O 1
ATOM 4223 N N . LYS B 1 171 ? -16.969 30.469 18.297 1 97.75 171 LYS B N 1
ATOM 4224 C CA . LYS B 1 171 ? -18.359 30.219 17.906 1 97.75 171 LYS B CA 1
ATOM 4225 C C . LYS B 1 171 ? -19.078 31.531 17.594 1 97.75 171 LYS B C 1
ATOM 4227 O O . LYS B 1 171 ? -19.75 31.656 16.578 1 97.75 171 LYS B O 1
ATOM 4232 N N . GLU B 1 172 ? -18.922 32.438 18.484 1 96.75 172 GLU B N 1
ATOM 4233 C CA . GLU B 1 172 ? -19.547 33.75 18.312 1 96.75 172 GLU B CA 1
ATOM 4234 C C . GLU B 1 172 ? -19.047 34.438 17.047 1 96.75 172 GLU B C 1
ATOM 4236 O O . GLU B 1 172 ? -19.828 35.031 16.297 1 96.75 172 GLU B O 1
ATOM 4241 N N . ILE B 1 173 ? -17.797 34.375 16.875 1 96.88 173 ILE B N 1
ATOM 4242 C CA . ILE B 1 173 ? -17.219 35 15.711 1 96.88 173 ILE B CA 1
ATOM 4243 C C . ILE B 1 173 ? -17.734 34.344 14.438 1 96.88 173 ILE B C 1
ATOM 4245 O O . ILE B 1 173 ? -18.047 35.031 13.461 1 96.88 173 ILE B O 1
ATOM 4249 N N . LEU B 1 174 ? -17.828 33 14.406 1 98.25 174 LEU B N 1
ATOM 4250 C CA . LEU B 1 174 ? -18.375 32.312 13.242 1 98.25 174 LEU B CA 1
ATOM 4251 C C . LEU B 1 174 ? -19.781 32.781 12.938 1 98.25 174 LEU B C 1
ATOM 4253 O O . LEU B 1 174 ? -20.156 32.969 11.766 1 98.25 174 LEU B O 1
ATOM 4257 N N . HIS B 1 175 ? -20.562 33.094 13.93 1 98.31 175 HIS B N 1
ATOM 4258 C CA . HIS B 1 175 ? -21.938 33.5 13.766 1 98.31 175 HIS B CA 1
ATOM 4259 C C . HIS B 1 175 ? -22.031 34.875 13.086 1 98.31 175 HIS B C 1
ATOM 4261 O O . HIS B 1 175 ? -23.078 35.219 12.531 1 98.31 175 HIS B O 1
ATOM 4267 N N . ASN B 1 176 ? -20.969 35.656 13.141 1 97.94 176 ASN B N 1
ATOM 4268 C CA . ASN B 1 176 ? -20.938 36.938 12.445 1 97.94 176 ASN B CA 1
ATOM 4269 C C . ASN B 1 176 ? -20.797 36.75 10.938 1 97.94 176 ASN B C 1
ATOM 4271 O O . ASN B 1 176 ? -21.062 37.688 10.172 1 97.94 176 ASN B O 1
ATOM 4275 N N . HIS B 1 177 ? -20.422 35.562 10.555 1 98.19 177 HIS B N 1
ATOM 4276 C CA . HIS B 1 177 ? -20.094 35.375 9.148 1 98.19 177 HIS B CA 1
ATOM 4277 C C . HIS B 1 177 ? -20.984 34.281 8.531 1 98.19 177 HIS B C 1
ATOM 4279 O O . HIS B 1 177 ? -21.078 34.188 7.305 1 98.19 177 HIS B O 1
ATOM 4285 N N . ILE B 1 178 ? -21.578 33.5 9.336 1 98.62 178 ILE B N 1
ATOM 4286 C CA . ILE B 1 178 ? -22.359 32.344 8.898 1 98.62 178 ILE B CA 1
ATOM 4287 C C . ILE B 1 178 ? -23.641 32.25 9.734 1 98.62 178 ILE B C 1
ATOM 4289 O O . ILE B 1 178 ? -23.578 32.312 10.969 1 98.62 178 ILE B O 1
ATOM 4293 N N . ASP B 1 179 ? -24.734 32.094 9.062 1 98.56 179 ASP B N 1
ATOM 4294 C CA . ASP B 1 179 ? -25.969 31.828 9.797 1 98.56 179 ASP B CA 1
ATOM 4295 C C . ASP B 1 179 ? -25.875 30.547 10.602 1 98.56 179 ASP B C 1
ATOM 4297 O O . ASP B 1 179 ? -25.453 29.5 10.078 1 98.56 179 ASP B O 1
ATOM 4301 N N . PRO B 1 180 ? -26.266 30.609 11.875 1 98.38 180 PRO B N 1
ATOM 4302 C CA . PRO B 1 180 ? -26.172 29.422 12.727 1 98.38 180 PRO B CA 1
ATOM 4303 C C . PRO B 1 180 ? -26.875 28.219 12.117 1 98.38 180 PRO B C 1
ATOM 4305 O O . PRO B 1 180 ? -26.469 27.078 12.352 1 98.38 180 PRO B O 1
ATOM 4308 N N . SER B 1 181 ? -27.875 28.406 11.312 1 98.44 181 SER B N 1
ATOM 4309 C CA . SER B 1 181 ? -28.609 27.297 10.703 1 98.44 181 SER B CA 1
ATOM 4310 C C . SER B 1 181 ? -27.766 26.594 9.648 1 98.44 181 SER B C 1
ATOM 4312 O O . SER B 1 181 ? -28.109 25.484 9.211 1 98.44 181 SER B O 1
ATOM 4314 N N . GLU B 1 182 ? -26.641 27.203 9.242 1 98.5 182 GLU B N 1
ATOM 4315 C CA . GLU B 1 182 ? -25.734 26.641 8.234 1 98.5 182 GLU B CA 1
ATOM 4316 C C . GLU B 1 182 ? -24.547 25.953 8.891 1 98.5 182 GLU B C 1
ATOM 4318 O O . GLU B 1 182 ? -23.703 25.375 8.203 1 98.5 182 GLU B O 1
ATOM 4323 N N . ILE B 1 183 ? -24.453 25.984 10.211 1 98.75 183 ILE B N 1
ATOM 4324 C CA . ILE B 1 183 ? -23.344 25.422 10.969 1 98.75 183 ILE B CA 1
ATOM 4325 C C . ILE B 1 183 ? -23.828 24.188 11.734 1 98.75 183 ILE B C 1
ATOM 4327 O O . ILE B 1 183 ? -24.844 24.219 12.422 1 98.75 183 ILE B O 1
ATOM 4331 N N . PRO B 1 184 ? -23.062 23.062 11.594 1 98.75 184 PRO B N 1
ATOM 4332 C CA . PRO B 1 184 ? -23.422 21.906 12.414 1 98.75 184 PRO B CA 1
ATOM 4333 C C . PRO B 1 184 ? -23.5 22.234 13.906 1 98.75 184 PRO B C 1
ATOM 4335 O O . PRO B 1 184 ? -22.719 23.047 14.398 1 98.75 184 PRO B O 1
ATOM 4338 N N . VAL B 1 185 ? -24.375 21.5 14.609 1 98.69 185 VAL B N 1
ATOM 4339 C CA . VAL B 1 185 ? -24.484 21.656 16.062 1 98.69 185 VAL B CA 1
ATOM 4340 C C . VAL B 1 185 ? -23.125 21.453 16.719 1 98.69 185 VAL B C 1
ATOM 4342 O O . VAL B 1 185 ? -22.75 22.188 17.625 1 98.69 185 VAL B O 1
ATOM 4345 N N . HIS B 1 186 ? -22.375 20.531 16.281 1 98.12 186 HIS B N 1
ATOM 4346 C CA . HIS B 1 186 ? -21.047 20.203 16.812 1 98.12 186 HIS B CA 1
ATOM 4347 C C . HIS B 1 186 ? -20.109 21.406 16.75 1 98.12 186 HIS B C 1
ATOM 4349 O O . HIS B 1 186 ? -19.219 21.531 17.594 1 98.12 186 HIS B O 1
ATOM 4355 N N . TYR B 1 187 ? -20.406 22.297 15.852 1 98.38 187 TYR B N 1
ATOM 4356 C CA . TYR B 1 187 ? -19.562 23.469 15.688 1 98.38 187 TYR B CA 1
ATOM 4357 C C . TYR B 1 187 ? -20.297 24.734 16.109 1 98.38 187 TYR B C 1
ATOM 4359 O O . TYR B 1 187 ? -19.969 25.844 15.656 1 98.38 187 TYR B O 1
ATOM 4367 N N . GLY B 1 188 ? -21.297 24.578 16.906 1 98.06 188 GLY B N 1
ATOM 4368 C CA . GLY B 1 188 ? -21.906 25.719 17.547 1 98.06 188 GLY B CA 1
ATOM 4369 C C . GLY B 1 188 ? -23.109 26.266 16.781 1 98.06 188 GLY B C 1
ATOM 4370 O O . GLY B 1 188 ? -23.641 27.328 17.109 1 98.06 188 GLY B O 1
ATOM 4371 N N . GLY B 1 189 ? -23.516 25.578 15.711 1 98.62 189 GLY B N 1
ATOM 4372 C CA . GLY B 1 189 ? -24.719 25.953 14.984 1 98.62 189 GLY B CA 1
ATOM 4373 C C . GLY B 1 189 ? -25.938 25.141 15.375 1 98.62 189 GLY B C 1
ATOM 4374 O O . GLY B 1 189 ? -26.062 24.719 16.531 1 98.62 189 GLY B O 1
ATOM 4375 N N . THR B 1 190 ? -26.906 25.109 14.43 1 98.5 190 THR B N 1
ATOM 4376 C CA . THR B 1 190 ? -28.141 24.406 14.727 1 98.5 190 THR B CA 1
ATOM 4377 C C . THR B 1 190 ? -28.422 23.344 13.656 1 98.5 190 THR B C 1
ATOM 4379 O O . THR B 1 190 ? -29.422 22.609 13.75 1 98.5 190 THR B O 1
ATOM 4382 N N . ARG B 1 191 ? -27.609 23.172 12.688 1 98.12 191 ARG B N 1
ATOM 4383 C CA . ARG B 1 191 ? -27.828 22.219 11.602 1 98.12 191 ARG B CA 1
ATOM 4384 C C . ARG B 1 191 ? -27.578 20.781 12.062 1 98.12 191 ARG B C 1
ATOM 4386 O O . ARG B 1 191 ? -26.625 20.531 12.805 1 98.12 191 ARG B O 1
ATOM 4393 N N . THR B 1 192 ? -28.453 19.844 11.688 1 98.31 192 THR B N 1
ATOM 4394 C CA . THR B 1 192 ? -28.281 18.406 11.914 1 98.31 192 THR B CA 1
ATOM 4395 C C . THR B 1 192 ? -28.578 17.625 10.641 1 98.31 192 THR B C 1
ATOM 4397 O O . THR B 1 192 ? -29.172 18.156 9.695 1 98.31 192 THR B O 1
ATOM 4400 N N . ASP B 1 193 ? -28.125 16.406 10.562 1 97.25 193 ASP B N 1
ATOM 4401 C CA . ASP B 1 193 ? -28.562 15.5 9.508 1 97.25 193 ASP B CA 1
ATOM 4402 C C . ASP B 1 193 ? -30.047 15.172 9.641 1 97.25 193 ASP B C 1
ATOM 4404 O O . ASP B 1 193 ? -30.641 15.414 10.695 1 97.25 193 ASP B O 1
ATOM 4408 N N . PRO B 1 194 ? -30.547 14.648 8.523 1 95.12 194 PRO B N 1
ATOM 4409 C CA . PRO B 1 194 ? -31.969 14.281 8.602 1 95.12 194 PRO B CA 1
ATOM 4410 C C . PRO B 1 194 ? -32.281 13.32 9.75 1 95.12 194 PRO B C 1
ATOM 4412 O O . PRO B 1 194 ? -33.344 13.359 10.328 1 95.12 194 PRO B O 1
ATOM 4415 N N . ASP B 1 195 ? -31.391 12.516 10.156 1 96.38 195 ASP B N 1
ATOM 4416 C CA . ASP B 1 195 ? -31.594 11.562 11.242 1 96.38 195 ASP B CA 1
ATOM 4417 C C . ASP B 1 195 ? -31.266 12.188 12.594 1 96.38 195 ASP B C 1
ATOM 4419 O O . ASP B 1 195 ? -31.234 11.492 13.617 1 96.38 195 ASP B O 1
ATOM 4423 N N . GLY B 1 196 ? -30.906 13.469 12.609 1 97.06 196 GLY B N 1
ATOM 4424 C CA . GLY B 1 196 ? -30.688 14.188 13.852 1 97.06 196 GLY B CA 1
ATOM 4425 C C . GLY B 1 196 ? -29.219 14.219 14.266 1 97.06 196 GLY B C 1
ATOM 4426 O O . GLY B 1 196 ? -28.891 14.75 15.328 1 97.06 196 GLY B O 1
ATOM 4427 N N . ASP B 1 197 ? -28.312 13.695 13.57 1 97.75 197 ASP B N 1
ATOM 4428 C CA . ASP B 1 197 ? -26.891 13.664 13.906 1 97.75 197 ASP B CA 1
ATOM 4429 C C . ASP B 1 197 ? -26.312 15.078 13.992 1 97.75 197 ASP B C 1
ATOM 4431 O O . ASP B 1 197 ? -26.266 15.797 12.992 1 97.75 197 ASP B O 1
ATOM 4435 N N . PRO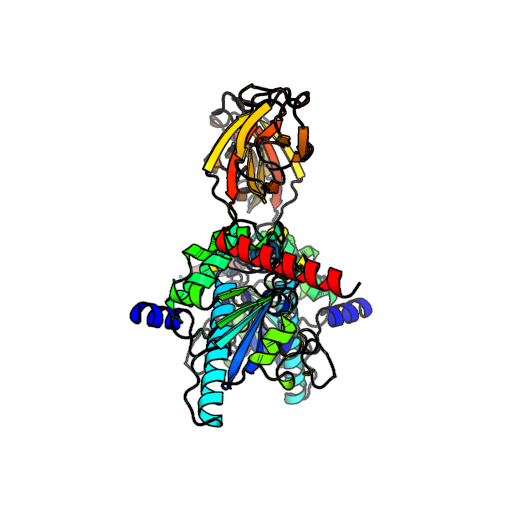 B 1 198 ? -25.891 15.445 15.125 1 98.31 198 PRO B N 1
ATOM 4436 C CA . PRO B 1 198 ? -25.406 16.812 15.32 1 98.31 198 PRO B CA 1
ATOM 4437 C C . PRO B 1 198 ? -24.062 17.062 14.617 1 98.31 198 PRO B C 1
ATOM 4439 O O . PRO B 1 198 ? -23.625 18.203 14.516 1 98.31 198 PRO B O 1
ATOM 4442 N N . LYS B 1 199 ? -23.422 16.047 14.133 1 98.19 199 LYS B N 1
ATOM 4443 C CA . LYS B 1 199 ? -22.109 16.172 13.5 1 98.19 199 LYS B CA 1
ATOM 4444 C C . LYS B 1 199 ? -22.234 16.234 11.977 1 98.19 199 LYS B C 1
ATOM 4446 O O . LYS B 1 199 ? -21.25 16.453 11.273 1 98.19 199 LYS B O 1
ATOM 4451 N N . CYS B 1 200 ? -23.438 16.062 11.445 1 98.31 200 CYS B N 1
ATOM 4452 C CA . CYS B 1 200 ? -23.719 16.078 10.008 1 98.31 200 CYS B CA 1
ATOM 4453 C C . CYS B 1 200 ? -22.75 15.164 9.258 1 98.31 200 CYS B C 1
ATOM 4455 O O . CYS B 1 200 ? -22.109 15.586 8.289 1 98.31 200 CYS B O 1
ATOM 4457 N N . GLN B 1 201 ? -22.672 13.906 9.68 1 97.44 201 GLN B N 1
ATOM 4458 C CA . GLN B 1 201 ? -21.703 12.945 9.156 1 97.44 201 GLN B CA 1
ATOM 4459 C C . GLN B 1 201 ? -22.062 12.5 7.746 1 97.44 201 GLN B C 1
ATOM 4461 O O . GLN B 1 201 ? -21.25 11.898 7.051 1 97.44 201 GLN B O 1
ATOM 4466 N N . SER B 1 202 ? -23.25 12.828 7.27 1 96.06 202 SER B N 1
ATOM 4467 C CA . SER B 1 202 ? -23.609 12.555 5.883 1 96.06 202 SER B CA 1
ATOM 4468 C C . SER B 1 202 ? -22.812 13.438 4.922 1 96.06 202 SER B C 1
ATOM 4470 O O . SER B 1 202 ? -22.641 13.086 3.752 1 96.06 202 SER B O 1
ATOM 4472 N N . MET B 1 203 ? -22.266 14.57 5.457 1 96.5 203 MET B N 1
ATOM 4473 C CA . MET B 1 203 ? -21.578 15.523 4.598 1 96.5 203 MET B CA 1
ATOM 4474 C C . MET B 1 203 ? -20.125 15.695 5.031 1 96.5 203 MET B C 1
ATOM 4476 O O . MET B 1 203 ? -19.281 16.156 4.254 1 96.5 203 MET B O 1
ATOM 4480 N N . LEU B 1 204 ? -19.891 15.289 6.301 1 98.06 204 LEU B N 1
ATOM 4481 C CA . LEU B 1 204 ? -18.562 15.531 6.863 1 98.06 204 LEU B CA 1
ATOM 4482 C C . LEU B 1 204 ? -17.922 14.227 7.324 1 98.06 204 LEU B C 1
ATOM 4484 O O . LEU B 1 204 ? -18.562 13.422 8.016 1 98.06 204 LEU B O 1
ATOM 4488 N N . CYS B 1 205 ? -16.656 14.078 6.871 1 97.75 205 CYS B N 1
ATOM 4489 C CA . CYS B 1 205 ? -15.836 12.977 7.367 1 97.75 205 CYS B CA 1
ATOM 4490 C C . CYS B 1 205 ? -14.906 13.453 8.477 1 97.75 205 CYS B C 1
ATOM 4492 O O . CYS B 1 205 ? -14.109 14.367 8.273 1 97.75 205 CYS B O 1
ATOM 4494 N N . TYR B 1 206 ? -14.93 12.781 9.594 1 97.81 206 TYR B N 1
ATOM 4495 C CA . TYR B 1 206 ? -14.172 13.266 10.742 1 97.81 206 TYR B CA 1
ATOM 4496 C C . TYR B 1 206 ? -12.867 12.5 10.898 1 97.81 206 TYR B C 1
ATOM 4498 O O . TYR B 1 206 ? -12.039 12.828 11.75 1 97.81 206 TYR B O 1
ATOM 4506 N N . GLY B 1 207 ? -12.648 11.453 10.102 1 97.19 207 GLY B N 1
ATOM 4507 C CA . GLY B 1 207 ? -11.398 10.719 10.078 1 97.19 207 GLY B CA 1
ATOM 4508 C C . GLY B 1 207 ? -11.148 9.922 11.344 1 97.19 207 GLY B C 1
ATOM 4509 O O . GLY B 1 207 ? -12.023 9.188 11.805 1 97.19 207 GLY B O 1
ATOM 4510 N N . GLY B 1 208 ? -9.969 10.07 11.883 1 96.69 208 GLY B N 1
ATOM 4511 C CA . GLY B 1 208 ? -9.547 9.281 13.031 1 96.69 208 GLY B CA 1
ATOM 4512 C C . GLY B 1 208 ? -8.391 8.352 12.727 1 96.69 208 GLY B C 1
ATOM 4513 O O . GLY B 1 208 ? -7.805 8.414 11.641 1 96.69 208 GLY B O 1
ATOM 4514 N N . ASP B 1 209 ? -7.984 7.516 13.758 1 96.12 209 ASP B N 1
ATOM 4515 C CA . ASP B 1 209 ? -6.887 6.574 13.586 1 96.12 209 ASP B CA 1
ATOM 4516 C C . ASP B 1 209 ? -7.234 5.508 12.547 1 96.12 209 ASP B C 1
ATOM 4518 O O . ASP B 1 209 ? -8.344 4.965 12.562 1 96.12 209 ASP B O 1
ATOM 4522 N N . VAL B 1 210 ? -6.254 5.234 11.648 1 94.94 210 VAL B N 1
ATOM 4523 C CA . VAL B 1 210 ? -6.461 4.242 10.594 1 94.94 210 VAL B CA 1
ATOM 4524 C C . VAL B 1 210 ? -6.23 2.842 11.156 1 94.94 210 VAL B C 1
ATOM 4526 O O . VAL B 1 210 ? -5.172 2.555 11.711 1 94.94 210 VAL B O 1
ATOM 4529 N N . PRO B 1 211 ? -7.145 1.986 10.992 1 92.5 211 PRO B N 1
ATOM 4530 C CA . PRO B 1 211 ? -6.941 0.606 11.438 1 92.5 211 PRO B CA 1
ATOM 4531 C C . PRO B 1 211 ? -5.82 -0.1 10.68 1 92.5 211 PRO B C 1
ATOM 4533 O O . PRO B 1 211 ? -5.633 0.14 9.484 1 92.5 211 PRO B O 1
ATOM 4536 N N . ARG B 1 212 ? -5.117 -1.106 11.312 1 84.81 212 ARG B N 1
ATOM 4537 C CA . ARG B 1 212 ? -3.955 -1.801 10.766 1 84.81 212 ARG B CA 1
ATOM 4538 C C . ARG B 1 212 ? -4.344 -2.643 9.555 1 84.81 212 ARG B C 1
ATOM 4540 O O . ARG B 1 212 ? -3.518 -2.895 8.672 1 84.81 212 ARG B O 1
ATOM 4547 N N . LYS B 1 213 ? -5.551 -2.982 9.461 1 83 213 LYS B N 1
ATOM 4548 C CA . LYS B 1 213 ? -6.023 -3.816 8.359 1 83 213 LYS B CA 1
ATOM 4549 C C . LYS B 1 213 ? -5.828 -3.117 7.02 1 83 213 LYS B C 1
ATOM 4551 O O . LYS B 1 213 ? -5.824 -3.764 5.973 1 83 213 LYS B O 1
ATOM 4556 N N . TYR B 1 214 ? -5.648 -1.839 6.969 1 88.5 214 TYR B N 1
ATOM 4557 C CA . TYR B 1 214 ? -5.488 -1.087 5.73 1 88.5 214 TYR B CA 1
ATOM 4558 C C . TYR B 1 214 ? -4.02 -0.967 5.352 1 88.5 214 TYR B C 1
ATOM 4560 O O . TYR B 1 214 ? -3.691 -0.575 4.227 1 88.5 214 TYR B O 1
ATOM 4568 N N . PHE B 1 215 ? -3.109 -1.392 6.277 1 86.12 215 PHE B N 1
ATOM 4569 C CA . PHE B 1 215 ? -1.688 -1.185 6.027 1 86.12 215 PHE B CA 1
ATOM 4570 C C . PHE B 1 215 ? -1.166 -2.184 5.004 1 86.12 215 PHE B C 1
ATOM 4572 O O . PHE B 1 215 ? -1.237 -3.396 5.215 1 86.12 215 PHE B O 1
ATOM 4579 N N . VAL B 1 216 ? -0.616 -1.709 3.869 1 80.75 216 VAL B N 1
ATOM 4580 C CA . VAL B 1 216 ? -0.077 -2.547 2.801 1 80.75 216 VAL B CA 1
ATOM 4581 C C . VAL B 1 216 ? 1.351 -2.965 3.145 1 80.75 216 VAL B C 1
ATOM 4583 O O . VAL B 1 216 ? 1.733 -4.117 2.932 1 80.75 216 VAL B O 1
ATOM 4586 N N . CYS B 1 217 ? 2.18 -2.168 3.562 1 65.19 217 CYS B N 1
ATOM 4587 C CA . CYS B 1 217 ? 3.594 -2.396 3.834 1 65.19 217 CYS B CA 1
ATOM 4588 C C . CYS B 1 217 ? 3.781 -3.482 4.887 1 65.19 217 CYS B C 1
ATOM 4590 O O . CYS B 1 217 ? 4.719 -4.277 4.805 1 65.19 217 CYS B O 1
ATOM 4592 N N . ASP B 1 218 ? 2.955 -3.676 5.793 1 62.53 218 ASP B N 1
ATOM 4593 C CA . ASP B 1 218 ? 3.059 -4.633 6.891 1 62.53 218 ASP B CA 1
ATOM 4594 C C . ASP B 1 218 ? 2.713 -6.043 6.422 1 62.53 218 ASP B C 1
ATOM 4596 O O . ASP B 1 218 ? 3.158 -7.027 7.02 1 62.53 218 ASP B O 1
ATOM 4600 N N . GLN B 1 219 ? 2.178 -6.16 5.371 1 61.47 219 GLN B N 1
ATOM 4601 C CA . GLN B 1 219 ? 1.628 -7.449 4.965 1 61.47 219 GLN B CA 1
ATOM 4602 C C . GLN B 1 219 ? 2.68 -8.297 4.254 1 61.47 219 GLN B C 1
ATOM 4604 O O . GLN B 1 219 ? 2.557 -9.516 4.188 1 61.47 219 GLN B O 1
ATOM 4609 N N . VAL B 1 220 ? 3.756 -7.688 3.863 1 63.78 220 VAL B N 1
ATOM 4610 C CA . VAL B 1 220 ? 4.738 -8.445 3.098 1 63.78 220 VAL B CA 1
ATOM 4611 C C . VAL B 1 220 ? 5.934 -8.789 3.984 1 63.78 220 VAL B C 1
ATOM 4613 O O . VAL B 1 220 ? 6.898 -9.414 3.529 1 63.78 220 VAL B O 1
ATOM 4616 N N . LYS B 1 221 ? 5.77 -8.586 5.238 1 63.91 221 LYS B N 1
ATOM 4617 C CA . LYS B 1 221 ? 6.879 -8.898 6.129 1 63.91 221 LYS B CA 1
ATOM 4618 C C . LYS B 1 221 ? 7.09 -10.406 6.238 1 63.91 221 LYS B C 1
ATOM 4620 O O . LYS B 1 221 ? 6.129 -11.156 6.41 1 63.91 221 LYS B O 1
ATOM 4625 N N . GLN B 1 222 ? 8.328 -10.891 5.93 1 67 222 GLN B N 1
ATOM 4626 C CA . GLN B 1 222 ? 8.711 -12.297 5.848 1 67 222 GLN B CA 1
ATOM 4627 C C . GLN B 1 222 ? 9.383 -12.758 7.141 1 67 222 GLN B C 1
ATOM 4629 O O . GLN B 1 222 ? 10.195 -12.031 7.715 1 67 222 GLN B O 1
ATOM 4634 N N . GLN B 1 223 ? 8.867 -13.891 7.699 1 72.5 223 GLN B N 1
ATOM 4635 C CA . GLN B 1 223 ? 9.57 -14.586 8.766 1 72.5 223 GLN B CA 1
ATOM 4636 C C . GLN B 1 223 ? 10.617 -15.547 8.203 1 72.5 223 GLN B C 1
ATOM 4638 O O . GLN B 1 223 ? 10.336 -16.297 7.27 1 72.5 223 GLN B O 1
ATOM 4643 N N . TYR B 1 224 ? 11.898 -15.492 8.711 1 85.88 224 TYR B N 1
ATOM 4644 C CA . TYR B 1 224 ? 12.984 -16.344 8.242 1 85.88 224 TYR B CA 1
ATOM 4645 C C . TYR B 1 224 ? 13.164 -17.547 9.141 1 85.88 224 TYR B C 1
ATOM 4647 O O . TYR B 1 224 ? 13.086 -17.438 10.367 1 85.88 224 TYR B O 1
ATOM 4655 N N . GLU B 1 225 ? 13.523 -18.703 8.617 1 86.19 225 GLU B N 1
ATOM 4656 C CA . GLU B 1 225 ? 13.562 -19.969 9.344 1 86.19 225 GLU B CA 1
ATOM 4657 C C . GLU B 1 225 ? 14.922 -20.188 10 1 86.19 225 GLU B C 1
ATOM 4659 O O . GLU B 1 225 ? 15.023 -20.891 11.008 1 86.19 225 GLU B O 1
ATOM 4664 N N . HIS B 1 226 ? 15.969 -19.656 9.406 1 90.38 226 HIS B N 1
ATOM 4665 C CA . HIS B 1 226 ? 17.328 -19.922 9.859 1 90.38 226 HIS B CA 1
ATOM 4666 C C . HIS B 1 226 ? 18.125 -18.625 9.992 1 90.38 226 HIS B C 1
ATOM 4668 O O . HIS B 1 226 ? 17.734 -17.594 9.438 1 90.38 226 HIS B O 1
ATOM 4674 N N . SER B 1 227 ? 19.188 -18.703 10.789 1 92.06 227 SER B N 1
ATOM 4675 C CA . SER B 1 227 ? 20.156 -17.625 10.898 1 92.06 227 SER B CA 1
ATOM 4676 C C . SER B 1 227 ? 21.594 -18.156 10.883 1 92.06 227 SER B C 1
ATOM 4678 O O . SER B 1 227 ? 21.859 -19.25 11.383 1 92.06 227 SER B O 1
ATOM 4680 N N . VAL B 1 228 ? 22.5 -17.438 10.297 1 94.25 228 VAL B N 1
ATOM 4681 C CA . VAL B 1 228 ? 23.891 -17.875 10.258 1 94.25 228 VAL B CA 1
ATOM 4682 C C . VAL B 1 228 ? 24.812 -16.656 10.414 1 94.25 228 VAL B C 1
ATOM 4684 O O . VAL B 1 228 ? 24.516 -15.578 9.906 1 94.25 228 VAL B O 1
ATOM 4687 N N . ALA B 1 229 ? 25.828 -16.828 11.102 1 92.38 229 ALA B N 1
ATOM 4688 C CA . ALA B 1 229 ? 26.859 -15.812 11.219 1 92.38 229 ALA B CA 1
ATOM 4689 C C . ALA B 1 229 ? 27.969 -16.016 10.18 1 92.38 229 ALA B C 1
ATOM 4691 O O . ALA B 1 229 ? 28.422 -17.141 9.969 1 92.38 229 ALA B O 1
ATOM 4692 N N . VAL B 1 230 ? 28.281 -15 9.539 1 94.94 230 VAL B N 1
ATOM 4693 C CA . VAL B 1 230 ? 29.406 -15.008 8.602 1 94.94 230 VAL B CA 1
ATOM 4694 C C . VAL B 1 230 ? 30.516 -14.109 9.117 1 94.94 230 VAL B C 1
ATOM 4696 O O . VAL B 1 230 ? 30.438 -12.883 9.023 1 94.94 230 VAL B O 1
ATOM 4699 N N . ASN B 1 231 ? 31.594 -14.727 9.492 1 92.69 231 ASN B N 1
ATOM 4700 C CA . ASN B 1 231 ? 32.688 -13.992 10.125 1 92.69 231 ASN B CA 1
ATOM 4701 C C . ASN B 1 231 ? 33.406 -13.102 9.125 1 92.69 231 ASN B C 1
ATOM 4703 O O . ASN B 1 231 ? 33.281 -13.289 7.914 1 92.69 231 ASN B O 1
ATOM 4707 N N . ARG B 1 232 ? 34.188 -12.18 9.68 1 90.56 232 ARG B N 1
ATOM 4708 C CA . ARG B 1 232 ? 34.969 -11.289 8.836 1 90.56 232 ARG B CA 1
ATOM 4709 C C . ARG B 1 232 ? 35.969 -12.086 7.988 1 90.56 232 ARG B C 1
ATOM 4711 O O . ARG B 1 232 ? 36.531 -13.062 8.461 1 90.56 232 ARG B O 1
ATOM 4718 N N . GLY B 1 233 ? 36.031 -11.641 6.746 1 92.88 233 GLY B N 1
ATOM 4719 C CA . GLY B 1 233 ? 37 -12.258 5.844 1 92.88 233 GLY B CA 1
ATOM 4720 C C . GLY B 1 233 ? 36.656 -13.703 5.527 1 92.88 233 GLY B C 1
ATOM 4721 O O . GLY B 1 233 ? 37.531 -14.453 5.055 1 92.88 233 GLY B O 1
ATOM 4722 N N . SER B 1 234 ? 35.438 -14.086 5.855 1 94.56 234 SER B N 1
ATOM 4723 C CA . SER B 1 234 ? 35.094 -15.484 5.66 1 94.56 234 SER B CA 1
ATOM 4724 C C . SER B 1 234 ? 33.812 -15.625 4.824 1 94.56 234 SER B C 1
ATOM 4726 O O . SER B 1 234 ? 33.25 -14.625 4.383 1 94.56 234 SER B O 1
ATOM 4728 N N . SER B 1 235 ? 33.531 -16.922 4.504 1 95.88 235 SER B N 1
ATOM 4729 C CA . SER B 1 235 ? 32.312 -17.25 3.789 1 95.88 235 SER B CA 1
ATOM 4730 C C . SER B 1 235 ? 31.594 -18.438 4.434 1 95.88 235 SER B C 1
ATOM 4732 O O . SER B 1 235 ? 32.188 -19.172 5.23 1 95.88 235 SER B O 1
ATOM 4734 N N . GLN B 1 236 ? 30.297 -18.469 4.219 1 96.44 236 GLN B N 1
ATOM 4735 C CA . GLN B 1 236 ? 29.5 -19.609 4.668 1 96.44 236 GLN B CA 1
ATOM 4736 C C . GLN B 1 236 ? 28.812 -20.297 3.49 1 96.44 236 GLN B C 1
ATOM 4738 O O . GLN B 1 236 ? 28.312 -19.625 2.586 1 96.44 236 GLN B O 1
ATOM 4743 N N . GLN B 1 237 ? 28.922 -21.594 3.479 1 96.56 237 GLN B N 1
ATOM 4744 C CA . GLN B 1 237 ? 28.312 -22.391 2.424 1 96.56 237 GLN B CA 1
ATOM 4745 C C . GLN B 1 237 ? 27.172 -23.25 2.973 1 96.56 237 GLN B C 1
ATOM 4747 O O . GLN B 1 237 ? 27.328 -23.906 4.004 1 96.56 237 GLN B O 1
ATOM 4752 N N . LEU B 1 238 ? 26.047 -23.172 2.346 1 96.25 238 LEU B N 1
ATOM 4753 C CA . LEU B 1 238 ? 24.891 -24.031 2.65 1 96.25 238 LEU B CA 1
ATOM 4754 C C . LEU B 1 238 ? 24.656 -25.031 1.529 1 96.25 238 LEU B C 1
ATOM 4756 O O . LEU B 1 238 ? 24.453 -24.641 0.375 1 96.25 238 LEU B O 1
ATOM 4760 N N . GLU B 1 239 ? 24.625 -26.266 1.898 1 96.19 239 GLU B N 1
ATOM 4761 C CA . GLU B 1 239 ? 24.531 -27.297 0.877 1 96.19 239 GLU B CA 1
ATOM 4762 C C . GLU B 1 239 ? 23.109 -27.875 0.808 1 96.19 239 GLU B C 1
ATOM 4764 O O . GLU B 1 239 ? 22.5 -28.156 1.84 1 96.19 239 GLU B O 1
ATOM 4769 N N . TYR B 1 240 ? 22.672 -28.062 -0.414 1 95.81 240 TYR B N 1
ATOM 4770 C CA . TYR B 1 240 ? 21.375 -28.656 -0.684 1 95.81 240 TYR B CA 1
ATOM 4771 C C . TYR B 1 240 ? 21.469 -29.719 -1.784 1 95.81 240 TYR B C 1
ATOM 4773 O O . TYR B 1 240 ? 21.922 -29.422 -2.895 1 95.81 240 TYR B O 1
ATOM 4781 N N . GLU B 1 241 ? 21.016 -30.812 -1.505 1 95.12 241 GLU B N 1
ATOM 4782 C CA . GLU B 1 241 ? 21.109 -31.922 -2.453 1 95.12 241 GLU B CA 1
ATOM 4783 C C . GLU B 1 241 ? 19.859 -32 -3.332 1 95.12 241 GLU B C 1
ATOM 4785 O O . GLU B 1 241 ? 18.75 -32.125 -2.826 1 95.12 241 GLU B O 1
ATOM 4790 N N . ILE B 1 242 ? 20.125 -31.906 -4.621 1 94.38 242 ILE B N 1
ATOM 4791 C CA . ILE B 1 242 ? 19.078 -32.094 -5.621 1 94.38 242 ILE B CA 1
ATOM 4792 C C . ILE B 1 242 ? 19.188 -33.469 -6.234 1 94.38 242 ILE B C 1
ATOM 4794 O O . ILE B 1 242 ? 20.156 -33.781 -6.926 1 94.38 242 ILE B O 1
ATOM 4798 N N . LEU B 1 243 ? 18.156 -34.219 -6.062 1 91.75 243 LEU B N 1
ATOM 4799 C CA . LEU B 1 243 ? 18.203 -35.625 -6.445 1 91.75 243 LEU B CA 1
ATOM 4800 C C . LEU B 1 243 ? 17.75 -35.812 -7.887 1 91.75 243 LEU B C 1
ATOM 4802 O O . LEU B 1 243 ? 18.172 -36.781 -8.555 1 91.75 243 LEU B O 1
ATOM 4806 N N . SER B 1 244 ? 16.844 -35 -8.352 1 91.38 244 SER B N 1
ATOM 4807 C CA . SER B 1 244 ? 16.344 -35.094 -9.711 1 91.38 244 SER B CA 1
ATOM 4808 C C . SER B 1 244 ? 16.297 -33.75 -10.398 1 91.38 244 SER B C 1
ATOM 4810 O O . SER B 1 244 ? 15.93 -32.75 -9.773 1 91.38 244 SER B O 1
ATOM 4812 N N . PRO B 1 245 ? 16.672 -33.75 -11.711 1 89.94 245 PRO B N 1
ATOM 4813 C CA . PRO B 1 245 ? 16.562 -32.5 -12.445 1 89.94 245 PRO B CA 1
ATOM 4814 C C . PRO B 1 245 ? 15.133 -31.969 -12.484 1 89.94 245 PRO B C 1
ATOM 4816 O O . PRO B 1 245 ? 14.18 -32.719 -12.359 1 89.94 245 PRO B O 1
ATOM 4819 N N . GLY B 1 246 ? 15.031 -30.656 -12.609 1 88.31 246 GLY B N 1
ATOM 4820 C CA . GLY B 1 246 ? 13.719 -30.062 -12.766 1 88.31 246 GLY B CA 1
ATOM 4821 C C . GLY B 1 246 ? 13.172 -29.469 -11.477 1 88.31 246 GLY B C 1
ATOM 4822 O O . GLY B 1 246 ? 12.164 -28.766 -11.492 1 88.31 246 GLY B O 1
ATOM 4823 N N . CYS B 1 247 ? 13.883 -29.719 -10.359 1 91.56 247 CYS B N 1
ATOM 4824 C CA . CYS B 1 247 ? 13.516 -29.094 -9.102 1 91.56 247 CYS B CA 1
ATOM 4825 C C . CYS B 1 247 ? 13.906 -27.609 -9.094 1 91.56 247 CYS B C 1
ATOM 4827 O O . CYS B 1 247 ? 14.727 -27.188 -9.906 1 91.56 247 CYS B O 1
ATOM 4829 N N . VAL B 1 248 ? 13.219 -26.891 -8.258 1 94.44 248 VAL B N 1
ATOM 4830 C CA . VAL B 1 248 ? 13.523 -25.469 -8.148 1 94.44 248 VAL B CA 1
ATOM 4831 C C . VAL B 1 248 ? 14.086 -25.156 -6.762 1 94.44 248 VAL B C 1
ATOM 4833 O O . VAL B 1 248 ? 13.539 -25.609 -5.75 1 94.44 248 VAL B O 1
ATOM 4836 N N . LEU B 1 249 ? 15.172 -24.531 -6.73 1 95.12 249 LEU B N 1
ATOM 4837 C CA . LEU B 1 249 ? 15.742 -23.984 -5.504 1 95.12 249 LEU B CA 1
ATOM 4838 C C . LEU B 1 249 ? 15.273 -22.547 -5.285 1 95.12 249 LEU B C 1
ATOM 4840 O O . LEU B 1 249 ? 15.508 -21.672 -6.129 1 95.12 249 LEU B O 1
ATOM 4844 N N . ARG B 1 250 ? 14.555 -22.25 -4.223 1 95.12 250 ARG B N 1
ATOM 4845 C CA . ARG B 1 250 ? 14.062 -20.922 -3.877 1 95.12 250 ARG B CA 1
ATOM 4846 C C . ARG B 1 250 ? 14.664 -20.438 -2.566 1 95.12 250 ARG B C 1
ATOM 4848 O O . ARG B 1 250 ? 14.805 -21.203 -1.613 1 95.12 250 ARG B O 1
ATOM 4855 N N . TRP B 1 251 ? 15.039 -19.109 -2.527 1 94.75 251 TRP B N 1
ATOM 4856 C CA . TRP B 1 251 ? 15.656 -18.578 -1.316 1 94.75 251 TRP B CA 1
ATOM 4857 C C . TRP B 1 251 ? 15.125 -17.188 -1.002 1 94.75 251 TRP B C 1
ATOM 4859 O O . TRP B 1 251 ? 14.602 -16.5 -1.884 1 94.75 251 TRP B O 1
ATOM 4869 N N . GLN B 1 252 ? 15.094 -16.828 0.278 1 93.06 252 GLN B N 1
ATOM 4870 C CA . GLN B 1 252 ? 14.898 -15.484 0.813 1 93.06 252 GLN B CA 1
ATOM 4871 C C . GLN B 1 252 ? 15.859 -15.203 1.967 1 93.06 252 GLN B C 1
ATOM 4873 O O . GLN B 1 252 ? 16.125 -16.094 2.783 1 93.06 252 GLN B O 1
ATOM 4878 N N . PHE B 1 253 ? 16.422 -13.914 2.004 1 93 253 PHE B N 1
ATOM 4879 C CA . PHE B 1 253 ? 17.281 -13.641 3.148 1 93 253 PHE B CA 1
ATOM 4880 C C . PHE B 1 253 ? 17.406 -12.141 3.389 1 93 253 PHE B C 1
ATOM 4882 O O . PHE B 1 253 ? 17.094 -11.336 2.51 1 93 253 PHE B O 1
ATOM 4889 N N . VAL B 1 254 ? 17.781 -11.82 4.559 1 86.81 254 VAL B N 1
ATOM 4890 C CA . VAL B 1 254 ? 18.156 -10.469 4.98 1 86.81 254 VAL B CA 1
ATOM 4891 C C . VAL B 1 254 ? 19.453 -10.516 5.77 1 86.81 254 VAL B C 1
ATOM 4893 O O . VAL B 1 254 ? 19.766 -11.516 6.422 1 86.81 254 VAL B O 1
ATOM 4896 N N . SER B 1 255 ? 20.297 -9.562 5.496 1 87.25 255 SER B N 1
ATOM 4897 C CA . SER B 1 255 ? 21.516 -9.445 6.285 1 87.25 255 SER B CA 1
ATOM 4898 C C . SER B 1 255 ? 21.391 -8.328 7.316 1 87.25 255 SER B C 1
ATOM 4900 O O . SER B 1 255 ? 20.672 -7.352 7.105 1 87.25 255 SER B O 1
ATOM 4902 N N . GLU B 1 256 ? 22 -8.555 8.328 1 78.12 256 GLU B N 1
ATOM 4903 C CA . GLU B 1 256 ? 21.984 -7.516 9.359 1 78.12 256 GLU B CA 1
ATOM 4904 C C . GLU B 1 256 ? 23.203 -6.605 9.25 1 78.12 256 GLU B C 1
ATOM 4906 O O . GLU B 1 256 ? 24.328 -7.086 9.117 1 78.12 256 GLU B O 1
ATOM 4911 N N . GLY B 1 257 ? 22.984 -5.414 9.258 1 67.25 257 GLY B N 1
ATOM 4912 C CA . GLY B 1 257 ? 24.031 -4.426 9.391 1 67.25 257 GLY B CA 1
ATOM 4913 C C . GLY B 1 257 ? 24.609 -3.984 8.055 1 67.25 257 GLY B C 1
ATOM 4914 O O . GLY B 1 257 ? 24.766 -2.787 7.801 1 67.25 257 GLY B O 1
ATOM 4915 N N . ALA B 1 258 ? 25.031 -4.941 7.117 1 74.88 258 ALA B N 1
ATOM 4916 C CA . ALA B 1 258 ? 25.688 -4.543 5.879 1 74.88 258 ALA B CA 1
ATOM 4917 C C . ALA B 1 258 ? 25.375 -5.516 4.75 1 74.88 258 ALA B C 1
ATOM 4919 O O . ALA B 1 258 ? 24.688 -6.523 4.965 1 74.88 258 ALA B O 1
ATOM 4920 N N . ASP B 1 259 ? 25.859 -5.109 3.572 1 80.88 259 ASP B N 1
ATOM 4921 C CA . ASP B 1 259 ? 25.641 -5.945 2.396 1 80.88 259 ASP B CA 1
ATOM 4922 C C . ASP B 1 259 ? 26.359 -7.281 2.527 1 80.88 259 ASP B C 1
ATOM 4924 O O . ASP B 1 259 ? 27.188 -7.461 3.434 1 80.88 259 ASP B O 1
ATOM 4928 N N . ILE B 1 260 ? 26.016 -8.203 1.744 1 92.38 260 ILE B N 1
ATOM 4929 C CA . ILE B 1 260 ? 26.609 -9.531 1.753 1 92.38 260 ILE B CA 1
ATOM 4930 C C . ILE B 1 260 ? 26.703 -10.062 0.325 1 92.38 260 ILE B C 1
ATOM 4932 O O . ILE B 1 260 ? 25.859 -9.758 -0.519 1 92.38 260 ILE B O 1
ATOM 4936 N N . GLY B 1 261 ? 27.859 -10.711 0.04 1 95 261 GLY B N 1
ATOM 4937 C CA . GLY B 1 261 ? 27.953 -11.414 -1.227 1 95 261 GLY B CA 1
ATOM 4938 C C . GLY B 1 261 ? 27.109 -12.68 -1.264 1 95 261 GLY B C 1
ATOM 4939 O O . GLY B 1 261 ? 27.016 -13.398 -0.267 1 95 261 GLY B O 1
ATOM 4940 N N . PHE B 1 262 ? 26.484 -12.977 -2.408 1 96.81 262 PHE B N 1
ATOM 4941 C CA . PHE B 1 262 ? 25.656 -14.164 -2.545 1 96.81 262 PHE B CA 1
ATOM 4942 C C . PHE B 1 262 ? 25.812 -14.789 -3.924 1 96.81 262 PHE B C 1
ATOM 4944 O O . PHE B 1 262 ? 25.812 -14.078 -4.938 1 96.81 262 PHE B O 1
ATOM 4951 N N . GLY B 1 263 ? 26.031 -16.062 -3.959 1 96.69 263 GLY B N 1
ATOM 4952 C CA . GLY B 1 263 ? 26.125 -16.844 -5.18 1 96.69 263 GLY B CA 1
ATOM 4953 C C . GLY B 1 263 ? 25.688 -18.281 -5 1 96.69 263 GLY B C 1
ATOM 4954 O O . GLY B 1 263 ? 25.5 -18.734 -3.873 1 96.69 263 GLY B O 1
ATOM 4955 N N . ILE B 1 264 ? 25.422 -18.953 -6.121 1 97 264 ILE B N 1
ATOM 4956 C CA . ILE B 1 264 ? 25.031 -20.344 -6.09 1 97 264 ILE B CA 1
ATOM 4957 C C . ILE B 1 264 ? 25.969 -21.172 -6.961 1 97 264 ILE B C 1
ATOM 4959 O O . ILE B 1 264 ? 26.312 -20.766 -8.07 1 97 264 ILE B O 1
ATOM 4963 N N . TYR B 1 265 ? 26.359 -22.281 -6.449 1 97.31 265 TYR B N 1
ATOM 4964 C CA . TYR B 1 265 ? 27.328 -23.156 -7.121 1 97.31 265 TYR B CA 1
ATOM 4965 C C . TYR B 1 265 ? 26.828 -24.594 -7.16 1 97.31 265 TYR B C 1
ATOM 4967 O O . TYR B 1 265 ? 26 -25 -6.34 1 97.31 265 TYR B O 1
ATOM 4975 N N . LEU B 1 266 ? 27.312 -25.375 -8.156 1 97.06 266 LEU B N 1
ATOM 4976 C CA . LEU B 1 266 ? 27.125 -26.812 -8.234 1 97.06 266 LEU B CA 1
ATOM 4977 C C . LEU B 1 266 ? 28.438 -27.547 -8.008 1 97.06 266 LEU B C 1
ATOM 4979 O O . LEU B 1 266 ? 29.422 -27.297 -8.703 1 97.06 266 LEU B O 1
ATOM 4983 N N . LYS B 1 267 ? 28.406 -28.406 -7.039 1 96.56 267 LYS B N 1
ATOM 4984 C CA . LYS B 1 267 ? 29.625 -29.141 -6.73 1 96.56 267 LYS B CA 1
ATOM 4985 C C . LYS B 1 267 ? 30.047 -30.031 -7.902 1 96.56 267 LYS B C 1
ATOM 4987 O O . LYS B 1 267 ? 29.203 -30.609 -8.586 1 96.56 267 LYS B O 1
ATOM 4992 N N . THR B 1 268 ? 31.312 -30.109 -8.078 1 94.19 268 THR B N 1
ATOM 4993 C CA . THR B 1 268 ? 31.875 -30.953 -9.133 1 94.19 268 THR B CA 1
ATOM 4994 C C . THR B 1 268 ? 32.219 -32.344 -8.594 1 94.19 268 THR B C 1
ATOM 4996 O O . THR B 1 268 ? 32.344 -33.312 -9.367 1 94.19 268 THR B O 1
ATOM 4999 N N . LYS B 1 269 ? 32.438 -32.438 -7.254 1 91.25 269 LYS B N 1
ATOM 5000 C CA . LYS B 1 269 ? 32.719 -33.719 -6.586 1 91.25 269 LYS B CA 1
ATOM 5001 C C . LYS B 1 269 ? 31.781 -33.938 -5.402 1 91.25 269 LYS B C 1
ATOM 5003 O O . LYS B 1 269 ? 31.688 -33.062 -4.516 1 91.25 269 LYS B O 1
ATOM 5008 N N . ALA B 1 270 ? 31.156 -35.125 -5.402 1 83.88 270 ALA B N 1
ATOM 5009 C CA . ALA B 1 270 ? 30.188 -35.406 -4.344 1 83.88 270 ALA B CA 1
ATOM 5010 C C . ALA B 1 270 ? 30.891 -35.719 -3.021 1 83.88 270 ALA B C 1
ATOM 5012 O O . ALA B 1 270 ? 31.938 -36.375 -2.994 1 83.88 270 ALA B O 1
ATOM 5013 N N . GLY B 1 271 ? 30.344 -35.219 -1.964 1 83.5 271 GLY B N 1
ATOM 5014 C CA . GLY B 1 271 ? 30.75 -35.656 -0.627 1 83.5 271 GLY B CA 1
ATOM 5015 C C . GLY B 1 271 ? 31.938 -34.875 -0.092 1 83.5 271 GLY B C 1
ATOM 5016 O O . GLY B 1 271 ? 32.312 -35.031 1.068 1 83.5 271 GLY B O 1
ATOM 5017 N N . LEU B 1 272 ? 32.656 -34.094 -0.842 1 86.12 272 LEU B N 1
ATOM 5018 C CA . LEU B 1 272 ? 33.812 -33.344 -0.374 1 86.12 272 LEU B CA 1
ATOM 5019 C C . LEU B 1 272 ? 33.531 -31.859 -0.273 1 86.12 272 LEU B C 1
ATOM 5021 O O . LEU B 1 272 ? 32.719 -31.328 -1.042 1 86.12 272 LEU B O 1
ATOM 5025 N N . ARG B 1 273 ? 34.125 -31.297 0.759 1 89.5 273 ARG B N 1
ATOM 5026 C CA . ARG B 1 273 ? 34.062 -29.844 0.809 1 89.5 273 ARG B CA 1
ATOM 5027 C C . ARG B 1 273 ? 34.906 -29.219 -0.298 1 89.5 273 ARG B C 1
ATOM 5029 O O . ARG B 1 273 ? 36.031 -29.672 -0.557 1 89.5 273 ARG B O 1
ATOM 5036 N N . GLN B 1 274 ? 34.312 -28.312 -1.037 1 92.81 274 GLN B N 1
ATOM 5037 C CA . GLN B 1 274 ? 35 -27.656 -2.143 1 92.81 274 GLN B CA 1
ATOM 5038 C C . GLN B 1 274 ? 35 -26.141 -1.977 1 92.81 274 GLN B C 1
ATOM 5040 O O . GLN B 1 274 ? 34.031 -25.578 -1.46 1 92.81 274 GLN B O 1
ATOM 5045 N N . HIS B 1 275 ? 36.094 -25.547 -2.428 1 92.88 275 HIS B N 1
ATOM 5046 C CA . HIS B 1 275 ? 36.125 -24.078 -2.523 1 92.88 275 HIS B CA 1
ATOM 5047 C C . HIS B 1 275 ? 35.312 -23.609 -3.734 1 92.88 275 HIS B C 1
ATOM 5049 O O . HIS B 1 275 ? 35.156 -24.359 -4.699 1 92.88 275 HIS B O 1
ATOM 5055 N N . ALA B 1 276 ? 34.844 -22.422 -3.641 1 92.81 276 ALA B N 1
ATOM 5056 C CA . ALA B 1 276 ? 34 -21.859 -4.684 1 92.81 276 ALA B CA 1
ATOM 5057 C C . ALA B 1 276 ? 34.625 -22.016 -6.059 1 92.81 276 ALA B C 1
ATOM 5059 O O . ALA B 1 276 ? 33.938 -22.312 -7.043 1 92.81 276 ALA B O 1
ATOM 5060 N N . GLY B 1 277 ? 35.938 -21.859 -6.129 1 93.19 277 GLY B N 1
ATOM 5061 C CA . GLY B 1 277 ? 36.656 -21.938 -7.395 1 93.19 277 GLY B CA 1
ATOM 5062 C C . GLY B 1 277 ? 36.688 -23.328 -7.992 1 93.19 277 GLY B C 1
ATOM 5063 O O . GLY B 1 277 ? 36.938 -23.5 -9.188 1 93.19 277 GLY B O 1
ATOM 5064 N N . GLU B 1 278 ? 36.438 -24.297 -7.207 1 94.69 278 GLU B N 1
ATOM 5065 C CA . GLU B 1 278 ? 36.469 -25.688 -7.645 1 94.69 278 GLU B CA 1
ATOM 5066 C C . GLU B 1 278 ? 35.062 -26.156 -8.07 1 94.69 278 GLU B C 1
ATOM 5068 O O . GLU B 1 278 ? 34.906 -27.281 -8.555 1 94.69 278 GLU B O 1
ATOM 5073 N N . MET B 1 279 ? 34.094 -25.406 -7.82 1 96.44 279 MET B N 1
ATOM 5074 C CA . MET B 1 279 ? 32.719 -25.75 -8.148 1 96.44 279 MET B CA 1
ATOM 5075 C C . MET B 1 279 ? 32.25 -25.031 -9.406 1 96.44 279 MET B C 1
ATOM 5077 O O . MET B 1 279 ? 32.938 -24.125 -9.898 1 96.44 279 MET B O 1
ATOM 5081 N N . THR B 1 280 ? 31.172 -25.469 -10.031 1 96.06 280 THR B N 1
ATOM 5082 C CA . THR B 1 280 ? 30.594 -24.797 -11.18 1 96.06 280 THR B CA 1
ATOM 5083 C C . THR B 1 280 ? 29.672 -23.656 -10.734 1 96.06 280 THR B C 1
ATOM 5085 O O . THR B 1 280 ? 28.734 -23.891 -9.977 1 96.06 280 THR B O 1
ATOM 5088 N N . GLU B 1 281 ? 29.922 -22.469 -11.188 1 95 281 GLU B N 1
ATOM 5089 C CA . GLU B 1 281 ? 29.094 -21.312 -10.844 1 95 281 GLU B CA 1
ATOM 5090 C C . GLU B 1 281 ? 27.766 -21.344 -11.609 1 95 281 GLU B C 1
ATOM 5092 O O . GLU B 1 281 ? 27.766 -21.328 -12.844 1 95 281 GLU B O 1
ATOM 5097 N N . VAL B 1 282 ? 26.75 -21.453 -10.93 1 95 282 VAL B N 1
ATOM 5098 C CA . VAL B 1 282 ? 25.422 -21.484 -11.531 1 95 282 VAL B CA 1
ATOM 5099 C C . VAL B 1 282 ? 24.812 -20.078 -11.492 1 95 282 VAL B C 1
ATOM 5101 O O . VAL B 1 282 ? 24.156 -19.656 -12.445 1 95 282 VAL B O 1
ATOM 5104 N N . CYS B 1 283 ? 24.875 -19.422 -10.391 1 91.94 283 CYS B N 1
ATOM 5105 C CA . CYS B 1 283 ? 24.562 -18 -10.219 1 91.94 283 CYS B CA 1
ATOM 5106 C C . CYS B 1 283 ? 25.766 -17.234 -9.719 1 91.94 283 CYS B C 1
ATOM 5108 O O . CYS B 1 283 ? 26.281 -17.516 -8.633 1 91.94 283 CYS B O 1
ATOM 5110 N N . PRO B 1 284 ? 26.203 -16.281 -10.523 1 90.38 284 PRO B N 1
ATOM 5111 C CA . PRO B 1 284 ? 27.406 -15.555 -10.125 1 90.38 284 PRO B CA 1
ATOM 5112 C C . PRO B 1 284 ? 27.219 -14.797 -8.812 1 90.38 284 PRO B C 1
ATOM 5114 O O . PRO B 1 284 ? 26.125 -14.281 -8.539 1 90.38 284 PRO B O 1
ATOM 5117 N N . THR B 1 285 ? 28.328 -14.719 -8.086 1 91 285 THR B N 1
ATOM 5118 C CA . THR B 1 285 ? 28.297 -14.008 -6.816 1 91 285 THR B CA 1
ATOM 5119 C C . THR B 1 285 ? 28.109 -12.508 -7.043 1 91 285 THR B C 1
ATOM 5121 O O . THR B 1 285 ? 28.781 -11.914 -7.887 1 91 285 THR B O 1
ATOM 5124 N N . ARG B 1 286 ? 27.203 -11.969 -6.332 1 88.88 286 ARG B N 1
ATOM 5125 C CA . ARG B 1 286 ? 26.953 -10.531 -6.379 1 88.88 286 ARG B CA 1
ATOM 5126 C C . ARG B 1 286 ? 26.797 -9.953 -4.973 1 88.88 286 ARG B C 1
ATOM 5128 O O . ARG B 1 286 ? 26.375 -10.656 -4.051 1 88.88 286 ARG B O 1
ATOM 5135 N N . ARG B 1 287 ? 27.203 -8.648 -4.906 1 87.69 287 ARG B N 1
ATOM 5136 C CA . ARG B 1 287 ? 26.984 -7.965 -3.635 1 87.69 287 ARG B CA 1
ATOM 5137 C C . ARG B 1 287 ? 25.516 -7.555 -3.475 1 87.69 287 ARG B C 1
ATOM 5139 O O . ARG B 1 287 ? 24.969 -6.848 -4.32 1 87.69 287 ARG B O 1
ATOM 5146 N N . CYS B 1 288 ? 24.906 -8.094 -2.453 1 86.81 288 CYS B N 1
ATOM 5147 C CA . CYS B 1 288 ? 23.5 -7.832 -2.215 1 86.81 288 CYS B CA 1
ATOM 5148 C C . CYS B 1 288 ? 23.312 -6.906 -1.021 1 86.81 288 CYS B C 1
ATOM 5150 O O . CYS B 1 288 ? 23.828 -7.168 0.062 1 86.81 288 CYS B O 1
ATOM 5152 N N . ASN B 1 289 ? 22.562 -5.797 -1.231 1 78 289 ASN B N 1
ATOM 5153 C CA . ASN B 1 289 ? 22.172 -4.938 -0.12 1 78 289 ASN B CA 1
ATOM 5154 C C . ASN B 1 289 ? 20.969 -5.5 0.633 1 78 289 ASN B C 1
ATOM 5156 O O . ASN B 1 289 ? 19.969 -4.805 0.827 1 78 289 ASN B O 1
ATOM 5160 N N . ALA B 1 290 ? 21.094 -6.66 1.124 1 83.44 290 ALA B N 1
ATOM 5161 C CA . ALA B 1 290 ? 20 -7.41 1.736 1 83.44 290 ALA B CA 1
ATOM 5162 C C . ALA B 1 290 ? 19.609 -6.812 3.086 1 83.44 290 ALA B C 1
ATOM 5164 O O . ALA B 1 290 ? 18.547 -7.113 3.623 1 83.44 290 ALA B O 1
ATOM 5165 N N . HIS B 1 291 ? 20.484 -5.957 3.643 1 73.69 291 HIS B N 1
ATOM 5166 C CA . HIS B 1 291 ? 20.172 -5.273 4.891 1 73.69 291 HIS B CA 1
ATOM 5167 C C . HIS B 1 291 ? 19.156 -4.16 4.668 1 73.69 291 HIS B C 1
ATOM 5169 O O . HIS B 1 291 ? 18.5 -3.721 5.613 1 73.69 291 HIS B O 1
ATOM 5175 N N . LEU B 1 292 ? 19.141 -3.766 3.432 1 62.47 292 LEU B N 1
ATOM 5176 C CA . LEU B 1 292 ? 18.203 -2.707 3.084 1 62.47 292 LEU B CA 1
ATOM 5177 C C . LEU B 1 292 ? 16.906 -3.291 2.533 1 62.47 292 LEU B C 1
ATOM 5179 O O . LEU B 1 292 ? 15.812 -2.85 2.9 1 62.47 292 LEU B O 1
ATOM 5183 N N . VAL B 1 293 ? 17.016 -4.145 1.665 1 67.06 293 VAL B N 1
ATOM 5184 C CA . VAL B 1 293 ? 15.883 -4.801 1.021 1 67.06 293 VAL B CA 1
ATOM 5185 C C . VAL B 1 293 ? 16.094 -6.312 1.018 1 67.06 293 VAL B C 1
ATOM 5187 O O . VAL B 1 293 ? 17.109 -6.805 0.513 1 67.06 293 VAL B O 1
ATOM 5190 N N . PRO B 1 294 ? 15.07 -6.93 1.624 1 80.75 294 PRO B N 1
ATOM 5191 C CA . PRO B 1 294 ? 15.203 -8.391 1.596 1 80.75 294 PRO B CA 1
ATOM 5192 C C . PRO B 1 294 ? 15.391 -8.938 0.183 1 80.75 294 PRO B C 1
ATOM 5194 O O . PRO B 1 294 ? 14.781 -8.43 -0.765 1 80.75 294 PRO B O 1
ATOM 5197 N N . GLU B 1 295 ? 16.344 -9.891 0.128 1 87.75 295 GLU B N 1
ATOM 5198 C CA . GLU B 1 295 ? 16.609 -10.531 -1.156 1 87.75 295 GLU B CA 1
ATOM 5199 C C . GLU B 1 295 ? 15.836 -11.836 -1.296 1 87.75 295 GLU B C 1
ATOM 5201 O O . GLU B 1 295 ? 15.641 -12.555 -0.315 1 87.75 295 GLU B O 1
ATOM 5206 N N . ASP B 1 296 ? 15.336 -12.047 -2.5 1 89.81 296 ASP B N 1
ATOM 5207 C CA . ASP B 1 296 ? 14.703 -13.328 -2.811 1 89.81 296 ASP B CA 1
ATOM 5208 C C . ASP B 1 296 ? 15 -13.75 -4.246 1 89.81 296 ASP B C 1
ATOM 5210 O O . ASP B 1 296 ? 15.406 -12.93 -5.07 1 89.81 296 ASP B O 1
ATOM 5214 N N . GLY B 1 297 ? 14.945 -15.062 -4.508 1 90.81 297 GLY B N 1
ATOM 5215 C CA . GLY B 1 297 ? 15.18 -15.602 -5.836 1 90.81 297 GLY B CA 1
ATOM 5216 C C . GLY B 1 297 ? 14.844 -17.078 -5.945 1 90.81 297 GLY B C 1
ATOM 5217 O O . GLY B 1 297 ? 14.406 -17.703 -4.973 1 90.81 297 GLY B O 1
ATOM 5218 N N . SER B 1 298 ? 14.828 -17.562 -7.141 1 93.81 298 SER B N 1
ATOM 5219 C CA . SER B 1 298 ? 14.633 -18.969 -7.441 1 93.81 298 SER B CA 1
ATOM 5220 C C . SER B 1 298 ? 15.445 -19.406 -8.656 1 93.81 298 SER B C 1
ATOM 5222 O O . SER B 1 298 ? 15.797 -18.578 -9.5 1 93.81 298 SER B O 1
ATOM 5224 N N . LEU B 1 299 ? 15.828 -20.656 -8.656 1 94 299 LEU B N 1
ATOM 5225 C CA . LEU B 1 299 ? 16.641 -21.234 -9.727 1 94 299 LEU B CA 1
ATOM 5226 C C . LEU B 1 299 ? 16.141 -22.641 -10.086 1 94 299 LEU B C 1
ATOM 5228 O O . LEU B 1 299 ? 15.93 -23.469 -9.203 1 94 299 LEU B O 1
ATOM 5232 N N . THR B 1 300 ? 15.836 -22.875 -11.391 1 93.94 300 THR B N 1
ATOM 5233 C CA . THR B 1 300 ? 15.531 -24.219 -11.844 1 93.94 300 THR B CA 1
ATOM 5234 C C . THR B 1 300 ? 16.797 -25.078 -11.883 1 93.94 300 THR B C 1
ATOM 5236 O O . THR B 1 300 ? 17.766 -24.734 -12.578 1 93.94 300 THR B O 1
ATOM 5239 N N . CYS B 1 301 ? 16.797 -26.109 -11.156 1 94.12 301 CYS B N 1
ATOM 5240 C CA . CYS B 1 301 ? 17.938 -27.016 -11.148 1 94.12 301 CYS B CA 1
ATOM 5241 C C . CYS B 1 301 ? 17.875 -27.984 -12.312 1 94.12 301 CYS B C 1
ATOM 5243 O O . CYS B 1 301 ? 17.25 -29.047 -12.211 1 94.12 301 CYS B O 1
ATOM 5245 N N . THR B 1 302 ? 18.609 -27.688 -13.336 1 92.19 302 THR B N 1
ATOM 5246 C CA . THR B 1 302 ? 18.562 -28.484 -14.562 1 92.19 302 THR B CA 1
ATOM 5247 C C . THR B 1 302 ? 19.297 -29.797 -14.367 1 92.19 302 THR B C 1
ATOM 5249 O O . THR B 1 302 ? 19 -30.797 -15.039 1 92.19 302 THR B O 1
ATOM 5252 N N . ASP B 1 303 ? 20.328 -29.844 -13.492 1 93.44 303 ASP B N 1
ATOM 5253 C CA . ASP B 1 303 ? 21.094 -31.047 -13.195 1 93.44 303 ASP B CA 1
ATOM 5254 C C . ASP B 1 303 ? 20.922 -31.469 -11.734 1 93.44 303 ASP B C 1
ATOM 5256 O O . ASP B 1 303 ? 20.75 -30.625 -10.859 1 93.44 303 ASP B O 1
ATOM 5260 N N . ALA B 1 304 ? 20.922 -32.844 -11.625 1 94.69 304 ALA B N 1
ATOM 5261 C CA . ALA B 1 304 ? 21.016 -33.344 -10.258 1 94.69 304 ALA B CA 1
ATOM 5262 C C . ALA B 1 304 ? 22.391 -33.062 -9.672 1 94.69 304 ALA B C 1
ATOM 5264 O O . ALA B 1 304 ? 23.375 -32.906 -10.406 1 94.69 304 ALA B O 1
ATOM 5265 N N . GLY B 1 305 ? 22.5 -33.031 -8.359 1 95.31 305 GLY B N 1
ATOM 5266 C CA . GLY B 1 305 ? 23.766 -32.781 -7.676 1 95.31 305 GLY B CA 1
ATOM 5267 C C . GLY B 1 305 ? 23.609 -31.938 -6.43 1 95.31 305 GLY B C 1
ATOM 5268 O O . GLY B 1 305 ? 22.484 -31.656 -5.992 1 95.31 305 GLY B O 1
ATOM 5269 N N . THR B 1 306 ? 24.734 -31.688 -5.816 1 96.69 306 THR B N 1
ATOM 5270 C CA . THR B 1 306 ? 24.734 -30.859 -4.617 1 96.69 306 THR B CA 1
ATOM 5271 C C . THR B 1 306 ? 24.922 -29.391 -4.977 1 96.69 306 THR B C 1
ATOM 5273 O O . THR B 1 306 ? 25.953 -29 -5.508 1 96.69 306 THR B O 1
ATOM 5276 N N . TYR B 1 307 ? 23.891 -28.625 -4.746 1 96.88 307 TYR B N 1
ATOM 5277 C CA . TYR B 1 307 ? 23.969 -27.172 -4.934 1 96.88 307 TYR B CA 1
ATOM 5278 C C . TYR B 1 307 ? 24.391 -26.484 -3.646 1 96.88 307 TYR B C 1
ATOM 5280 O O . TYR B 1 307 ? 23.984 -26.859 -2.555 1 96.88 307 TYR B O 1
ATOM 5288 N N . VAL B 1 308 ? 25.203 -25.453 -3.799 1 97.44 308 VAL B N 1
ATOM 5289 C CA . VAL B 1 308 ? 25.766 -24.734 -2.654 1 97.44 308 VAL B CA 1
ATOM 5290 C C . VAL B 1 308 ? 25.375 -23.266 -2.732 1 97.44 308 VAL B C 1
ATOM 5292 O O . VAL B 1 308 ? 25.734 -22.578 -3.693 1 97.44 308 VAL B O 1
ATO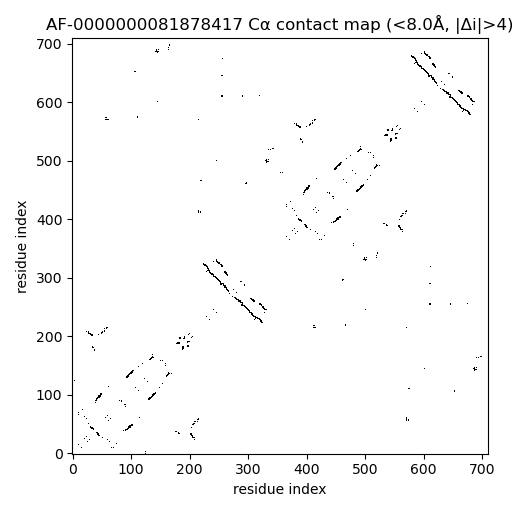M 5295 N N . LEU B 1 309 ? 24.531 -22.797 -1.786 1 97.75 309 LEU B N 1
ATOM 5296 C CA . LEU B 1 309 ? 24.344 -21.359 -1.59 1 97.75 309 LEU B CA 1
ATOM 5297 C C . LEU B 1 309 ? 25.469 -20.781 -0.739 1 97.75 309 LEU B C 1
ATOM 5299 O O . LEU B 1 309 ? 25.703 -21.234 0.386 1 97.75 309 LEU B O 1
ATOM 5303 N N . ARG B 1 310 ? 26.109 -19.766 -1.305 1 97.75 310 ARG B N 1
ATOM 5304 C CA . ARG B 1 310 ? 27.297 -19.219 -0.631 1 97.75 310 ARG B CA 1
ATOM 5305 C C . ARG B 1 310 ? 27.078 -17.766 -0.231 1 97.75 310 ARG B C 1
ATOM 5307 O O . ARG B 1 310 ? 26.828 -16.922 -1.085 1 97.75 310 ARG B O 1
ATOM 5314 N N . PHE B 1 311 ? 27.141 -17.5 1.073 1 97.38 311 PHE B N 1
ATOM 5315 C CA . PHE B 1 311 ? 27.25 -16.156 1.597 1 97.38 311 PHE B CA 1
ATOM 5316 C C . PHE B 1 311 ? 28.703 -15.734 1.755 1 97.38 311 PHE B C 1
ATOM 5318 O O . PHE B 1 311 ? 29.453 -16.359 2.5 1 97.38 311 PHE B O 1
ATOM 5325 N N . ASP B 1 312 ? 29.078 -14.656 1.072 1 95.81 312 ASP B N 1
ATOM 5326 C CA . ASP B 1 312 ? 30.484 -14.281 0.946 1 95.81 312 ASP B CA 1
ATOM 5327 C C . ASP B 1 312 ? 30.766 -12.969 1.664 1 95.81 312 ASP B C 1
ATOM 5329 O O . ASP B 1 312 ? 30.281 -11.906 1.25 1 95.81 312 ASP B O 1
ATOM 5333 N N . ASN B 1 313 ? 31.562 -13.008 2.695 1 93.75 313 ASN B N 1
ATOM 5334 C CA . ASN B 1 313 ? 32 -11.828 3.434 1 93.75 313 ASN B CA 1
ATOM 5335 C C . ASN B 1 313 ? 33.531 -11.672 3.373 1 93.75 313 ASN B C 1
ATOM 5337 O O . ASN B 1 313 ? 34.125 -11.078 4.266 1 93.75 313 ASN B O 1
ATOM 5341 N N . THR B 1 314 ? 34.094 -12.203 2.389 1 92.94 314 THR B N 1
ATOM 5342 C CA . THR B 1 314 ? 35.562 -12.211 2.287 1 92.94 314 THR B CA 1
ATOM 5343 C C . THR B 1 314 ? 36.094 -10.797 2.055 1 92.94 314 THR B C 1
ATOM 5345 O O . THR B 1 314 ? 37.219 -10.492 2.406 1 92.94 314 THR B O 1
ATOM 5348 N N . TYR B 1 315 ? 35.281 -9.961 1.561 1 87.06 315 TYR B N 1
ATOM 5349 C CA . TYR B 1 315 ? 35.688 -8.602 1.227 1 87.06 315 TYR B CA 1
ATOM 5350 C C . TYR B 1 315 ? 35.656 -7.703 2.457 1 87.06 315 TYR B C 1
ATOM 5352 O O . TYR B 1 315 ? 36.219 -6.602 2.445 1 87.06 315 TYR B O 1
ATOM 5360 N N . SER B 1 316 ? 34.969 -8.188 3.414 1 83.5 316 SER B N 1
ATOM 5361 C CA . SER B 1 316 ? 34.812 -7.375 4.617 1 83.5 316 SER B CA 1
ATOM 5362 C C . SER B 1 316 ? 35.812 -7.766 5.684 1 83.5 316 SER B C 1
ATOM 5364 O O . SER B 1 316 ? 35.656 -8.797 6.348 1 83.5 316 SER B O 1
ATOM 5366 N N . TYR B 1 317 ? 36.781 -6.934 6.02 1 80.75 317 TYR B N 1
ATOM 5367 C CA . TYR B 1 317 ? 37.844 -7.254 6.953 1 80.75 317 TYR B CA 1
ATOM 5368 C C . TYR B 1 317 ? 37.469 -6.848 8.375 1 80.75 317 TYR B C 1
ATOM 5370 O O . TYR B 1 317 ? 38.094 -7.289 9.336 1 80.75 317 TYR B O 1
ATOM 5378 N N . ILE B 1 318 ? 36.469 -6.129 8.539 1 77.69 318 ILE B N 1
ATOM 5379 C CA . ILE B 1 318 ? 36.156 -5.582 9.852 1 77.69 318 ILE B CA 1
ATOM 5380 C C . ILE B 1 318 ? 34.781 -6.117 10.328 1 77.69 318 ILE B C 1
ATOM 5382 O O . ILE B 1 318 ? 34.625 -6.414 11.516 1 77.69 318 ILE B O 1
ATOM 5386 N N . HIS B 1 319 ? 33.875 -6.328 9.484 1 77.44 319 HIS B N 1
ATOM 5387 C CA . HIS B 1 319 ? 32.5 -6.578 9.883 1 77.44 319 HIS B CA 1
ATOM 5388 C C . HIS B 1 319 ? 32.094 -8.039 9.672 1 77.44 319 HIS B C 1
ATOM 5390 O O . HIS B 1 319 ? 32.25 -8.562 8.562 1 77.44 319 HIS B O 1
ATOM 5396 N N . SER B 1 320 ? 31.75 -8.625 10.844 1 86.81 320 SER B N 1
ATOM 5397 C CA . SER B 1 320 ? 31.016 -9.875 10.719 1 86.81 320 SER B CA 1
ATOM 5398 C C . SER B 1 320 ? 29.547 -9.617 10.383 1 86.81 320 SER B C 1
ATOM 5400 O O . SER B 1 320 ? 29.031 -8.531 10.641 1 86.81 320 SER B O 1
ATOM 5402 N N . LYS B 1 321 ? 28.984 -10.586 9.656 1 86.81 321 LYS B N 1
ATOM 5403 C CA . LYS B 1 321 ? 27.578 -10.43 9.25 1 86.81 321 LYS B CA 1
ATOM 5404 C C . LYS B 1 321 ? 26.719 -11.555 9.812 1 86.81 321 LYS B C 1
ATOM 5406 O O . LYS B 1 321 ? 27.203 -12.664 10.031 1 86.81 321 LYS B O 1
ATOM 5411 N N . LYS B 1 322 ? 25.453 -11.125 10.156 1 89.44 322 LYS B N 1
ATOM 5412 C CA . LYS B 1 322 ? 24.406 -12.117 10.438 1 89.44 322 LYS B CA 1
ATOM 5413 C C . LYS B 1 322 ? 23.359 -12.156 9.328 1 89.44 322 LYS B C 1
ATOM 5415 O O . LYS B 1 322 ? 22.859 -11.109 8.914 1 89.44 322 LYS B O 1
ATOM 5420 N N . VAL B 1 323 ? 23.062 -13.391 8.82 1 93.38 323 VAL B N 1
ATOM 5421 C CA . VAL B 1 323 ? 22.109 -13.547 7.734 1 93.38 323 VAL B CA 1
ATOM 5422 C C . VAL B 1 323 ? 20.938 -14.422 8.195 1 93.38 323 VAL B C 1
ATOM 5424 O O . VAL B 1 323 ? 21.156 -15.547 8.664 1 93.38 323 VAL B O 1
ATOM 5427 N N . ASN B 1 324 ? 19.719 -13.789 8.148 1 91.56 324 ASN B N 1
ATOM 5428 C CA . ASN B 1 324 ? 18.516 -14.578 8.32 1 91.56 324 ASN B CA 1
ATOM 5429 C C . ASN B 1 324 ? 17.953 -15.039 6.98 1 91.56 324 ASN B C 1
ATOM 5431 O O . ASN B 1 324 ? 17.844 -14.25 6.039 1 91.56 324 ASN B O 1
ATOM 5435 N N . TYR B 1 325 ? 17.719 -16.406 6.941 1 94.06 325 TYR B N 1
ATOM 5436 C CA . TYR B 1 325 ? 17.375 -16.891 5.605 1 94.06 325 TYR B CA 1
ATOM 5437 C C . TYR B 1 325 ? 16.391 -18.047 5.672 1 94.06 325 TYR B C 1
ATOM 5439 O O . TYR B 1 325 ? 16.219 -18.656 6.73 1 94.06 325 TYR B O 1
ATOM 5447 N N . THR B 1 326 ? 15.656 -18.203 4.566 1 93.62 326 THR B N 1
ATOM 5448 C CA . THR B 1 326 ? 14.867 -19.391 4.266 1 93.62 326 THR B CA 1
ATOM 5449 C C . THR B 1 326 ? 15.211 -19.922 2.881 1 93.62 326 THR B C 1
ATOM 5451 O O . THR B 1 326 ? 15.336 -19.156 1.922 1 93.62 326 THR B O 1
ATOM 5454 N N . VAL B 1 327 ? 15.539 -21.25 2.818 1 95.56 327 VAL B N 1
ATOM 5455 C CA . VAL B 1 327 ? 15.773 -21.938 1.55 1 95.56 327 VAL B CA 1
ATOM 5456 C C . VAL B 1 327 ? 14.859 -23.156 1.435 1 95.56 327 VAL B C 1
ATOM 5458 O O . VAL B 1 327 ? 14.695 -23.906 2.396 1 95.56 327 VAL B O 1
ATOM 5461 N N . GLU B 1 328 ? 14.273 -23.281 0.206 1 94.75 328 GLU B N 1
ATOM 5462 C CA . GLU B 1 328 ? 13.375 -24.406 -0.034 1 94.75 328 GLU B CA 1
ATOM 5463 C C . GLU B 1 328 ? 13.664 -25.062 -1.381 1 94.75 328 GLU B C 1
ATOM 5465 O O . GLU B 1 328 ? 14.023 -24.391 -2.344 1 94.75 328 GLU B O 1
ATOM 5470 N N . ILE B 1 329 ? 13.617 -26.375 -1.366 1 95.12 329 ILE B N 1
ATOM 5471 C CA . ILE B 1 329 ? 13.625 -27.125 -2.619 1 95.12 329 ILE B CA 1
ATOM 5472 C C . ILE B 1 329 ? 12.195 -27.453 -3.031 1 95.12 329 ILE B C 1
ATOM 5474 O O . ILE B 1 329 ? 11.484 -28.172 -2.312 1 95.12 329 ILE B O 1
ATOM 5478 N N . LEU B 1 330 ? 11.852 -26.953 -4.188 1 94.56 330 LEU B N 1
ATOM 5479 C CA . LEU B 1 330 ? 10.508 -27.203 -4.707 1 94.56 330 LEU B CA 1
ATOM 5480 C C . LEU B 1 330 ? 10.523 -28.359 -5.711 1 94.56 330 LEU B C 1
ATOM 5482 O O . LEU B 1 330 ? 11.25 -28.297 -6.707 1 94.56 330 LEU B O 1
ATOM 5486 N N . LEU B 1 331 ? 9.695 -29.312 -5.461 1 93.25 331 LEU B N 1
ATOM 5487 C CA . LEU B 1 331 ? 9.641 -30.5 -6.305 1 93.25 331 LEU B CA 1
ATOM 5488 C C . LEU B 1 331 ? 8.484 -30.422 -7.289 1 93.25 331 LEU B C 1
ATOM 5490 O O . LEU B 1 331 ? 7.434 -29.859 -6.973 1 93.25 331 LEU B O 1
ATOM 5494 N N . PRO B 1 332 ? 8.648 -31 -8.492 1 91.69 332 PRO B N 1
ATOM 5495 C CA . PRO B 1 332 ? 7.52 -31.078 -9.43 1 91.69 332 PRO B CA 1
ATOM 5496 C C . PRO B 1 332 ? 6.508 -32.156 -9.047 1 91.69 332 PRO B C 1
ATOM 5498 O O . PRO B 1 332 ? 6.875 -33.156 -8.445 1 91.69 332 PRO B O 1
ATOM 5501 N N . ASP B 1 333 ? 5.273 -31.891 -9.414 1 88.81 333 ASP B N 1
ATOM 5502 C CA . ASP B 1 333 ? 4.246 -32.906 -9.312 1 88.81 333 ASP B CA 1
ATOM 5503 C C . ASP B 1 333 ? 4.422 -33.969 -10.391 1 88.81 333 ASP B C 1
ATOM 5505 O O . ASP B 1 333 ? 4.379 -33.688 -11.586 1 88.81 333 ASP B O 1
ATOM 5509 N N . LYS B 1 334 ? 4.539 -35.188 -10.039 1 86.06 334 LYS B N 1
ATOM 5510 C CA . LYS B 1 334 ? 4.883 -36.25 -10.977 1 86.06 334 LYS B CA 1
ATOM 5511 C C . LYS B 1 334 ? 3.785 -36.438 -12.016 1 86.06 334 LYS B C 1
ATOM 5513 O O . LYS B 1 334 ? 4.066 -36.594 -13.203 1 86.06 334 LYS B O 1
ATOM 5518 N N . LYS B 1 335 ? 2.604 -36.469 -11.57 1 84.25 335 LYS B N 1
ATOM 5519 C CA . LYS B 1 335 ? 1.483 -36.688 -12.484 1 84.25 335 LYS B CA 1
ATOM 5520 C C . LYS B 1 335 ? 1.394 -35.594 -13.531 1 84.25 335 LYS B C 1
ATOM 5522 O O . LYS B 1 335 ? 1.234 -35.875 -14.719 1 84.25 335 LYS B O 1
ATOM 5527 N N . SER B 1 336 ? 1.512 -34.438 -13.07 1 84.75 336 SER B N 1
ATOM 5528 C CA . SER B 1 336 ? 1.423 -33.312 -13.984 1 84.75 336 SER B CA 1
ATOM 5529 C C . SER B 1 336 ? 2.623 -33.281 -14.93 1 84.75 336 SER B C 1
ATOM 5531 O O . SER B 1 336 ? 2.492 -32.875 -16.094 1 84.75 336 SER B O 1
ATOM 5533 N N . GLU B 1 337 ? 3.695 -33.594 -14.406 1 84.12 337 GLU B N 1
ATOM 5534 C CA . GLU B 1 337 ? 4.898 -33.656 -15.227 1 84.12 337 GLU B CA 1
ATOM 5535 C C . GLU B 1 337 ? 4.738 -34.625 -16.375 1 84.12 337 GLU B C 1
ATOM 5537 O O . GLU B 1 337 ? 5.125 -34.344 -17.516 1 84.12 337 GLU B O 1
ATOM 5542 N N . GLU B 1 338 ? 4.125 -35.688 -16.094 1 83.69 338 GLU B N 1
ATOM 5543 C CA . GLU B 1 338 ? 3.889 -36.719 -17.109 1 83.69 338 GLU B CA 1
ATOM 5544 C C . GLU B 1 338 ? 2.906 -36.219 -18.172 1 83.69 338 GLU B C 1
ATOM 5546 O O . GLU B 1 338 ? 3.07 -36.5 -19.359 1 83.69 338 GLU B O 1
ATOM 5551 N N . GLN B 1 339 ? 1.963 -35.562 -17.719 1 79.69 339 GLN B N 1
ATOM 5552 C CA . GLN B 1 339 ? 0.959 -35.031 -18.641 1 79.69 339 GLN B CA 1
ATOM 5553 C C . GLN B 1 339 ? 1.577 -34.031 -19.625 1 79.69 339 GLN B C 1
ATOM 5555 O O . GLN B 1 339 ? 1.271 -34.062 -20.812 1 79.69 339 GLN B O 1
ATOM 5560 N N . ILE B 1 340 ? 2.4 -33.281 -19.156 1 81.5 340 ILE B N 1
ATOM 5561 C CA . ILE B 1 340 ? 3.029 -32.281 -20 1 81.5 340 ILE B CA 1
ATOM 5562 C C . ILE B 1 340 ? 4.012 -32.938 -20.969 1 81.5 340 ILE B C 1
ATOM 5564 O O . ILE B 1 340 ? 4.066 -32.594 -22.141 1 81.5 340 ILE B O 1
ATOM 5568 N N . GLN B 1 341 ? 4.715 -33.875 -20.484 1 76.56 341 GLN B N 1
ATOM 5569 C CA . GLN B 1 341 ? 5.68 -34.594 -21.328 1 76.56 341 GLN B CA 1
ATOM 5570 C C . GLN B 1 341 ? 4.98 -35.344 -22.438 1 76.56 341 GLN B C 1
ATOM 5572 O O . GLN B 1 341 ? 5.445 -35.344 -23.578 1 76.56 341 GLN B O 1
ATOM 5577 N N . HIS B 1 342 ? 3.904 -35.906 -22.078 1 75.44 342 HIS B N 1
ATOM 5578 C CA . HIS B 1 342 ? 3.15 -36.656 -23.078 1 75.44 342 HIS B CA 1
ATOM 5579 C C . HIS B 1 342 ? 2.594 -35.719 -24.156 1 75.44 342 HIS B C 1
ATOM 5581 O O . HIS B 1 342 ? 2.572 -36.094 -25.344 1 75.44 342 HIS B O 1
ATOM 5587 N N . SER B 1 343 ? 2.242 -34.625 -23.703 1 71.12 343 SER B N 1
ATOM 5588 C CA . SER B 1 343 ? 1.707 -33.625 -24.641 1 71.12 343 SER B CA 1
ATOM 5589 C C . SER B 1 343 ? 2.791 -33.125 -25.578 1 71.12 343 SER B C 1
ATOM 5591 O O . SER B 1 343 ? 2.551 -32.938 -26.766 1 71.12 343 SER B O 1
ATOM 5593 N N . ASP B 1 344 ? 3.863 -32.938 -25.031 1 71.12 344 ASP B N 1
ATOM 5594 C CA . ASP B 1 344 ? 4.996 -32.469 -25.828 1 71.12 344 ASP B CA 1
ATOM 5595 C C . ASP B 1 344 ? 5.426 -33.531 -26.844 1 71.12 344 ASP B C 1
ATOM 5597 O O . ASP B 1 344 ? 5.754 -33.188 -27.984 1 71.12 344 ASP B O 1
ATOM 5601 N N . ASP B 1 345 ? 5.398 -34.75 -26.375 1 67.12 345 ASP B N 1
ATOM 5602 C CA . ASP B 1 345 ? 5.801 -35.844 -27.234 1 67.12 345 ASP B CA 1
ATOM 5603 C C . ASP B 1 345 ? 4.816 -36.031 -28.391 1 67.12 345 ASP B C 1
ATOM 5605 O O . ASP B 1 345 ? 5.223 -36.281 -29.531 1 67.12 345 ASP B O 1
ATOM 5609 N N . ARG B 1 346 ? 3.648 -35.812 -28.172 1 63.38 346 ARG B N 1
ATOM 5610 C CA . ARG B 1 346 ? 2.633 -35.969 -29.219 1 63.38 346 ARG B CA 1
ATOM 5611 C C . ARG B 1 346 ? 2.732 -34.844 -30.234 1 63.38 346 ARG B C 1
ATOM 5613 O O . ARG B 1 346 ? 2.539 -35.031 -31.438 1 63.38 346 ARG B O 1
ATOM 5620 N N . THR B 1 347 ? 3.057 -33.688 -29.656 1 62.59 347 THR B N 1
ATOM 5621 C CA . THR B 1 347 ? 3.223 -32.531 -30.547 1 62.59 347 THR B CA 1
ATOM 5622 C C . THR B 1 347 ? 4.445 -32.719 -31.438 1 62.59 347 THR B C 1
ATOM 5624 O O . THR B 1 347 ? 4.418 -32.375 -32.625 1 62.59 347 THR B O 1
ATOM 5627 N N . LYS B 1 348 ? 5.438 -33.281 -30.906 1 62.84 348 LYS B N 1
ATOM 5628 C CA . LYS B 1 348 ? 6.637 -33.531 -31.688 1 62.84 348 LYS B CA 1
ATOM 5629 C C . LYS B 1 348 ? 6.375 -34.625 -32.719 1 62.84 348 LYS B C 1
ATOM 5631 O O . LYS B 1 348 ? 6.871 -34.531 -33.844 1 62.84 348 LYS B O 1
ATOM 5636 N N . GLU B 1 349 ? 5.645 -35.594 -32.312 1 54.69 349 GLU B N 1
ATOM 5637 C CA . GLU B 1 349 ? 5.32 -36.656 -33.25 1 54.69 349 GLU B CA 1
ATOM 5638 C C . GLU B 1 349 ? 4.457 -36.156 -34.406 1 54.69 349 GLU B C 1
ATOM 5640 O O . GLU B 1 349 ? 4.645 -36.562 -35.531 1 54.69 349 GLU B O 1
ATOM 5645 N N . LEU B 1 350 ? 3.564 -35.344 -34.062 1 55.69 350 LEU B N 1
ATOM 5646 C CA . LEU B 1 350 ? 2.719 -34.781 -35.094 1 55.69 350 LEU B CA 1
ATOM 5647 C C . LEU B 1 350 ? 3.525 -33.875 -36.031 1 55.69 350 LEU B C 1
ATOM 5649 O O . LEU B 1 350 ? 3.248 -33.781 -37.219 1 55.69 350 LEU B O 1
ATOM 5653 N N . LYS B 1 351 ? 4.367 -33.156 -35.438 1 54.66 351 LYS B N 1
ATOM 5654 C CA . LYS B 1 351 ? 5.219 -32.312 -36.281 1 54.66 351 LYS B CA 1
ATOM 5655 C C . LYS B 1 351 ? 6.117 -33.156 -37.188 1 54.66 351 LYS B C 1
ATOM 5657 O O . LYS B 1 351 ? 6.449 -32.75 -38.281 1 54.66 351 LYS B O 1
ATOM 5662 N N . ILE B 1 352 ? 6.578 -34.375 -36.781 1 55.31 352 ILE B N 1
ATOM 5663 C CA . ILE B 1 352 ? 7.398 -35.281 -37.562 1 55.31 352 ILE B CA 1
ATOM 5664 C C . ILE B 1 352 ? 6.547 -35.906 -38.688 1 55.31 352 ILE B C 1
ATOM 5666 O O . ILE B 1 352 ? 7.023 -36.125 -39.781 1 55.31 352 ILE B O 1
ATOM 5670 N N . ASN B 1 353 ? 5.5 -36.125 -38.562 1 48.56 353 ASN B N 1
ATOM 5671 C CA . ASN B 1 353 ? 4.664 -36.75 -39.562 1 48.56 353 ASN B CA 1
ATOM 5672 C C . ASN B 1 353 ? 4.195 -35.75 -40.625 1 48.56 353 ASN B C 1
ATOM 5674 O O . ASN B 1 353 ? 3.717 -36.156 -41.688 1 48.56 353 ASN B O 1
ATOM 5678 N N . HIS B 1 354 ? 4.145 -34.625 -40.469 1 44 354 HIS B N 1
ATOM 5679 C CA . HIS B 1 354 ? 3.783 -33.625 -41.469 1 44 354 HIS B CA 1
ATOM 5680 C C . HIS B 1 354 ? 5.023 -33.062 -42.125 1 44 354 HIS B C 1
ATOM 5682 O O . HIS B 1 354 ? 4.918 -32.188 -43 1 44 354 HIS B O 1
ATOM 5688 N N . ALA B 1 355 ? 6.117 -33.625 -41.688 1 38.44 355 ALA B N 1
ATOM 5689 C CA . ALA B 1 355 ? 7.277 -33.344 -42.531 1 38.44 355 ALA B CA 1
ATOM 5690 C C . ALA B 1 355 ? 7.516 -34.469 -43.531 1 38.44 355 ALA B C 1
ATOM 5692 O O . ALA B 1 355 ? 7.434 -35.656 -43.188 1 38.44 355 ALA B O 1
#

Sequence (710 aa):
MIRKHVQFRKLMDAEHVQEWQAPEVIQKYMAGGTCGFDLDGSPIWYEMIGHLDAKGLLFSATKQDFIKRKFQDCERTRGTCSEQTQKLGRKIETVTIICDAEGLGLKHLWKPGIDMYGELISLLEDNYPESLKRIFIIKAPRLFPVAFNLVKHLLSEDTRKKMVVLGANWKEILHNHIDPSEIPVHYGGTRTDPDGDPKCQSMLCYGGDVPRKYFVCDQVKQQYEHSVAVNRGSSQQLEYEILSPGCVLRWQFVSEGADIGFGIYLKTKAGLRQHAGEMTEVCPTRRCNAHLVPEDGSLTCTDAGTYVLRFDNTYSYIHSKKVNYTVEILLPDKKSEEQIQHSDDRTKELKINHAMIRKHVQFRKLMDAEHVQEWQAPEVIQKYMAGGTCGFDLDGSPIWYEMIGHLDAKGLLFSATKQDFIKRKFQDCERTRGTCSEQTQKLGRKIETVTIICDAEGLGLKHLWKPGIDMYGELISLLEDNYPESLKRIFIIKAPRLFPVAFNLVKHLLSEDTRKKMVVLGANWKEILHNHIDPSEIPVHYGGTRTDPDGDPKCQSMLCYGGDVPRKYFVCDQVKQQYEHSVAVNRGSSQQLEYEILSPGCVLRWQFVSEGADIGFGIYLKTKAGLRQHAGEMTEVCPTRRCNAHLVPEDGSLTCTDAGTYVLRFDNTYSYIHSKKVNYTVEILLPDKKSEEQIQHSDDRTKELKINHA

Nearest PDB structures (foldseek):
  1o6u-assembly3_E  TM=6.490E-01  e=8.198E-58  Homo sapiens
  1olm-assembly3_E  TM=6.536E-01  e=1.889E-57  Homo sapiens
  4tlg-assembly1_A  TM=6.487E-01  e=2.887E-54  Homo sapiens
  4tlg-assembly2_B  TM=6.463E-01  e=5.686E-53  Homo sapiens
  4uyb-assembly1_A  TM=6.525E-01  e=4.412E-51  Homo sapiens